Protein AF-A0A6J4RCD8-F1 (afdb_monomer_lite)

pLDDT: mean 82.02, std 17.92, range [32.28, 98.62]

Foldseek 3Di:
DVLVVLLVVLVVLLVPDDPDPPRPPQPLQSLVLLLLVLCQAQLVFQLLQSLLLLLVPPSHDNVVSNSSSSNSLVCLLVLNGLDAQLLLQADAPVVCLLLADGGSVVLLVLLLVQCVPDPANLLSLLLQLLLLLLCCLLVNYPPSNSLLSNLSSVSSSLSVLSNVQSVVLQVVLVVVDPPDPSNDSSNVSVVCLVVLVRPSLFFCLAPVNDHPQLSSLVSSLVSNVVSVVVSLVVCVVPVDDDDDDDDPVVVVVVLPDDDPPPDPDDDFDQPPGSSALVSLVVVLVVCVVVVDQFDQLFLLLLVVVLVVLVVVCVVPVPRPLSVVLSVLSVVLNVQPRGSSSNSSSLNNVVRVDDSNRPSNNVSSSSSSSSSVLCSLCNSPDNDDLPPDPDLPVLQVVLCVVQQAQEEEEDPPDDPSVRVVVSVLVSVLSVLLCLLAVQQHNRHAYEYAAADPVGPPDLWDQFQQNNYIYHDSRRQQAQQLLNSLLSLQQVCCCPVVVDGRDGNQLVCCVVVPDLLVVLLVVLQVLCVLLLDDRDVDRSSNSLSLLRLQLSQSSCSNVRHGRRRNHSQRDQVCRRSNNRHRQFAQSQNLVSNCSNVVSRGPGDPVSSVVSCCPRGNPHAGRLSSLLVLLSSFDFDVVVLVVCVVVVHDLACFDDDPPDDGDSFPDPLAPHDPSSRVSNLSSLLSNLLSVLSVVLSVCCVVVHPVVSSCVSSNDPDDPVVCVVSSRSSSSSSSVRSCVSSVLDDPDDSDNPSD

Organism: NCBI:txid1162706

Structure (mmCIF, N/CA/C/O backbone):
data_AF-A0A6J4RCD8-F1
#
_entry.id   AF-A0A6J4RCD8-F1
#
loop_
_atom_site.group_PDB
_atom_site.id
_atom_site.type_symbol
_atom_site.label_atom_id
_atom_site.label_alt_id
_atom_site.label_comp_id
_atom_site.label_asym_id
_atom_site.label_entity_id
_atom_site.label_seq_id
_atom_site.pdbx_PDB_ins_code
_atom_site.Cartn_x
_atom_site.Cartn_y
_atom_site.Cartn_z
_atom_site.occupancy
_atom_site.B_iso_or_equiv
_atom_site.auth_seq_id
_atom_site.auth_comp_id
_atom_site.auth_asym_id
_atom_site.auth_atom_id
_atom_site.pdbx_PDB_model_num
ATOM 1 N N . MET A 1 1 ? 26.931 -27.079 4.588 1.00 33.19 1 MET A N 1
ATOM 2 C CA . MET A 1 1 ? 27.232 -27.767 3.312 1.00 33.19 1 MET A CA 1
ATOM 3 C C . MET A 1 1 ? 26.116 -28.736 2.930 1.00 33.19 1 MET A C 1
ATOM 5 O O . MET A 1 1 ? 25.577 -28.585 1.843 1.00 33.19 1 MET A O 1
ATOM 9 N N . ASP A 1 2 ? 25.666 -29.634 3.814 1.00 32.28 2 ASP A N 1
ATOM 10 C CA . ASP A 1 2 ? 24.586 -30.585 3.475 1.00 32.28 2 ASP A CA 1
ATOM 11 C C . ASP A 1 2 ? 23.199 -29.949 3.278 1.00 32.28 2 ASP A C 1
ATOM 13 O O . ASP A 1 2 ? 22.453 -30.382 2.405 1.00 32.28 2 ASP A O 1
ATOM 17 N N . SER A 1 3 ? 22.880 -28.845 3.963 1.00 36.50 3 SER A N 1
ATOM 18 C CA . SER A 1 3 ? 21.648 -28.080 3.695 1.00 36.50 3 SER A CA 1
ATOM 19 C C . SER A 1 3 ? 21.670 -27.352 2.342 1.00 36.50 3 SER A C 1
ATOM 21 O O . SER A 1 3 ? 20.640 -27.260 1.690 1.00 36.50 3 SER A O 1
ATOM 23 N N . LEU A 1 4 ? 22.839 -26.889 1.874 1.00 37.28 4 LEU A N 1
ATOM 24 C CA . LEU A 1 4 ? 22.999 -26.313 0.526 1.00 37.28 4 LEU A CA 1
ATOM 25 C C . LEU A 1 4 ? 22.897 -27.395 -0.554 1.00 37.28 4 LEU A C 1
ATOM 27 O O . LEU A 1 4 ? 22.304 -27.151 -1.595 1.00 37.28 4 LEU A O 1
ATOM 31 N N . ARG A 1 5 ? 23.384 -28.612 -0.274 1.00 39.38 5 ARG A N 1
ATOM 32 C CA . ARG A 1 5 ? 23.128 -29.793 -1.111 1.00 39.38 5 ARG A CA 1
ATOM 33 C C . ARG A 1 5 ? 21.657 -30.209 -1.095 1.00 39.38 5 ARG A C 1
ATOM 35 O O . ARG A 1 5 ? 21.193 -30.739 -2.087 1.00 39.38 5 ARG A O 1
ATOM 42 N N . ALA A 1 6 ? 20.908 -29.982 -0.014 1.00 42.34 6 ALA A N 1
ATOM 43 C CA . ALA A 1 6 ? 19.466 -30.240 0.027 1.00 42.34 6 ALA A CA 1
ATOM 44 C C . ALA A 1 6 ? 18.667 -29.213 -0.795 1.00 42.34 6 ALA A C 1
ATOM 46 O O . ALA A 1 6 ? 17.753 -29.608 -1.511 1.00 42.34 6 ALA A O 1
ATOM 47 N N . VAL A 1 7 ? 19.052 -27.931 -0.751 1.00 43.22 7 VAL A N 1
ATOM 48 C CA . VAL A 1 7 ? 18.519 -26.880 -1.640 1.00 43.22 7 VAL A CA 1
ATOM 49 C C . VAL A 1 7 ? 18.842 -27.211 -3.096 1.00 43.22 7 VAL A C 1
ATOM 51 O O . VAL A 1 7 ? 17.925 -27.296 -3.903 1.00 43.22 7 VAL A O 1
ATOM 54 N N . ALA A 1 8 ? 20.101 -27.549 -3.386 1.00 42.69 8 ALA A N 1
ATOM 55 C CA . ALA A 1 8 ? 20.516 -28.020 -4.701 1.00 42.69 8 ALA A CA 1
ATOM 56 C C . ALA A 1 8 ? 19.820 -29.325 -5.104 1.00 42.69 8 ALA A C 1
ATOM 58 O O . ALA A 1 8 ? 19.555 -29.494 -6.267 1.00 42.69 8 ALA A O 1
ATOM 59 N N . ARG A 1 9 ? 19.442 -30.232 -4.191 1.00 51.09 9 ARG A N 1
ATOM 60 C CA . ARG A 1 9 ? 18.661 -31.445 -4.524 1.00 51.09 9 ARG A CA 1
ATOM 61 C C . ARG A 1 9 ? 17.192 -31.155 -4.810 1.00 51.09 9 ARG A C 1
ATOM 63 O O . ARG A 1 9 ? 16.587 -31.896 -5.576 1.00 51.09 9 ARG A O 1
ATOM 70 N N . VAL A 1 10 ? 16.599 -30.150 -4.164 1.00 52.47 10 VAL A N 1
ATOM 71 C CA . VAL A 1 10 ? 15.246 -29.686 -4.502 1.00 52.47 10 VAL A CA 1
ATOM 72 C C . VAL A 1 10 ? 15.286 -29.000 -5.868 1.00 52.47 10 VAL A C 1
ATOM 74 O O . VAL A 1 10 ? 14.475 -29.358 -6.712 1.00 52.47 10 VAL A O 1
ATOM 77 N N . GLU A 1 11 ? 16.273 -28.126 -6.099 1.00 51.16 11 GLU A N 1
ATOM 78 C CA . GLU A 1 11 ? 16.509 -27.409 -7.363 1.00 51.16 11 GLU A CA 1
ATOM 79 C C . GLU A 1 11 ? 16.941 -28.360 -8.517 1.00 51.16 11 GLU A C 1
ATOM 81 O O . GLU A 1 11 ? 16.378 -28.285 -9.607 1.00 51.16 11 GLU A O 1
ATOM 86 N N . ASP A 1 12 ? 17.826 -29.336 -8.277 1.00 44.84 12 ASP A N 1
ATOM 87 C CA . ASP A 1 12 ? 18.301 -30.361 -9.235 1.00 44.84 12 ASP A CA 1
ATOM 88 C C . ASP A 1 12 ? 17.203 -31.373 -9.579 1.00 44.84 12 ASP A C 1
ATOM 90 O O . ASP A 1 12 ? 17.087 -31.788 -10.730 1.00 44.84 12 ASP A O 1
ATOM 94 N N . ARG A 1 13 ? 16.354 -31.773 -8.616 1.00 48.31 13 ARG A N 1
ATOM 95 C CA . ARG A 1 13 ? 15.182 -32.620 -8.922 1.00 48.31 13 ARG A CA 1
ATOM 96 C C . ARG A 1 13 ? 14.149 -31.880 -9.770 1.00 48.31 13 ARG A C 1
ATOM 98 O O . ARG A 1 13 ? 13.419 -32.537 -10.506 1.00 48.31 13 ARG A O 1
ATOM 105 N N . SER A 1 14 ? 14.085 -30.551 -9.688 1.00 45.12 14 SER A N 1
ATOM 106 C CA . SER A 1 14 ? 13.301 -29.726 -10.616 1.00 45.12 14 SER A CA 1
ATOM 107 C C . SER A 1 14 ? 13.996 -29.459 -11.956 1.00 45.12 14 SER A C 1
ATOM 109 O O . SER A 1 14 ? 13.302 -29.154 -12.920 1.00 45.12 14 SER A O 1
ATOM 111 N N . ALA A 1 15 ? 15.322 -29.607 -12.039 1.00 39.56 15 ALA A N 1
ATOM 112 C CA . ALA A 1 15 ? 16.121 -29.351 -13.241 1.00 39.56 15 ALA A CA 1
ATOM 113 C C . ALA A 1 15 ? 16.407 -30.601 -14.106 1.00 39.56 15 ALA A C 1
ATOM 115 O O . ALA A 1 15 ? 17.076 -30.484 -15.134 1.00 39.56 15 ALA A O 1
ATOM 116 N N . ALA A 1 16 ? 15.915 -31.789 -13.727 1.00 38.50 16 ALA A N 1
ATOM 117 C CA . ALA A 1 16 ? 16.065 -33.005 -14.532 1.00 38.50 16 ALA A CA 1
ATOM 118 C C . ALA A 1 16 ? 15.450 -32.837 -15.943 1.00 38.50 16 ALA A C 1
ATOM 120 O O . ALA A 1 16 ? 14.382 -32.248 -16.114 1.00 38.50 16 ALA A O 1
ATOM 121 N N . THR A 1 17 ? 16.176 -33.332 -16.946 1.00 40.91 17 THR A N 1
ATOM 122 C CA . THR A 1 17 ? 16.118 -32.981 -18.374 1.00 40.91 17 THR A CA 1
ATOM 123 C C . THR A 1 17 ? 14.795 -33.287 -19.108 1.00 40.91 17 THR A C 1
ATOM 125 O O . THR A 1 17 ? 14.045 -34.173 -18.703 1.00 40.91 17 THR A O 1
ATOM 128 N N . PRO A 1 18 ? 14.505 -32.583 -20.228 1.00 44.50 18 PRO A N 1
ATOM 129 C CA . PRO A 1 18 ? 13.167 -32.503 -20.834 1.00 44.50 18 PRO A CA 1
ATOM 130 C C . PRO A 1 18 ? 12.791 -33.653 -21.779 1.00 44.50 18 PRO A C 1
ATOM 132 O O . PRO A 1 18 ? 11.634 -33.723 -22.189 1.00 44.50 18 PRO A O 1
ATOM 135 N N . ASP A 1 19 ? 13.742 -34.513 -22.145 1.00 39.59 19 ASP A N 1
ATOM 136 C CA . ASP A 1 19 ? 13.561 -35.499 -23.223 1.00 39.59 19 ASP A CA 1
ATOM 137 C C . ASP A 1 19 ? 13.210 -36.904 -22.719 1.00 39.59 19 ASP A C 1
ATOM 139 O O . ASP A 1 19 ? 12.897 -37.806 -23.492 1.00 39.59 19 ASP A O 1
ATOM 143 N N . ASP A 1 20 ? 13.198 -37.090 -21.398 1.00 37.69 20 ASP A N 1
ATOM 144 C CA . ASP A 1 20 ? 12.815 -38.356 -20.804 1.00 37.69 20 ASP A CA 1
ATOM 145 C C . ASP A 1 20 ? 11.328 -38.316 -20.439 1.00 37.69 20 ASP A C 1
ATOM 147 O O . ASP A 1 20 ? 10.912 -37.795 -19.400 1.00 37.69 20 ASP A O 1
ATOM 151 N N . THR A 1 21 ? 10.488 -38.895 -21.300 1.00 42.50 21 THR A N 1
ATOM 152 C CA . THR A 1 21 ? 9.076 -39.180 -20.969 1.00 42.50 21 THR A CA 1
ATOM 153 C C . THR A 1 21 ? 8.929 -40.084 -19.730 1.00 42.50 21 THR A C 1
ATOM 155 O O . THR A 1 21 ? 7.824 -40.220 -19.197 1.00 42.50 21 THR A O 1
ATOM 158 N N . THR A 1 22 ? 10.044 -40.622 -19.221 1.00 37.34 22 THR A N 1
ATOM 159 C CA . THR A 1 22 ? 10.185 -41.400 -17.985 1.00 37.34 22 THR A CA 1
ATOM 160 C C . THR A 1 22 ? 10.815 -40.658 -16.796 1.00 37.34 22 THR A C 1
ATOM 162 O O . THR A 1 22 ? 10.974 -41.267 -15.737 1.00 37.34 22 THR A O 1
ATOM 165 N N . GLY A 1 23 ? 11.084 -39.347 -16.892 1.00 38.41 23 GLY A N 1
ATOM 166 C CA . GLY A 1 23 ? 11.593 -38.556 -15.765 1.00 38.41 23 GLY A CA 1
ATOM 167 C C . GLY A 1 23 ? 10.701 -38.682 -14.514 1.00 38.41 23 GLY A C 1
ATOM 168 O O . GLY A 1 23 ? 9.472 -38.777 -14.641 1.00 38.41 23 GLY A O 1
ATOM 169 N N . PRO A 1 24 ? 11.273 -38.705 -13.290 1.00 39.97 24 PRO A N 1
ATOM 170 C CA . PRO A 1 24 ? 10.512 -38.969 -12.076 1.00 39.97 24 PRO A CA 1
ATOM 171 C C . PRO A 1 24 ? 9.374 -37.955 -11.942 1.00 39.97 24 PRO A C 1
ATOM 173 O O . PRO A 1 24 ? 9.595 -36.754 -11.789 1.00 39.97 24 PRO A O 1
ATOM 176 N N . ARG A 1 25 ? 8.133 -38.451 -12.017 1.00 51.91 25 ARG A N 1
ATOM 177 C CA . ARG A 1 25 ? 6.924 -37.641 -11.844 1.00 51.91 25 ARG A CA 1
ATOM 178 C C . ARG A 1 25 ? 7.038 -36.873 -10.526 1.00 51.91 25 ARG A C 1
ATOM 180 O O . ARG A 1 25 ? 7.031 -37.486 -9.460 1.00 51.91 25 ARG A O 1
ATOM 187 N N . LEU A 1 26 ? 7.103 -35.541 -10.589 1.00 61.88 26 LEU A N 1
ATOM 188 C CA . LEU A 1 26 ? 6.965 -34.687 -9.407 1.00 61.88 26 LEU A CA 1
ATOM 189 C C . LEU A 1 26 ? 5.632 -35.033 -8.719 1.00 61.88 26 LEU A C 1
ATOM 191 O O . LEU A 1 26 ? 4.554 -34.784 -9.267 1.00 61.88 26 LEU A O 1
ATOM 195 N N . GLY A 1 27 ? 5.708 -35.665 -7.545 1.00 77.25 27 GLY A N 1
ATOM 196 C CA . GLY A 1 27 ? 4.550 -35.927 -6.686 1.00 77.25 27 GLY A CA 1
ATOM 197 C C . GLY A 1 27 ? 3.927 -34.630 -6.153 1.00 77.25 27 GLY A C 1
ATOM 198 O O . GLY A 1 27 ? 4.531 -33.563 -6.278 1.00 77.25 27 GLY A O 1
ATOM 199 N N . ASP A 1 28 ? 2.749 -34.715 -5.522 1.00 80.62 28 ASP A N 1
ATOM 200 C CA . ASP A 1 28 ? 2.022 -33.552 -4.958 1.00 80.62 28 ASP A CA 1
ATOM 201 C C . ASP A 1 28 ? 2.921 -32.701 -4.046 1.00 80.62 28 ASP A C 1
ATOM 203 O O . ASP A 1 28 ? 2.984 -31.476 -4.148 1.00 80.62 28 ASP A O 1
ATOM 207 N N . ALA A 1 29 ? 3.722 -33.378 -3.223 1.00 83.44 29 ALA A N 1
ATOM 208 C CA . ALA A 1 29 ? 4.690 -32.762 -2.328 1.00 83.44 29 ALA A CA 1
ATOM 209 C C . ALA A 1 29 ? 5.760 -31.923 -3.055 1.00 83.44 29 ALA A C 1
ATOM 211 O O . ALA A 1 29 ? 6.120 -30.839 -2.597 1.00 83.44 29 ALA A O 1
ATOM 212 N N . GLY A 1 30 ? 6.251 -32.403 -4.204 1.00 85.44 30 GLY A N 1
ATOM 213 C CA . GLY A 1 30 ? 7.212 -31.673 -5.032 1.00 85.44 30 GLY A CA 1
ATOM 214 C C . GLY A 1 30 ? 6.578 -30.441 -5.676 1.00 85.44 30 GLY A C 1
ATOM 215 O O . GLY A 1 30 ? 7.157 -29.359 -5.640 1.00 85.44 30 GLY A O 1
ATOM 216 N N . ALA A 1 31 ? 5.348 -30.571 -6.181 1.00 89.00 31 ALA A N 1
ATOM 217 C CA . ALA A 1 31 ? 4.603 -29.437 -6.722 1.00 89.00 31 ALA A CA 1
ATOM 218 C C . ALA A 1 31 ? 4.361 -28.359 -5.650 1.00 89.00 31 ALA A C 1
ATOM 220 O O . ALA A 1 31 ? 4.576 -27.173 -5.899 1.00 89.00 31 ALA A O 1
ATOM 221 N N . ARG A 1 32 ? 3.977 -28.753 -4.428 1.00 91.81 32 ARG A N 1
ATOM 222 C CA . ARG A 1 32 ? 3.791 -27.818 -3.308 1.00 91.81 32 ARG A CA 1
ATOM 223 C C . ARG A 1 32 ? 5.098 -27.129 -2.902 1.00 91.81 32 ARG A C 1
ATOM 225 O O . ARG A 1 32 ? 5.082 -25.923 -2.664 1.00 91.81 32 ARG A O 1
ATOM 232 N N . ALA A 1 33 ? 6.222 -27.844 -2.869 1.00 92.00 33 ALA A N 1
ATOM 233 C CA . ALA A 1 33 ? 7.532 -27.238 -2.622 1.00 92.00 33 ALA A CA 1
ATOM 234 C C . ALA A 1 33 ? 7.855 -26.141 -3.654 1.00 92.00 33 ALA A C 1
ATOM 236 O O . ALA A 1 33 ? 8.219 -25.028 -3.273 1.00 92.00 33 ALA A O 1
ATOM 237 N N . LEU A 1 34 ? 7.635 -26.411 -4.945 1.00 92.50 34 LEU A N 1
ATOM 238 C CA . LEU A 1 34 ? 7.839 -25.424 -6.009 1.00 92.50 34 LEU A CA 1
ATOM 239 C C . LEU A 1 34 ? 6.876 -24.234 -5.912 1.00 92.50 34 LEU A C 1
ATOM 241 O O . LEU A 1 34 ? 7.255 -23.109 -6.229 1.00 92.50 34 LEU A O 1
ATOM 245 N N . LEU A 1 35 ? 5.653 -24.437 -5.414 1.00 95.50 35 LEU A N 1
ATOM 246 C CA . LEU A 1 35 ? 4.725 -23.331 -5.184 1.00 95.50 35 LEU A CA 1
ATOM 247 C C . LEU A 1 35 ? 5.264 -22.339 -4.148 1.00 95.50 35 LEU A C 1
ATOM 249 O O . LEU A 1 35 ? 5.128 -21.132 -4.340 1.00 95.50 35 LEU A O 1
ATOM 253 N N . TYR A 1 36 ? 5.883 -22.816 -3.064 1.00 96.94 36 TYR A N 1
ATOM 254 C CA . TYR A 1 36 ? 6.519 -21.926 -2.087 1.00 96.94 36 TYR A CA 1
ATOM 255 C C . TYR A 1 36 ? 7.603 -21.061 -2.736 1.00 96.94 36 TYR A C 1
ATOM 257 O O . TYR A 1 36 ? 7.672 -19.857 -2.472 1.00 96.94 36 TYR A O 1
ATOM 265 N N . LEU A 1 37 ? 8.412 -21.660 -3.610 1.00 95.81 37 LEU A N 1
ATOM 266 C CA . LEU A 1 37 ? 9.466 -20.965 -4.343 1.00 95.81 37 LEU A CA 1
ATOM 267 C C . LEU A 1 37 ? 8.893 -19.936 -5.330 1.00 95.81 37 LEU A C 1
ATOM 269 O O . LEU A 1 37 ? 9.322 -18.783 -5.311 1.00 95.81 37 LEU A O 1
ATOM 273 N N . GLU A 1 38 ? 7.863 -20.296 -6.103 1.00 95.69 38 GLU A N 1
ATOM 274 C CA . GLU A 1 38 ? 7.179 -19.365 -7.014 1.00 95.69 38 GLU A CA 1
ATOM 275 C C . GLU A 1 38 ? 6.537 -18.202 -6.242 1.00 95.69 38 GLU A C 1
ATOM 277 O O . GLU A 1 38 ? 6.632 -17.047 -6.655 1.00 95.69 38 GLU A O 1
ATOM 282 N N . ARG A 1 39 ? 5.938 -18.455 -5.071 1.00 97.38 39 ARG A N 1
ATOM 283 C CA . ARG A 1 39 ? 5.399 -17.384 -4.218 1.00 97.38 39 ARG A CA 1
ATOM 284 C C . ARG A 1 39 ? 6.475 -16.416 -3.753 1.00 97.38 39 ARG A C 1
ATOM 286 O O . ARG A 1 39 ? 6.253 -15.207 -3.803 1.00 97.38 39 ARG A O 1
ATOM 293 N N . ALA A 1 40 ? 7.622 -16.926 -3.311 1.00 96.75 40 ALA A N 1
ATOM 294 C CA . ALA A 1 40 ? 8.746 -16.087 -2.912 1.00 96.75 40 ALA A CA 1
ATOM 295 C C . ALA A 1 40 ? 9.295 -15.284 -4.100 1.00 96.75 40 ALA A C 1
ATOM 297 O O . ALA A 1 40 ? 9.588 -14.095 -3.956 1.00 96.75 40 ALA A O 1
ATOM 298 N N . GLN A 1 41 ? 9.367 -15.897 -5.286 1.00 96.06 41 GLN A N 1
ATOM 299 C CA . GLN A 1 41 ? 9.743 -15.211 -6.517 1.00 96.06 41 GLN A CA 1
ATOM 300 C C . GLN A 1 41 ? 8.772 -14.084 -6.861 1.00 96.06 41 GLN A C 1
ATOM 302 O O . GLN A 1 41 ? 9.222 -12.992 -7.177 1.00 96.06 41 GLN A O 1
ATOM 307 N N . LEU A 1 42 ? 7.462 -14.305 -6.780 1.00 96.50 42 LEU A N 1
ATOM 308 C CA . LEU A 1 42 ? 6.459 -13.284 -7.102 1.00 96.50 42 LEU A CA 1
ATOM 309 C C . LEU A 1 42 ? 6.287 -12.232 -5.995 1.00 96.50 42 LEU A C 1
ATOM 311 O O . LEU A 1 42 ? 5.624 -11.224 -6.212 1.00 96.50 42 LEU A O 1
ATOM 315 N N . GLY A 1 43 ? 6.857 -12.448 -4.805 1.00 96.81 43 GLY A N 1
ATOM 316 C CA . GLY A 1 43 ? 6.638 -11.583 -3.643 1.00 96.81 43 GLY A CA 1
ATOM 317 C C . GLY A 1 43 ? 5.259 -11.762 -2.996 1.00 96.81 43 GLY A C 1
ATOM 318 O O . GLY A 1 43 ? 4.783 -10.868 -2.299 1.00 96.81 43 GLY A O 1
ATOM 319 N N . LEU A 1 44 ? 4.604 -12.909 -3.208 1.00 96.88 44 LEU A N 1
ATOM 320 C CA . LEU A 1 44 ? 3.285 -13.247 -2.653 1.00 96.88 44 LEU A CA 1
ATOM 321 C C . LEU A 1 44 ? 3.387 -13.717 -1.192 1.00 96.88 44 LEU A C 1
ATOM 323 O O . LEU A 1 44 ? 3.015 -14.845 -0.835 1.00 96.88 44 LEU A O 1
ATOM 327 N N . GLY A 1 45 ? 3.906 -12.822 -0.354 1.00 94.81 45 GLY A N 1
ATOM 328 C CA . GLY A 1 45 ? 4.219 -13.032 1.056 1.00 94.81 45 GLY A CA 1
ATOM 329 C C . GLY A 1 45 ? 5.698 -12.786 1.363 1.00 94.81 45 GLY A C 1
ATOM 330 O O . GLY A 1 45 ? 6.558 -12.883 0.493 1.00 94.81 45 GLY A O 1
ATOM 331 N N . SER A 1 46 ? 5.994 -12.474 2.627 1.00 96.94 46 SER A N 1
ATOM 332 C CA . SER A 1 46 ? 7.376 -12.384 3.116 1.00 96.94 46 SER A CA 1
ATOM 333 C C . SER A 1 46 ? 8.083 -13.743 2.991 1.00 96.94 46 SER A C 1
ATOM 335 O O . SER A 1 46 ? 7.500 -14.743 3.420 1.00 96.94 46 SER A O 1
ATOM 337 N N . PRO A 1 47 ? 9.332 -13.820 2.485 1.00 97.38 47 PRO A N 1
ATOM 338 C CA . PRO A 1 47 ? 10.076 -15.079 2.400 1.00 97.38 47 PRO A CA 1
ATOM 339 C C . PRO A 1 47 ? 10.294 -15.717 3.778 1.00 97.38 47 PRO A C 1
ATOM 341 O O . PRO A 1 47 ? 10.356 -16.937 3.891 1.00 97.38 47 PRO A O 1
ATOM 344 N N . PHE A 1 48 ? 10.343 -14.907 4.834 1.00 98.25 48 PHE A N 1
ATOM 345 C CA . PHE A 1 48 ? 10.486 -15.344 6.221 1.00 98.25 48 PHE A CA 1
ATOM 346 C C . PHE A 1 48 ? 9.209 -15.991 6.756 1.00 98.25 48 PHE A C 1
ATOM 348 O O . PHE A 1 48 ? 9.252 -17.085 7.316 1.00 98.25 48 PHE A O 1
ATOM 355 N N . ARG A 1 49 ? 8.055 -15.365 6.500 1.00 96.94 49 ARG A N 1
ATOM 356 C CA . ARG A 1 49 ? 6.744 -15.962 6.779 1.00 96.94 49 ARG A CA 1
ATOM 357 C C . ARG A 1 49 ? 6.511 -17.231 5.959 1.00 96.94 49 ARG A C 1
ATOM 359 O O . ARG A 1 49 ? 5.955 -18.192 6.480 1.00 96.94 49 ARG A O 1
ATOM 366 N N . LEU A 1 50 ? 6.929 -17.247 4.692 1.00 97.50 50 LEU A N 1
ATOM 367 C CA . LEU A 1 50 ? 6.844 -18.436 3.840 1.00 97.50 50 LEU A CA 1
ATOM 368 C C . LEU A 1 50 ? 7.731 -19.568 4.370 1.00 97.50 50 LEU A C 1
ATOM 370 O O . LEU A 1 50 ? 7.289 -20.711 4.353 1.00 97.50 50 LEU A O 1
ATOM 374 N N . ALA A 1 51 ? 8.932 -19.267 4.872 1.00 97.56 51 ALA A N 1
ATOM 375 C CA . ALA A 1 51 ? 9.822 -20.266 5.460 1.00 97.56 51 ALA A CA 1
ATOM 376 C C . ALA A 1 51 ? 9.244 -20.867 6.752 1.00 97.56 51 ALA A C 1
ATOM 378 O O . ALA A 1 51 ? 9.232 -22.087 6.892 1.00 97.56 51 ALA A O 1
ATOM 379 N N . GLU A 1 52 ? 8.692 -20.045 7.653 1.00 96.12 52 GLU A N 1
ATOM 380 C CA . GLU A 1 52 ? 7.988 -20.533 8.854 1.00 96.12 52 GLU A CA 1
ATOM 381 C C . GLU A 1 52 ? 6.756 -21.376 8.489 1.00 96.12 52 GLU A C 1
ATOM 383 O O . GLU A 1 52 ? 6.515 -22.437 9.071 1.00 96.12 52 GLU A O 1
ATOM 388 N N . ARG A 1 53 ? 5.999 -20.947 7.470 1.00 95.12 53 ARG A N 1
ATOM 389 C CA . ARG A 1 53 ? 4.852 -21.708 6.964 1.00 95.12 53 ARG A CA 1
ATOM 390 C C . ARG A 1 53 ? 5.289 -23.051 6.386 1.00 95.12 53 ARG A C 1
ATOM 392 O O . ARG A 1 53 ? 4.730 -24.065 6.771 1.00 95.12 53 ARG A O 1
ATOM 399 N N . ALA A 1 54 ? 6.311 -23.083 5.534 1.00 95.44 54 ALA A N 1
ATOM 400 C CA . ALA A 1 54 ? 6.827 -24.324 4.960 1.00 95.44 54 ALA A CA 1
ATOM 401 C C . ALA A 1 54 ? 7.350 -25.294 6.034 1.00 95.44 54 ALA A C 1
ATOM 403 O O . ALA A 1 54 ? 7.143 -26.499 5.918 1.00 95.44 54 ALA A O 1
ATOM 404 N N . ALA A 1 55 ? 7.973 -24.780 7.102 1.00 94.31 55 ALA A N 1
ATOM 405 C CA . ALA A 1 55 ? 8.469 -25.593 8.213 1.00 94.31 55 ALA A CA 1
ATOM 406 C C . ALA A 1 55 ? 7.349 -26.312 8.993 1.00 94.31 55 ALA A C 1
ATOM 408 O O . ALA A 1 55 ? 7.594 -27.359 9.593 1.00 94.31 55 ALA A O 1
ATOM 409 N N . SER A 1 56 ? 6.125 -25.778 8.959 1.00 92.00 56 SER A N 1
ATOM 410 C CA . SER A 1 56 ? 4.968 -26.276 9.713 1.00 92.00 56 SER A CA 1
ATOM 411 C C . SER A 1 56 ? 3.817 -26.796 8.840 1.00 92.00 56 SER A C 1
ATOM 413 O O . SER A 1 56 ? 2.822 -27.279 9.377 1.00 92.00 56 SER A O 1
ATOM 415 N N . ASP A 1 57 ? 3.950 -26.749 7.511 1.00 91.31 57 ASP A N 1
ATOM 416 C CA . ASP A 1 57 ? 2.890 -27.122 6.572 1.00 91.31 57 ASP A CA 1
ATOM 417 C C . ASP A 1 57 ? 2.614 -28.631 6.592 1.00 91.31 57 ASP A C 1
ATOM 419 O O . ASP A 1 57 ? 3.435 -29.437 6.147 1.00 91.31 57 ASP A O 1
ATOM 423 N N . ALA A 1 58 ? 1.428 -29.013 7.069 1.00 88.94 58 ALA A N 1
ATOM 424 C CA . ALA A 1 58 ? 0.976 -30.401 7.118 1.00 88.94 58 ALA A CA 1
ATOM 425 C C . ALA A 1 58 ? 0.912 -31.066 5.731 1.00 88.94 58 ALA A C 1
ATOM 427 O O . ALA A 1 58 ? 1.108 -32.275 5.625 1.00 88.94 58 ALA A O 1
ATOM 428 N N . LEU A 1 59 ? 0.704 -30.277 4.671 1.00 87.25 59 LEU A N 1
ATOM 429 C CA . LEU A 1 59 ? 0.624 -30.753 3.288 1.00 87.25 59 LEU A CA 1
ATOM 430 C C . LEU A 1 59 ? 2.000 -31.031 2.672 1.00 87.25 59 LEU A C 1
ATOM 432 O O . LEU A 1 59 ? 2.091 -31.667 1.622 1.00 87.25 59 LEU A O 1
ATOM 436 N N . LEU A 1 60 ? 3.073 -30.560 3.309 1.00 89.12 60 LEU A N 1
ATOM 437 C CA . LEU A 1 60 ? 4.428 -30.972 2.979 1.00 89.12 60 LEU A CA 1
ATOM 438 C C . LEU A 1 60 ? 4.814 -32.184 3.843 1.00 89.12 60 LEU A C 1
ATOM 440 O O . LEU A 1 60 ? 4.670 -32.129 5.072 1.00 89.12 60 LEU A O 1
ATOM 444 N N . PRO A 1 61 ? 5.366 -33.255 3.238 1.00 89.75 61 PRO A N 1
ATOM 445 C CA . PRO A 1 61 ? 6.015 -34.326 3.983 1.00 89.75 61 PRO A CA 1
ATOM 446 C C . PRO A 1 61 ? 7.059 -33.759 4.942 1.00 89.75 61 PRO A C 1
ATOM 448 O O . PRO A 1 61 ? 7.744 -32.783 4.614 1.00 89.75 61 PRO A O 1
ATOM 451 N N . VAL A 1 62 ? 7.184 -34.367 6.122 1.00 89.81 62 VAL A N 1
ATOM 452 C CA . VAL A 1 62 ? 8.071 -33.896 7.200 1.00 89.81 62 VAL A CA 1
ATOM 453 C C . VAL A 1 62 ? 9.509 -33.721 6.697 1.00 89.81 62 VAL A C 1
ATOM 455 O O . VAL A 1 62 ? 10.187 -32.762 7.068 1.00 89.81 62 VAL A O 1
ATOM 458 N N . GLU A 1 63 ? 9.940 -34.578 5.774 1.00 89.50 63 GLU A N 1
ATOM 459 C CA . GLU A 1 63 ? 11.269 -34.588 5.163 1.00 89.50 63 GLU A CA 1
ATOM 460 C C . GLU A 1 63 ? 11.518 -33.379 4.251 1.00 89.50 63 GLU A C 1
ATOM 462 O O . GLU A 1 63 ? 12.670 -33.002 4.044 1.00 89.50 63 GLU A O 1
ATOM 467 N N . LEU A 1 64 ? 10.465 -32.760 3.703 1.00 90.12 64 LEU A N 1
ATOM 468 C CA . LEU A 1 64 ? 10.556 -31.614 2.789 1.00 90.12 64 LEU A CA 1
ATOM 469 C C . LEU A 1 64 ? 10.312 -30.265 3.467 1.00 90.12 64 LEU A C 1
ATOM 471 O O . LEU A 1 64 ? 10.823 -29.258 2.976 1.00 90.12 64 LEU A O 1
ATOM 475 N N . ARG A 1 65 ? 9.611 -30.223 4.607 1.00 93.12 65 ARG A N 1
ATOM 476 C CA . ARG A 1 65 ? 9.310 -28.976 5.340 1.00 93.12 65 ARG A CA 1
ATOM 477 C C . ARG A 1 65 ? 10.560 -28.134 5.589 1.00 93.12 65 ARG A C 1
ATOM 479 O O . ARG A 1 65 ? 10.646 -26.968 5.201 1.00 93.12 65 ARG A O 1
ATOM 486 N N . ARG A 1 66 ? 11.572 -28.758 6.194 1.00 94.31 66 ARG A N 1
ATOM 487 C CA . ARG A 1 66 ? 12.825 -28.094 6.566 1.00 94.31 66 ARG A CA 1
ATOM 488 C C . ARG A 1 66 ? 13.690 -27.726 5.346 1.00 94.31 66 ARG A C 1
ATOM 490 O O . ARG A 1 66 ? 14.131 -26.578 5.295 1.00 94.31 66 ARG A O 1
ATOM 497 N N . PRO A 1 67 ? 13.919 -28.607 4.348 1.00 93.50 67 PRO A N 1
ATOM 498 C CA . PRO A 1 67 ? 14.602 -28.226 3.109 1.00 93.50 67 PRO A CA 1
ATOM 499 C C . PRO A 1 67 ? 13.958 -27.053 2.365 1.00 93.50 67 PRO A C 1
ATOM 501 O O . PRO A 1 67 ? 14.676 -26.146 1.950 1.00 93.50 67 PRO A O 1
ATOM 504 N N . VAL A 1 68 ? 12.627 -27.023 2.237 1.00 94.94 68 VAL A N 1
ATOM 505 C CA . VAL A 1 68 ? 11.917 -25.920 1.565 1.00 94.94 68 VAL A CA 1
ATOM 506 C C . VAL A 1 68 ? 12.083 -24.612 2.340 1.00 94.94 68 VAL A C 1
ATOM 508 O O . VAL A 1 68 ? 12.397 -23.582 1.744 1.00 94.94 68 VAL A O 1
ATOM 511 N N . ALA A 1 69 ? 11.960 -24.645 3.671 1.00 96.12 69 ALA A N 1
ATOM 512 C CA . ALA A 1 69 ? 12.204 -23.472 4.510 1.00 96.12 69 ALA A CA 1
ATOM 513 C C . ALA A 1 69 ? 13.638 -22.923 4.349 1.00 96.12 69 ALA A C 1
ATOM 515 O O . ALA A 1 69 ? 13.836 -21.713 4.216 1.00 96.12 69 ALA A O 1
ATOM 516 N N . TRP A 1 70 ? 14.642 -23.803 4.281 1.00 95.38 70 TRP A N 1
ATOM 517 C CA . TRP A 1 70 ? 16.029 -23.416 4.002 1.00 95.38 70 TRP A CA 1
ATOM 518 C C . TRP A 1 70 ? 16.235 -22.875 2.584 1.00 95.38 70 TRP A C 1
ATOM 520 O O . TRP A 1 70 ? 16.989 -21.916 2.417 1.00 95.38 70 TRP A O 1
ATOM 530 N N . ALA A 1 71 ? 15.562 -23.437 1.576 1.00 94.12 71 ALA A N 1
ATOM 531 C CA . ALA A 1 71 ? 15.616 -22.936 0.202 1.00 94.12 71 ALA A CA 1
ATOM 532 C C . ALA A 1 71 ? 15.084 -21.498 0.115 1.00 94.12 71 ALA A C 1
ATOM 534 O O . ALA A 1 71 ? 15.732 -20.631 -0.467 1.00 94.12 71 ALA A O 1
ATOM 535 N N . LEU A 1 72 ? 13.962 -21.212 0.781 1.00 96.94 72 LEU A N 1
ATOM 536 C CA . LEU A 1 72 ? 13.389 -19.865 0.865 1.00 96.94 72 LEU A CA 1
ATOM 537 C C . LEU A 1 72 ? 14.352 -18.862 1.519 1.00 96.94 72 LEU A C 1
ATOM 539 O O . LEU A 1 72 ? 14.551 -17.765 0.991 1.00 96.94 72 LEU A O 1
ATOM 543 N N . LEU A 1 73 ? 15.001 -19.243 2.627 1.00 96.56 73 LEU A N 1
ATOM 544 C CA . LEU A 1 73 ? 16.024 -18.411 3.271 1.00 96.56 73 LEU A CA 1
ATOM 545 C C . LEU A 1 73 ? 17.258 -18.198 2.384 1.00 96.56 73 LEU A C 1
ATOM 547 O O . LEU A 1 73 ? 17.771 -17.080 2.304 1.00 96.56 73 LEU A O 1
ATOM 551 N N . GLY A 1 74 ? 17.727 -19.247 1.705 1.00 94.06 74 GLY A N 1
ATOM 552 C CA . GLY A 1 74 ? 18.853 -19.173 0.774 1.00 94.06 74 GLY A CA 1
ATOM 553 C C . GLY A 1 74 ? 18.579 -18.210 -0.381 1.00 94.06 74 GLY A C 1
ATOM 554 O O . GLY A 1 74 ? 19.389 -17.321 -0.648 1.00 94.06 74 GLY A O 1
ATOM 555 N N . ARG A 1 75 ? 17.397 -18.309 -0.997 1.00 95.12 75 ARG A N 1
ATOM 556 C CA . ARG A 1 75 ? 16.946 -17.389 -2.052 1.00 95.12 75 ARG A CA 1
ATOM 557 C C . ARG A 1 75 ? 16.841 -15.953 -1.563 1.00 95.12 75 ARG A C 1
ATOM 559 O O . ARG A 1 75 ? 17.286 -15.040 -2.257 1.00 95.12 75 ARG A O 1
ATOM 566 N N . ALA A 1 76 ? 16.300 -15.735 -0.363 1.00 97.31 76 ALA A N 1
ATOM 567 C CA . ALA A 1 76 ? 16.269 -14.403 0.235 1.00 97.31 76 ALA A CA 1
ATOM 568 C C . ALA A 1 76 ? 17.693 -13.838 0.378 1.00 97.31 76 ALA A C 1
ATOM 570 O O . ALA A 1 76 ? 17.954 -12.734 -0.093 1.00 97.31 76 ALA A O 1
ATOM 571 N N . ALA A 1 77 ? 18.643 -14.618 0.907 1.00 97.38 77 ALA A N 1
ATOM 572 C CA . ALA A 1 77 ? 20.042 -14.205 1.060 1.00 97.38 77 ALA A CA 1
ATOM 573 C C . ALA A 1 77 ? 20.763 -13.913 -0.275 1.00 97.38 77 ALA A C 1
ATOM 575 O O . ALA A 1 77 ? 21.667 -13.072 -0.311 1.00 97.38 77 ALA A O 1
ATOM 576 N N . ARG A 1 78 ? 20.352 -14.559 -1.374 1.00 96.06 78 ARG A N 1
ATOM 577 C CA . ARG A 1 78 ? 20.841 -14.280 -2.739 1.00 96.06 78 ARG A CA 1
ATOM 578 C C . ARG A 1 78 ? 20.095 -13.137 -3.439 1.00 96.06 78 ARG A C 1
ATOM 580 O O . ARG A 1 78 ? 20.585 -12.610 -4.431 1.00 96.06 78 ARG A O 1
ATOM 587 N N . GLY A 1 79 ? 18.960 -12.687 -2.899 1.00 95.25 79 GLY A N 1
ATOM 588 C CA . GLY A 1 79 ? 18.114 -11.665 -3.520 1.00 95.25 79 GLY A CA 1
ATOM 589 C C . GLY A 1 79 ? 17.277 -12.195 -4.691 1.00 95.25 79 GLY A C 1
ATOM 590 O O . GLY A 1 79 ? 16.979 -11.443 -5.611 1.00 95.25 79 GLY A O 1
ATOM 591 N N . GLU A 1 80 ? 16.893 -13.472 -4.662 1.00 94.56 80 GLU A N 1
ATOM 592 C CA . GLU A 1 80 ? 16.167 -14.180 -5.737 1.00 94.56 80 GLU A CA 1
ATOM 593 C C . GLU A 1 80 ? 14.634 -14.211 -5.541 1.00 94.56 80 GLU A C 1
ATOM 595 O O . GLU A 1 80 ? 13.930 -14.982 -6.198 1.00 94.56 80 GLU A O 1
ATOM 600 N N . GLY A 1 81 ? 14.108 -13.406 -4.612 1.00 94.69 81 GLY A N 1
ATOM 601 C CA . GLY A 1 81 ? 12.668 -13.184 -4.412 1.00 94.69 81 GLY A CA 1
ATOM 602 C C . GLY A 1 81 ? 12.180 -11.880 -5.052 1.00 94.69 81 GLY A C 1
ATOM 603 O O . GLY A 1 81 ? 12.994 -11.090 -5.522 1.00 94.69 81 GLY A O 1
ATOM 604 N N . TYR A 1 82 ? 10.868 -11.623 -5.026 1.00 96.88 82 TYR A N 1
ATOM 605 C CA . TYR A 1 82 ? 10.245 -10.362 -5.483 1.00 96.88 82 TYR A CA 1
ATOM 606 C C . TYR A 1 82 ? 10.660 -9.915 -6.903 1.00 96.88 82 TYR A C 1
ATOM 608 O O . TYR A 1 82 ? 10.923 -8.739 -7.165 1.00 96.88 82 TYR A O 1
ATOM 616 N N . ARG A 1 83 ? 10.774 -10.862 -7.833 1.00 95.50 83 ARG A N 1
ATOM 617 C CA . ARG A 1 83 ? 11.173 -10.624 -9.217 1.00 95.50 83 ARG A CA 1
ATOM 618 C C . ARG A 1 83 ? 10.064 -9.897 -9.976 1.00 95.50 83 ARG A C 1
ATOM 620 O O . ARG A 1 83 ? 8.975 -10.428 -10.183 1.00 95.50 83 ARG A O 1
ATOM 627 N N . VAL A 1 84 ? 10.392 -8.708 -10.471 1.00 95.62 84 VAL A N 1
ATOM 628 C CA . VAL A 1 84 ? 9.516 -7.929 -11.349 1.00 95.62 84 VAL A CA 1
ATOM 629 C C . VAL A 1 84 ? 9.609 -8.470 -12.777 1.00 95.62 84 VAL A C 1
ATOM 631 O O . VAL A 1 84 ? 10.681 -8.463 -13.386 1.00 95.62 84 VAL A O 1
ATOM 634 N N . ASP A 1 85 ? 8.478 -8.932 -13.309 1.00 93.94 85 ASP A N 1
ATOM 635 C CA . ASP A 1 85 ? 8.301 -9.232 -14.736 1.00 93.94 85 ASP A CA 1
ATOM 636 C C . ASP A 1 85 ? 8.396 -7.926 -15.563 1.00 93.94 85 ASP A C 1
ATOM 638 O O . ASP A 1 85 ? 7.548 -7.041 -15.385 1.00 93.94 85 ASP A O 1
ATOM 642 N N . PRO A 1 86 ? 9.392 -7.789 -16.464 1.00 93.44 86 PRO A N 1
ATOM 643 C CA . PRO A 1 86 ? 9.554 -6.622 -17.335 1.00 93.44 86 PRO A CA 1
ATOM 644 C C . PRO A 1 86 ? 8.323 -6.269 -18.174 1.00 93.44 86 PRO A C 1
ATOM 646 O O . PRO A 1 86 ? 8.128 -5.099 -18.511 1.00 93.44 86 PRO A O 1
ATOM 649 N N . ALA A 1 87 ? 7.454 -7.235 -18.486 1.00 91.31 87 ALA A N 1
ATOM 650 C CA . ALA A 1 87 ? 6.231 -6.978 -19.240 1.00 91.31 87 ALA A CA 1
ATOM 651 C C . ALA A 1 87 ? 5.343 -5.933 -18.538 1.00 91.31 87 ALA A C 1
ATOM 653 O O . ALA A 1 87 ? 4.744 -5.085 -19.200 1.00 91.31 87 ALA A O 1
ATOM 654 N N . ALA A 1 88 ? 5.317 -5.910 -17.199 1.00 91.44 88 ALA A N 1
ATOM 655 C CA . ALA A 1 88 ? 4.560 -4.912 -16.436 1.00 91.44 88 ALA A CA 1
ATOM 656 C C . ALA A 1 88 ? 5.035 -3.470 -16.703 1.00 91.44 88 ALA A C 1
ATOM 658 O O . ALA A 1 88 ? 4.237 -2.533 -16.662 1.00 91.44 88 ALA A O 1
ATOM 659 N N . LEU A 1 89 ? 6.324 -3.299 -17.007 1.00 92.56 89 LEU A N 1
ATOM 660 C CA . LEU A 1 89 ? 6.987 -2.009 -17.215 1.00 92.56 89 LEU A CA 1
ATOM 661 C C . LEU A 1 89 ? 7.115 -1.614 -18.691 1.00 92.56 89 LEU A C 1
ATOM 663 O O . LEU A 1 89 ? 7.557 -0.508 -18.984 1.00 92.56 89 LEU A O 1
ATOM 667 N N . SER A 1 90 ? 6.740 -2.499 -19.611 1.00 87.75 90 SER A N 1
ATOM 668 C CA . SER A 1 90 ? 6.864 -2.258 -21.052 1.00 87.75 90 SER A CA 1
ATOM 669 C C . SER A 1 90 ? 5.686 -1.435 -21.576 1.00 87.75 90 SER A C 1
ATOM 671 O O . SER A 1 90 ? 4.565 -1.596 -21.088 1.00 87.75 90 SER A O 1
ATOM 673 N N . GLU A 1 91 ? 5.897 -0.575 -22.574 1.00 78.25 91 GLU A N 1
ATOM 674 C CA . GLU A 1 91 ? 4.820 0.181 -23.244 1.00 78.25 91 GLU A CA 1
ATOM 675 C C . GLU A 1 91 ? 4.276 -0.536 -24.485 1.00 78.25 91 GLU A C 1
ATOM 677 O O . GLU A 1 91 ? 4.871 -1.494 -24.971 1.00 78.25 91 GLU A O 1
ATOM 682 N N . SER A 1 92 ? 3.111 -0.092 -24.982 1.00 68.88 92 SER A N 1
ATOM 683 C CA . SER A 1 92 ? 2.637 -0.554 -26.292 1.00 68.88 92 SER A CA 1
ATOM 684 C C . SER A 1 92 ? 3.552 0.011 -27.375 1.00 68.88 92 SER A C 1
ATOM 686 O O . SER A 1 92 ? 3.860 1.206 -27.294 1.00 68.88 92 SER A O 1
ATOM 688 N N . PRO A 1 93 ? 3.932 -0.782 -28.393 1.00 61.47 93 PRO A N 1
ATOM 689 C CA . PRO A 1 93 ? 4.706 -0.290 -29.521 1.00 61.47 93 PRO A CA 1
ATOM 690 C C . PRO A 1 93 ? 4.073 0.974 -30.107 1.00 61.47 93 PRO A C 1
ATOM 692 O O . PRO A 1 93 ? 4.743 1.984 -30.193 1.00 61.47 93 PRO A O 1
ATOM 695 N N . ASP A 1 94 ? 2.768 1.017 -30.358 1.00 56.62 94 ASP A N 1
ATOM 696 C CA . ASP A 1 94 ? 2.121 2.106 -31.120 1.00 56.62 94 ASP A CA 1
ATOM 697 C C . ASP A 1 94 ? 2.292 3.532 -30.548 1.00 56.62 94 ASP A C 1
ATOM 699 O O . ASP A 1 94 ? 2.111 4.521 -31.261 1.00 56.62 94 ASP A O 1
ATOM 703 N N . LEU A 1 95 ? 2.694 3.663 -29.278 1.00 53.25 95 LEU A N 1
ATOM 704 C CA . LEU A 1 95 ? 2.976 4.940 -28.614 1.00 53.25 95 LEU A CA 1
ATOM 705 C C . LEU A 1 95 ? 4.432 5.429 -28.782 1.00 53.25 95 LEU A C 1
ATOM 707 O O . LEU A 1 95 ? 4.733 6.563 -28.399 1.00 53.25 95 LEU A O 1
ATOM 711 N N . TRP A 1 96 ? 5.324 4.638 -29.402 1.00 49.53 96 TRP A N 1
ATOM 712 C CA . TRP A 1 96 ? 6.754 4.952 -29.587 1.00 49.53 96 TRP A CA 1
ATOM 713 C C . TRP A 1 96 ? 7.002 6.241 -30.380 1.00 49.53 96 TRP A C 1
ATOM 715 O O . TRP A 1 96 ? 8.050 6.870 -30.219 1.00 49.53 96 TRP A O 1
ATOM 725 N N . ARG A 1 97 ? 6.017 6.702 -31.169 1.00 52.38 97 ARG A N 1
ATOM 726 C CA . ARG A 1 97 ? 6.082 7.949 -31.958 1.00 52.38 97 ARG A CA 1
ATOM 727 C C . ARG A 1 97 ? 6.284 9.219 -31.110 1.00 52.38 97 ARG A C 1
ATOM 729 O O . ARG A 1 97 ? 6.461 10.300 -31.664 1.00 52.38 97 ARG A O 1
ATOM 736 N N . LEU A 1 98 ? 6.268 9.101 -29.779 1.00 53.75 98 LEU A N 1
ATOM 737 C CA . LEU A 1 98 ? 6.460 10.190 -28.818 1.00 53.75 98 LEU A CA 1
ATOM 738 C C . LEU A 1 98 ? 7.833 10.197 -28.119 1.00 53.75 98 LEU A C 1
ATOM 740 O O . LEU A 1 98 ? 8.055 11.055 -27.265 1.00 53.75 98 LEU A O 1
ATOM 744 N N . GLY A 1 99 ? 8.740 9.267 -28.446 1.00 53.88 99 GLY A N 1
ATOM 745 C CA . GLY A 1 99 ? 10.056 9.168 -27.797 1.00 53.88 99 GLY A CA 1
ATOM 746 C C . GLY A 1 99 ? 10.006 8.623 -26.362 1.00 53.88 99 GLY A C 1
ATOM 747 O O . GLY A 1 99 ? 10.854 8.971 -25.538 1.00 53.88 99 GLY A O 1
ATOM 748 N N . THR A 1 100 ? 9.005 7.804 -26.027 1.00 64.25 100 THR A N 1
ATOM 749 C CA . THR A 1 100 ? 8.860 7.212 -24.688 1.00 64.25 100 THR A CA 1
ATOM 750 C C . THR A 1 100 ? 9.842 6.064 -24.449 1.00 64.25 100 THR A C 1
ATOM 752 O O . THR A 1 100 ? 10.343 5.423 -25.377 1.00 64.25 100 THR A O 1
ATOM 755 N N . ILE A 1 101 ? 10.145 5.794 -23.179 1.00 64.25 101 ILE A N 1
ATOM 756 C CA . ILE A 1 101 ? 10.880 4.587 -22.791 1.00 64.25 101 ILE A CA 1
ATOM 757 C C . ILE A 1 101 ? 9.905 3.413 -22.833 1.00 64.25 101 ILE A C 1
ATOM 759 O O . ILE A 1 101 ? 8.952 3.363 -22.061 1.00 64.25 101 ILE A O 1
ATOM 763 N N . THR A 1 102 ? 10.152 2.475 -23.743 1.00 69.31 102 THR A N 1
ATOM 764 C CA . THR A 1 102 ? 9.228 1.374 -24.046 1.00 69.31 102 THR A CA 1
ATOM 765 C C . THR A 1 102 ? 9.696 0.006 -23.553 1.00 69.31 102 THR A C 1
ATOM 767 O O . THR A 1 102 ? 8.871 -0.899 -23.442 1.00 69.31 102 THR A O 1
ATOM 770 N N . ASP A 1 103 ? 10.986 -0.156 -23.239 1.00 85.38 103 ASP A N 1
ATOM 771 C CA . ASP A 1 103 ? 11.547 -1.441 -22.807 1.00 85.38 103 ASP A CA 1
ATOM 772 C C . ASP A 1 103 ? 11.470 -1.577 -21.288 1.00 85.38 103 ASP A C 1
ATOM 774 O O . ASP A 1 103 ? 12.170 -0.892 -20.535 1.00 85.38 103 ASP A O 1
ATOM 778 N N . GLY A 1 104 ? 10.612 -2.488 -20.837 1.00 89.88 104 GLY A N 1
ATOM 779 C CA . GLY A 1 104 ? 10.461 -2.763 -19.420 1.00 89.88 104 GLY A CA 1
ATOM 780 C C . GLY A 1 104 ? 11.688 -3.409 -18.778 1.00 89.88 104 GLY A C 1
ATOM 781 O O . GLY A 1 104 ? 11.848 -3.282 -17.565 1.00 89.88 104 GLY A O 1
ATOM 782 N N . THR A 1 105 ? 12.562 -4.069 -19.546 1.00 92.31 105 THR A N 1
ATOM 783 C CA . THR A 1 105 ? 13.812 -4.657 -19.032 1.00 92.31 105 THR A CA 1
ATOM 784 C C . THR A 1 105 ? 14.778 -3.547 -18.666 1.00 92.31 105 THR A C 1
ATOM 786 O O . THR A 1 105 ? 15.252 -3.493 -17.533 1.00 92.31 105 THR A O 1
ATOM 789 N N . GLU A 1 106 ? 14.978 -2.597 -19.580 1.00 91.19 106 GLU A N 1
ATOM 790 C CA . GLU A 1 106 ? 15.808 -1.424 -19.329 1.00 91.19 106 GLU A CA 1
ATOM 791 C C . GLU A 1 106 ? 15.295 -0.623 -18.124 1.00 91.19 106 GLU A C 1
ATOM 793 O O . GLU A 1 106 ? 16.071 -0.274 -17.232 1.00 91.19 106 GLU A O 1
ATOM 798 N N . LEU A 1 107 ? 13.982 -0.370 -18.051 1.00 93.94 107 LEU A N 1
ATOM 799 C CA . LEU A 1 107 ? 13.414 0.369 -16.924 1.00 93.94 107 LEU A CA 1
ATOM 800 C C . LEU A 1 107 ? 13.558 -0.394 -15.599 1.00 93.94 107 LEU A C 1
ATOM 802 O O . LEU A 1 107 ? 13.893 0.218 -14.584 1.00 93.94 107 LEU A O 1
ATOM 806 N N . ARG A 1 108 ? 13.351 -1.718 -15.591 1.00 96.06 108 ARG A N 1
ATOM 807 C CA . ARG A 1 108 ? 13.599 -2.562 -14.411 1.00 96.06 108 ARG A CA 1
ATOM 808 C C . ARG A 1 108 ? 15.048 -2.432 -13.946 1.00 96.06 108 ARG A C 1
ATOM 810 O O . ARG A 1 108 ? 15.284 -2.238 -12.757 1.00 96.06 108 ARG A O 1
ATOM 817 N N . ASP A 1 109 ? 16.001 -2.501 -14.867 1.00 95.56 109 ASP A N 1
ATOM 818 C CA . ASP A 1 109 ? 17.424 -2.454 -14.538 1.00 95.56 109 ASP A CA 1
ATOM 819 C C . ASP A 1 109 ? 17.827 -1.074 -13.985 1.00 95.56 109 ASP A C 1
ATOM 821 O O . ASP A 1 109 ? 18.616 -0.988 -13.039 1.00 95.56 109 ASP A O 1
ATOM 825 N N . VAL A 1 110 ? 17.226 0.016 -14.487 1.00 96.38 110 VAL A N 1
ATOM 826 C CA . VAL A 1 110 ? 17.371 1.360 -13.896 1.00 96.38 110 VAL A CA 1
ATOM 827 C C . VAL A 1 110 ? 16.834 1.391 -12.462 1.00 96.38 110 VAL A C 1
ATOM 829 O O . VAL A 1 110 ? 17.536 1.860 -11.564 1.00 96.38 110 VAL A O 1
ATOM 832 N N . ILE A 1 111 ? 15.622 0.877 -12.225 1.00 98.12 111 ILE A N 1
ATOM 833 C CA . ILE A 1 111 ? 15.009 0.812 -10.885 1.00 98.12 111 ILE A CA 1
ATOM 834 C C . ILE A 1 111 ? 15.915 0.034 -9.921 1.00 98.12 111 ILE A C 1
ATOM 836 O O . ILE A 1 111 ? 16.211 0.507 -8.819 1.00 98.12 111 ILE A O 1
ATOM 840 N N . ASP A 1 112 ? 16.403 -1.124 -10.357 1.00 97.81 112 ASP A N 1
ATOM 841 C CA . ASP A 1 112 ? 17.273 -1.996 -9.575 1.00 97.81 112 ASP A CA 1
ATOM 842 C C . ASP A 1 112 ? 18.598 -1.317 -9.223 1.00 97.81 112 ASP A C 1
ATOM 844 O O . ASP A 1 112 ? 19.006 -1.324 -8.058 1.00 97.81 112 ASP A O 1
ATOM 848 N N . SER A 1 113 ? 19.241 -0.652 -10.185 1.00 97.56 113 SER A N 1
ATOM 849 C CA . SER A 1 113 ? 20.506 0.051 -9.944 1.00 97.56 113 SER A CA 1
ATOM 850 C C . SER A 1 113 ? 20.337 1.294 -9.064 1.00 97.56 113 SER A C 1
ATOM 852 O O . SER A 1 113 ? 21.225 1.591 -8.258 1.00 97.56 113 SER A O 1
ATOM 854 N N . VAL A 1 114 ? 19.215 2.017 -9.168 1.00 98.50 114 VAL A N 1
ATOM 855 C CA . VAL A 1 114 ? 18.913 3.154 -8.283 1.00 98.50 114 VAL A CA 1
ATOM 856 C C . VAL A 1 114 ? 18.739 2.677 -6.841 1.00 98.50 114 VAL A C 1
ATOM 858 O O . VAL A 1 114 ? 19.355 3.236 -5.931 1.00 98.50 114 VAL A O 1
ATOM 861 N N . ILE A 1 115 ? 17.949 1.623 -6.619 1.00 98.56 115 ILE A N 1
ATOM 862 C CA . ILE A 1 115 ? 17.696 1.104 -5.269 1.00 98.56 115 ILE A CA 1
ATOM 863 C C . ILE A 1 115 ? 18.945 0.449 -4.681 1.00 98.56 115 ILE A C 1
ATOM 865 O O . ILE A 1 115 ? 19.210 0.632 -3.494 1.00 98.56 115 ILE A O 1
ATOM 869 N N . ALA A 1 116 ? 19.738 -0.274 -5.474 1.00 97.25 116 ALA A N 1
ATOM 870 C CA . ALA A 1 116 ? 20.966 -0.913 -5.003 1.00 97.25 116 ALA A CA 1
ATOM 871 C C . ALA A 1 116 ? 22.022 0.102 -4.535 1.00 97.25 116 ALA A C 1
ATOM 873 O O . ALA A 1 116 ? 22.677 -0.125 -3.521 1.00 97.25 116 ALA A O 1
ATOM 874 N N . ARG A 1 117 ? 22.168 1.232 -5.241 1.00 97.56 117 ARG A N 1
ATOM 875 C CA . ARG A 1 117 ? 23.192 2.254 -4.947 1.00 97.56 117 ARG A CA 1
ATOM 876 C C . ARG A 1 117 ? 22.776 3.280 -3.892 1.00 97.56 117 ARG A C 1
ATOM 878 O O . ARG A 1 117 ? 23.622 4.033 -3.416 1.00 97.56 117 ARG A O 1
ATOM 885 N N . ALA A 1 118 ? 21.493 3.357 -3.545 1.00 98.31 118 ALA A N 1
ATOM 886 C CA . ALA A 1 118 ? 21.019 4.306 -2.546 1.00 98.31 118 ALA A CA 1
ATOM 887 C C . ALA A 1 118 ? 21.500 3.938 -1.123 1.00 98.31 118 ALA A C 1
ATOM 889 O O . ALA A 1 118 ? 21.645 2.745 -0.824 1.00 98.31 118 ALA A O 1
ATOM 890 N N . PRO A 1 119 ? 21.665 4.923 -0.211 1.00 97.44 119 PRO A N 1
ATOM 891 C CA . PRO A 1 119 ? 22.122 4.667 1.161 1.00 97.44 119 PRO A CA 1
ATOM 892 C C . PRO A 1 119 ? 21.239 3.681 1.931 1.00 97.44 119 PRO A C 1
ATOM 894 O O . PRO A 1 119 ? 21.734 2.853 2.686 1.00 97.44 119 PRO A O 1
ATOM 897 N N . SER A 1 120 ? 19.928 3.724 1.691 1.00 97.44 120 SER A N 1
ATOM 898 C CA . SER A 1 120 ? 18.975 2.741 2.198 1.00 97.44 120 SER A CA 1
ATOM 899 C C . SER A 1 120 ? 18.015 2.314 1.091 1.00 97.44 120 SER A C 1
ATOM 901 O O . SER A 1 120 ? 17.743 3.079 0.157 1.00 97.44 120 SER A O 1
ATOM 903 N N . ALA A 1 121 ? 17.461 1.103 1.214 1.00 97.50 121 ALA A N 1
ATOM 904 C CA . ALA A 1 121 ? 16.481 0.577 0.265 1.00 97.50 121 ALA A CA 1
ATOM 905 C C . ALA A 1 121 ? 15.271 1.520 0.112 1.00 97.50 121 ALA A C 1
ATOM 907 O O . ALA A 1 121 ? 14.783 1.745 -0.994 1.00 97.50 121 ALA A O 1
ATOM 908 N N . ARG A 1 122 ? 14.814 2.114 1.223 1.00 97.00 122 ARG A N 1
ATOM 909 C CA . ARG A 1 122 ? 13.656 3.015 1.246 1.00 97.00 122 ARG A CA 1
ATOM 910 C C . ARG A 1 122 ? 13.960 4.388 0.644 1.00 97.00 122 ARG A C 1
ATOM 912 O O . ARG A 1 122 ? 13.121 4.914 -0.081 1.00 97.00 122 ARG A O 1
ATOM 919 N N . THR A 1 123 ? 15.154 4.946 0.859 1.00 98.12 123 THR A N 1
ATOM 920 C CA . THR A 1 123 ? 15.593 6.163 0.149 1.00 98.12 123 THR A CA 1
ATOM 921 C C . THR A 1 123 ? 15.651 5.922 -1.361 1.00 98.12 123 THR A C 1
ATOM 923 O O . THR A 1 123 ? 15.161 6.748 -2.129 1.00 98.12 123 THR A O 1
ATOM 926 N N . GLY A 1 124 ? 16.192 4.776 -1.793 1.00 98.44 124 GLY A N 1
ATOM 927 C CA . GLY A 1 124 ? 16.265 4.408 -3.210 1.00 98.44 124 GLY A CA 1
ATOM 928 C C . GLY A 1 124 ? 14.894 4.253 -3.861 1.00 98.44 124 GLY A C 1
ATOM 929 O O . GLY A 1 124 ? 14.658 4.781 -4.941 1.00 98.44 124 GLY A O 1
ATOM 930 N N . GLU A 1 125 ? 13.957 3.596 -3.185 1.00 98.38 125 GLU A N 1
ATOM 931 C CA . GLU A 1 125 ? 12.587 3.466 -3.678 1.00 98.38 125 GLU A CA 1
ATOM 932 C C . GLU A 1 125 ? 11.900 4.828 -3.840 1.00 98.38 125 GLU A C 1
ATOM 934 O O . GLU A 1 125 ? 11.313 5.098 -4.886 1.00 98.38 125 GLU A O 1
ATOM 939 N N . VAL A 1 126 ? 11.974 5.707 -2.833 1.00 97.94 126 VAL A N 1
ATOM 940 C CA . VAL A 1 126 ? 11.374 7.048 -2.928 1.00 97.94 126 VAL A CA 1
ATOM 941 C C . VAL A 1 126 ? 12.029 7.854 -4.047 1.00 97.94 126 VAL A C 1
ATOM 943 O O . VAL A 1 126 ? 11.325 8.559 -4.769 1.00 97.94 126 VAL A O 1
ATOM 946 N N . ALA A 1 127 ? 13.339 7.702 -4.255 1.00 98.56 127 ALA A N 1
ATOM 947 C CA . ALA A 1 127 ? 14.027 8.311 -5.386 1.00 98.56 127 ALA A CA 1
ATOM 948 C C . ALA A 1 127 ? 13.471 7.833 -6.734 1.00 98.56 127 ALA A C 1
ATOM 950 O O . ALA A 1 127 ? 13.223 8.659 -7.612 1.00 98.56 127 ALA A O 1
ATOM 951 N N . VAL A 1 128 ? 13.212 6.528 -6.885 1.00 98.56 128 VAL A N 1
ATOM 952 C CA . VAL A 1 128 ? 12.566 5.974 -8.085 1.00 98.56 128 VAL A CA 1
ATOM 953 C C . VAL A 1 128 ? 11.172 6.564 -8.278 1.00 98.56 128 VAL A C 1
ATOM 955 O O . VAL A 1 128 ? 10.845 6.999 -9.381 1.00 98.56 128 VAL A O 1
ATOM 958 N N . ARG A 1 129 ? 10.355 6.651 -7.219 1.00 97.88 129 ARG A N 1
ATOM 959 C CA . ARG A 1 129 ? 9.015 7.260 -7.304 1.00 97.88 129 ARG A CA 1
ATOM 960 C C . ARG A 1 129 ? 9.082 8.724 -7.748 1.00 97.88 129 ARG A C 1
ATOM 962 O O . ARG A 1 129 ? 8.301 9.132 -8.603 1.00 97.88 129 ARG A O 1
ATOM 969 N N . VAL A 1 130 ? 10.020 9.501 -7.199 1.00 98.38 130 VAL A N 1
ATOM 970 C CA . VAL A 1 130 ? 10.273 10.896 -7.603 1.00 98.38 130 VAL A CA 1
ATOM 971 C C . VAL A 1 130 ? 10.695 10.960 -9.073 1.00 98.38 130 VAL A C 1
ATOM 973 O O . VAL A 1 130 ? 10.087 11.702 -9.841 1.00 98.38 130 VAL A O 1
ATOM 976 N N . GLY A 1 131 ? 11.675 10.152 -9.487 1.00 98.06 131 GLY A N 1
ATOM 977 C CA . GLY A 1 131 ? 12.166 10.106 -10.866 1.00 98.06 131 GLY A CA 1
ATOM 978 C C . GLY A 1 131 ? 11.077 9.733 -11.875 1.00 98.06 131 GLY A C 1
ATOM 979 O O . GLY A 1 131 ? 10.919 10.411 -12.887 1.00 98.06 131 GLY A O 1
ATOM 980 N N . LEU A 1 132 ? 10.259 8.720 -11.573 1.00 97.06 132 LEU A N 1
ATOM 981 C CA . LEU A 1 132 ? 9.126 8.309 -12.408 1.00 97.06 132 LEU A CA 1
ATOM 982 C C . LEU A 1 132 ? 8.004 9.353 -12.442 1.00 97.06 132 LEU A C 1
ATOM 984 O O . LEU A 1 132 ? 7.404 9.563 -13.494 1.00 97.06 132 LEU A O 1
ATOM 988 N N . ALA A 1 133 ? 7.721 10.039 -11.331 1.00 96.56 133 ALA A N 1
ATOM 989 C CA . ALA A 1 133 ? 6.734 11.119 -11.302 1.00 96.56 133 ALA A CA 1
ATOM 990 C C . ALA A 1 133 ? 7.178 12.326 -12.147 1.00 96.56 133 ALA A C 1
ATOM 992 O O . ALA A 1 133 ? 6.370 12.908 -12.880 1.00 96.56 133 ALA A O 1
ATOM 993 N N . LEU A 1 134 ? 8.468 12.668 -12.103 1.00 97.25 134 LEU A N 1
ATOM 994 C CA . LEU A 1 134 ? 9.065 13.676 -12.977 1.00 97.25 134 LEU A CA 1
ATOM 995 C C . LEU A 1 134 ? 9.018 13.231 -14.446 1.00 97.25 134 LEU A C 1
ATOM 997 O O . LEU A 1 134 ? 8.553 13.984 -15.301 1.00 97.25 134 LEU A O 1
ATOM 1001 N N . ALA A 1 135 ? 9.411 11.988 -14.736 1.00 94.75 135 ALA A N 1
ATOM 1002 C CA . ALA A 1 135 ? 9.405 11.429 -16.086 1.00 94.75 135 ALA A CA 1
ATOM 1003 C C . ALA A 1 135 ? 7.989 11.379 -16.680 1.00 94.75 135 ALA A C 1
ATOM 1005 O O . ALA A 1 135 ? 7.793 11.736 -17.841 1.00 94.75 135 ALA A O 1
ATOM 1006 N N . ARG A 1 136 ? 6.979 11.026 -15.874 1.00 93.69 136 ARG A N 1
ATOM 1007 C CA . ARG A 1 136 ? 5.556 11.102 -16.240 1.00 93.69 136 ARG A CA 1
ATOM 1008 C C . ARG A 1 136 ? 5.127 12.539 -16.527 1.00 93.69 136 ARG A C 1
ATOM 1010 O O . ARG A 1 136 ? 4.428 12.781 -17.509 1.00 93.69 136 ARG A O 1
ATOM 1017 N N . SER A 1 137 ? 5.542 13.495 -15.695 1.00 93.38 137 SER A N 1
ATOM 1018 C CA . SER A 1 137 ? 5.231 14.920 -15.894 1.00 93.38 137 SER A CA 1
ATOM 1019 C C . SER A 1 137 ? 5.805 15.449 -17.208 1.00 93.38 137 SER A C 1
ATOM 1021 O O . SER A 1 137 ? 5.152 16.247 -17.879 1.00 93.38 137 SER A O 1
ATOM 1023 N N . GLU A 1 138 ? 6.969 14.932 -17.604 1.00 92.50 138 GLU A N 1
ATOM 1024 C CA . GLU A 1 138 ? 7.641 15.219 -18.873 1.00 92.50 138 GLU A CA 1
ATOM 1025 C C . GLU A 1 138 ? 7.173 14.356 -20.055 1.00 92.50 138 GLU A C 1
ATOM 1027 O O . GLU A 1 138 ? 7.635 14.551 -21.179 1.00 92.50 138 GLU A O 1
ATOM 1032 N N . ARG A 1 139 ? 6.262 13.404 -19.820 1.00 88.44 139 ARG A N 1
ATOM 1033 C CA . ARG A 1 139 ? 5.793 12.416 -20.805 1.00 88.44 139 ARG A CA 1
ATOM 1034 C C . ARG A 1 139 ? 6.896 11.533 -21.408 1.00 88.44 139 ARG A C 1
ATOM 1036 O O . ARG A 1 139 ? 6.783 11.122 -22.554 1.00 88.44 139 ARG A O 1
ATOM 1043 N N . LEU A 1 140 ? 7.942 11.226 -20.641 1.00 87.69 140 LEU A N 1
ATOM 1044 C CA . LEU A 1 140 ? 8.939 10.202 -21.002 1.00 87.69 140 LEU A CA 1
ATOM 1045 C C . LEU A 1 140 ? 8.420 8.778 -20.764 1.00 87.69 140 LEU A C 1
ATOM 1047 O O . LEU A 1 140 ? 8.878 7.833 -21.400 1.00 87.69 140 LEU A O 1
ATOM 1051 N N . VAL A 1 141 ? 7.471 8.641 -19.837 1.00 89.44 141 VAL A N 1
ATOM 1052 C CA . VAL A 1 141 ? 6.748 7.404 -19.531 1.00 89.44 141 VAL A CA 1
ATOM 1053 C C . VAL A 1 141 ? 5.257 7.706 -19.404 1.00 89.44 141 VAL A C 1
ATOM 1055 O O . VAL A 1 141 ? 4.856 8.799 -18.985 1.00 89.44 141 VAL A O 1
ATOM 1058 N N . THR A 1 142 ? 4.421 6.734 -19.743 1.00 87.12 142 THR A N 1
ATOM 1059 C CA . THR A 1 142 ? 2.971 6.787 -19.533 1.00 87.12 142 THR A CA 1
ATOM 1060 C C . THR A 1 142 ? 2.602 6.709 -18.048 1.00 87.12 142 THR A C 1
ATOM 1062 O O . THR A 1 142 ? 3.388 6.290 -17.196 1.00 87.12 142 THR A O 1
ATOM 1065 N N . ALA A 1 143 ? 1.360 7.090 -17.721 1.00 86.38 143 ALA A N 1
ATOM 1066 C CA . ALA A 1 143 ? 0.823 6.968 -16.363 1.00 86.38 143 ALA A CA 1
ATOM 1067 C C . ALA A 1 143 ? 0.885 5.521 -15.846 1.00 86.38 143 ALA A C 1
ATOM 1069 O O . ALA A 1 143 ? 1.380 5.296 -14.744 1.00 86.38 143 ALA A O 1
ATOM 1070 N N . ARG A 1 144 ? 0.488 4.552 -16.684 1.00 87.06 144 ARG A N 1
ATOM 1071 C CA . ARG A 1 144 ? 0.507 3.120 -16.359 1.00 87.06 144 ARG A CA 1
ATOM 1072 C C . ARG A 1 144 ? 1.914 2.605 -16.059 1.00 87.06 144 ARG A C 1
ATOM 1074 O O . ARG A 1 144 ? 2.089 1.858 -15.098 1.00 87.06 144 ARG A O 1
ATOM 1081 N N . VAL A 1 145 ? 2.913 2.978 -16.865 1.00 89.75 145 VAL A N 1
ATOM 1082 C CA . VAL A 1 145 ? 4.305 2.560 -16.624 1.00 89.75 145 VAL A CA 1
ATOM 1083 C C . VAL A 1 145 ? 4.864 3.214 -15.369 1.00 89.75 145 VAL A C 1
ATOM 1085 O O . VAL A 1 145 ? 5.516 2.534 -14.586 1.00 89.75 145 VAL A O 1
ATOM 1088 N N . ALA A 1 146 ? 4.556 4.487 -15.112 1.00 92.19 146 ALA A N 1
ATOM 1089 C CA . ALA A 1 146 ? 4.938 5.126 -13.856 1.00 92.19 146 ALA A CA 1
ATOM 1090 C C . ALA A 1 146 ? 4.301 4.424 -12.640 1.00 92.19 146 ALA A C 1
ATOM 1092 O O . ALA A 1 146 ? 4.992 4.158 -11.663 1.00 92.19 146 ALA A O 1
ATOM 1093 N N . GLU A 1 147 ? 3.014 4.074 -12.708 1.00 90.81 147 GLU A N 1
ATOM 1094 C CA . GLU A 1 147 ? 2.297 3.349 -11.647 1.00 90.81 147 GLU A CA 1
ATOM 1095 C C . GLU A 1 147 ? 2.866 1.939 -11.434 1.00 90.81 147 GLU A C 1
ATOM 1097 O O . GLU A 1 147 ? 3.188 1.566 -10.307 1.00 90.81 147 GLU A O 1
ATOM 1102 N N . SER A 1 148 ? 3.108 1.194 -12.514 1.00 92.19 148 SER A N 1
ATOM 1103 C CA . SER A 1 148 ? 3.750 -0.128 -12.455 1.00 92.19 148 SER A CA 1
ATOM 1104 C C . SER A 1 148 ? 5.192 -0.034 -11.944 1.00 92.19 148 SER A C 1
ATOM 1106 O O . SER A 1 148 ? 5.648 -0.894 -11.195 1.00 92.19 148 SER A O 1
ATOM 1108 N N . GLY A 1 149 ? 5.903 1.043 -12.284 1.00 95.56 149 GLY A N 1
ATOM 1109 C CA . GLY A 1 149 ? 7.247 1.338 -11.801 1.00 95.56 149 GLY A CA 1
ATOM 1110 C C . GLY A 1 149 ? 7.293 1.661 -10.306 1.00 95.56 149 GLY A C 1
ATOM 1111 O O . GLY A 1 149 ? 8.245 1.269 -9.636 1.00 95.56 149 GLY A O 1
ATOM 1112 N N . VAL A 1 150 ? 6.254 2.293 -9.744 1.00 94.44 150 VAL A N 1
ATOM 1113 C CA . VAL A 1 150 ? 6.113 2.476 -8.285 1.00 94.44 150 VAL A CA 1
ATOM 1114 C C . VAL A 1 150 ? 5.983 1.122 -7.582 1.00 94.44 150 VAL A C 1
ATOM 1116 O O . VAL A 1 150 ? 6.640 0.900 -6.564 1.00 94.44 150 VAL A O 1
ATOM 1119 N N . VAL A 1 151 ? 5.182 0.206 -8.138 1.00 95.69 151 VAL A N 1
ATOM 1120 C CA . VAL A 1 151 ? 5.039 -1.164 -7.616 1.00 95.69 151 VAL A CA 1
ATOM 1121 C C . VAL A 1 151 ? 6.360 -1.928 -7.731 1.00 95.69 151 VAL A C 1
ATOM 1123 O O . VAL A 1 151 ? 6.815 -2.520 -6.754 1.00 95.69 151 VAL A O 1
ATOM 1126 N N . ALA A 1 152 ? 7.028 -1.855 -8.885 1.00 97.38 152 ALA A N 1
ATOM 1127 C CA . ALA A 1 152 ? 8.331 -2.477 -9.100 1.00 97.38 152 ALA A CA 1
ATOM 1128 C C . ALA A 1 152 ? 9.391 -1.959 -8.116 1.00 97.38 152 ALA A C 1
ATOM 1130 O O . ALA A 1 152 ? 10.110 -2.751 -7.513 1.00 97.38 152 ALA A O 1
ATOM 1131 N N . ALA A 1 153 ? 9.442 -0.645 -7.879 1.00 98.19 153 ALA A N 1
ATOM 1132 C CA . ALA A 1 153 ? 10.342 -0.043 -6.900 1.00 98.19 153 ALA A CA 1
ATOM 1133 C C . ALA A 1 153 ? 10.090 -0.577 -5.482 1.00 98.19 153 ALA A C 1
ATOM 1135 O O . ALA A 1 153 ? 11.034 -0.869 -4.745 1.00 98.19 153 ALA A O 1
ATOM 1136 N N . ALA A 1 154 ? 8.819 -0.731 -5.103 1.00 97.25 154 ALA A N 1
ATOM 1137 C CA . ALA A 1 154 ? 8.435 -1.278 -3.810 1.00 97.25 154 ALA A CA 1
ATOM 1138 C C . ALA A 1 154 ? 8.880 -2.747 -3.656 1.00 97.25 154 ALA A C 1
ATOM 1140 O O . ALA A 1 154 ? 9.498 -3.095 -2.647 1.00 97.25 154 ALA A O 1
ATOM 1141 N N . LEU A 1 155 ? 8.648 -3.586 -4.671 1.00 97.81 155 LEU A N 1
ATOM 1142 C CA . LEU A 1 155 ? 9.089 -4.985 -4.677 1.00 97.81 155 LEU A CA 1
ATOM 1143 C C . LEU A 1 155 ? 10.622 -5.101 -4.651 1.00 97.81 155 LEU A C 1
ATOM 1145 O O . LEU A 1 155 ? 11.166 -5.873 -3.862 1.00 97.81 155 LEU A O 1
ATOM 1149 N N . THR A 1 156 ? 11.341 -4.273 -5.414 1.00 98.56 156 THR A N 1
ATOM 1150 C CA . THR A 1 156 ? 12.811 -4.233 -5.390 1.00 98.56 156 THR A CA 1
ATOM 1151 C C . THR A 1 156 ? 13.360 -3.771 -4.034 1.00 98.56 156 THR A C 1
ATOM 1153 O O . THR A 1 156 ? 14.366 -4.316 -3.568 1.00 98.56 156 THR A O 1
ATOM 1156 N N . ARG A 1 157 ? 12.709 -2.818 -3.348 1.00 98.12 157 ARG A N 1
ATOM 1157 C CA . ARG A 1 157 ? 13.059 -2.470 -1.958 1.00 98.12 157 ARG A CA 1
ATOM 1158 C C . ARG A 1 157 ? 12.877 -3.672 -1.039 1.00 98.12 157 ARG A C 1
ATOM 1160 O O . ARG A 1 157 ? 13.786 -3.973 -0.269 1.00 98.12 157 ARG A O 1
ATOM 1167 N N . ASP A 1 158 ? 11.732 -4.347 -1.103 1.00 98.06 158 ASP A N 1
ATOM 1168 C CA . ASP A 1 158 ? 11.448 -5.484 -0.222 1.00 98.06 158 ASP A CA 1
ATOM 1169 C C . ASP A 1 158 ? 12.419 -6.645 -0.474 1.00 98.06 158 ASP A C 1
ATOM 1171 O O . ASP A 1 158 ? 12.916 -7.238 0.481 1.00 98.06 158 ASP A O 1
ATOM 1175 N N . ARG A 1 159 ? 12.821 -6.871 -1.732 1.00 98.50 159 ARG A N 1
ATOM 1176 C CA . ARG A 1 159 ? 13.910 -7.786 -2.108 1.00 98.50 159 ARG A CA 1
ATOM 1177 C C . ARG A 1 159 ? 15.226 -7.455 -1.412 1.00 98.50 159 ARG A C 1
ATOM 1179 O O . ARG A 1 159 ? 15.870 -8.343 -0.856 1.00 98.50 159 ARG A O 1
ATOM 1186 N N . ARG A 1 160 ? 15.635 -6.181 -1.442 1.00 98.25 160 ARG A N 1
ATOM 1187 C CA . ARG A 1 160 ? 16.876 -5.720 -0.803 1.00 98.25 160 ARG A CA 1
ATOM 1188 C C . ARG A 1 160 ? 16.809 -5.885 0.717 1.00 98.25 160 ARG A C 1
ATOM 1190 O O . ARG A 1 160 ? 17.739 -6.442 1.292 1.00 98.25 160 ARG A O 1
ATOM 1197 N N . LEU A 1 161 ? 15.707 -5.472 1.347 1.00 98.25 161 LEU A N 1
ATOM 1198 C CA . LEU A 1 161 ? 15.509 -5.630 2.792 1.00 98.25 161 LEU A CA 1
ATOM 1199 C C . LEU A 1 161 ? 15.509 -7.106 3.202 1.00 98.25 161 LEU A C 1
ATOM 1201 O O . LEU A 1 161 ? 16.175 -7.472 4.166 1.00 98.25 161 LEU A O 1
ATOM 1205 N N . ALA A 1 162 ? 14.826 -7.969 2.447 1.00 98.50 162 ALA A N 1
ATOM 1206 C CA . ALA A 1 162 ? 14.793 -9.401 2.722 1.00 98.50 162 ALA A CA 1
ATOM 1207 C C . ALA A 1 162 ? 16.180 -10.044 2.590 1.00 98.50 162 ALA A C 1
ATOM 1209 O O . ALA A 1 162 ? 16.551 -10.893 3.398 1.00 98.50 162 ALA A O 1
ATOM 1210 N N . ARG A 1 163 ? 16.986 -9.603 1.620 1.00 98.62 163 ARG A N 1
ATOM 1211 C CA . ARG A 1 163 ? 18.381 -10.031 1.495 1.00 98.62 163 ARG A CA 1
ATOM 1212 C C . ARG A 1 163 ? 19.221 -9.625 2.701 1.00 98.62 163 ARG A C 1
ATOM 1214 O O . ARG A 1 163 ? 19.930 -10.461 3.260 1.00 98.62 163 ARG A O 1
ATOM 1221 N N . GLU A 1 164 ? 19.144 -8.360 3.101 1.00 98.19 164 GLU A N 1
ATOM 1222 C CA . GLU A 1 164 ? 19.873 -7.829 4.258 1.00 98.19 164 GLU A CA 1
ATOM 1223 C C . GLU A 1 164 ? 19.467 -8.558 5.552 1.00 98.19 164 GLU A C 1
ATOM 1225 O O . GLU A 1 164 ? 20.331 -8.984 6.323 1.00 98.19 164 GLU A O 1
ATOM 1230 N N . ASP A 1 165 ? 18.168 -8.785 5.755 1.00 98.50 165 ASP A N 1
ATOM 1231 C CA . ASP A 1 165 ? 17.615 -9.558 6.870 1.00 98.50 165 ASP A CA 1
ATOM 1232 C C . ASP A 1 165 ? 18.114 -11.008 6.886 1.00 98.50 165 ASP A C 1
ATOM 1234 O O . ASP A 1 165 ? 18.575 -11.483 7.925 1.00 98.50 165 ASP A O 1
ATOM 1238 N N . ALA A 1 166 ? 18.070 -11.702 5.745 1.00 98.19 166 ALA A N 1
ATOM 1239 C CA . ALA A 1 166 ? 18.477 -13.101 5.644 1.00 98.19 166 ALA A CA 1
ATOM 1240 C C . ALA A 1 166 ? 19.978 -13.266 5.913 1.00 98.19 166 ALA A C 1
ATOM 1242 O O . ALA A 1 166 ? 20.378 -14.128 6.693 1.00 98.19 166 ALA A O 1
ATOM 1243 N N . VAL A 1 167 ? 20.822 -12.398 5.347 1.00 97.94 167 VAL A N 1
ATOM 1244 C CA . VAL A 1 167 ? 22.268 -12.405 5.624 1.00 97.94 167 VAL A CA 1
ATOM 1245 C C . VAL A 1 167 ? 22.540 -12.138 7.106 1.00 97.94 167 VAL A C 1
ATOM 1247 O O . VAL A 1 167 ? 23.376 -12.813 7.711 1.00 97.94 167 VAL A O 1
ATOM 1250 N N . ARG A 1 168 ? 21.828 -11.183 7.716 1.00 97.62 168 ARG A N 1
ATOM 1251 C CA . ARG A 1 168 ? 21.956 -10.870 9.146 1.00 97.62 168 ARG A CA 1
ATOM 1252 C C . ARG A 1 168 ? 21.563 -12.061 10.019 1.00 97.62 168 ARG A C 1
ATOM 1254 O O . ARG A 1 168 ? 22.272 -12.369 10.975 1.00 97.62 168 ARG A O 1
ATOM 1261 N N . LEU A 1 169 ? 20.464 -12.730 9.677 1.00 96.62 169 LEU A N 1
ATOM 1262 C CA . LEU A 1 169 ? 19.958 -13.915 10.366 1.00 96.62 169 LEU A CA 1
ATOM 1263 C C . LEU A 1 169 ? 20.971 -15.063 10.308 1.00 96.62 169 LEU A C 1
ATOM 1265 O O . LEU A 1 169 ? 21.324 -15.621 11.344 1.00 96.62 169 LEU A O 1
ATOM 1269 N N . LEU A 1 170 ? 21.486 -15.374 9.115 1.00 94.31 170 LEU A N 1
ATOM 1270 C CA . LEU A 1 170 ? 22.461 -16.449 8.905 1.00 94.31 170 LEU A CA 1
ATOM 1271 C C . LEU A 1 170 ? 23.780 -16.184 9.644 1.00 94.31 170 LEU A C 1
ATOM 1273 O O . LEU A 1 170 ? 24.342 -17.097 10.253 1.00 94.31 170 LEU A O 1
ATOM 1277 N N . LYS A 1 171 ? 24.254 -14.931 9.655 1.00 94.19 171 LYS A N 1
ATOM 1278 C CA . LYS A 1 171 ? 25.424 -14.523 10.449 1.00 94.19 171 LYS A CA 1
ATOM 1279 C C . LYS A 1 171 ? 25.176 -14.684 11.949 1.00 94.19 171 LYS A C 1
ATOM 1281 O O . LYS A 1 171 ? 26.024 -15.232 12.646 1.00 94.19 171 LYS A O 1
ATOM 1286 N N . ALA A 1 172 ? 24.014 -14.248 12.440 1.00 93.81 172 ALA A N 1
ATOM 1287 C CA . ALA A 1 172 ? 23.653 -14.362 13.851 1.00 93.81 172 ALA A CA 1
ATOM 1288 C C . ALA A 1 172 ? 23.508 -15.823 14.310 1.00 93.81 172 ALA A C 1
ATOM 1290 O O . ALA A 1 172 ? 23.907 -16.145 15.425 1.00 93.81 172 ALA A O 1
ATOM 1291 N N . ALA A 1 173 ? 22.975 -16.701 13.457 1.00 91.75 173 ALA A N 1
ATOM 1292 C CA . ALA A 1 173 ? 22.914 -18.138 13.714 1.00 91.75 173 ALA A CA 1
ATOM 1293 C C . ALA A 1 173 ? 24.324 -18.756 13.776 1.00 91.75 173 ALA A C 1
ATOM 1295 O O . ALA A 1 173 ? 24.652 -19.458 14.729 1.00 91.75 173 ALA A O 1
ATOM 1296 N N . SER A 1 174 ? 25.192 -18.403 12.820 1.00 88.44 174 SER A N 1
ATOM 1297 C CA . SER A 1 174 ? 26.569 -18.918 12.744 1.00 88.44 174 SER A CA 1
ATOM 1298 C C . SER A 1 174 ? 27.434 -18.501 13.941 1.00 88.44 174 SER A C 1
ATOM 1300 O O . SER A 1 174 ? 28.232 -19.294 14.433 1.00 88.44 174 SER A O 1
ATOM 1302 N N . ALA A 1 175 ? 27.262 -17.274 14.445 1.00 88.12 175 ALA A N 1
ATOM 1303 C CA . ALA A 1 175 ? 28.052 -16.737 15.555 1.00 88.12 175 ALA A CA 1
ATOM 1304 C C . ALA A 1 175 ? 27.804 -17.434 16.908 1.00 88.12 175 ALA A C 1
ATOM 1306 O O . ALA A 1 175 ? 28.609 -17.283 17.821 1.00 88.12 175 ALA A O 1
ATOM 1307 N N . ARG A 1 176 ? 26.706 -18.186 17.062 1.00 83.69 176 ARG A N 1
ATOM 1308 C CA . ARG A 1 176 ? 26.356 -18.852 18.330 1.00 83.69 176 ARG A CA 1
ATOM 1309 C C . ARG A 1 176 ? 27.012 -20.222 18.531 1.00 83.69 176 ARG A C 1
ATOM 1311 O O . ARG A 1 176 ? 26.870 -20.788 19.611 1.00 83.69 176 ARG A O 1
ATOM 1318 N N . GLY A 1 177 ? 27.745 -20.724 17.533 1.00 71.06 177 GLY A N 1
ATOM 1319 C CA . GLY A 1 177 ? 28.412 -22.030 17.575 1.00 71.06 177 GLY A CA 1
ATOM 1320 C C . GLY A 1 177 ? 27.433 -23.211 17.524 1.00 71.06 177 GLY A C 1
ATOM 1321 O O . GLY A 1 177 ? 26.273 -23.090 17.898 1.00 71.06 177 GLY A O 1
ATOM 1322 N N . SER A 1 178 ? 27.888 -24.380 17.068 1.00 70.25 178 SER A N 1
ATOM 1323 C CA . SER A 1 178 ? 27.038 -25.571 16.867 1.00 70.25 178 SER A CA 1
ATOM 1324 C C . SER A 1 178 ? 26.469 -26.184 18.154 1.00 70.25 178 SER A C 1
ATOM 1326 O O . SER A 1 178 ? 25.554 -26.998 18.081 1.00 70.25 178 SER A O 1
ATOM 1328 N N . ALA A 1 179 ? 27.004 -25.816 19.322 1.00 62.69 179 ALA A N 1
ATOM 1329 C CA . ALA A 1 179 ? 26.600 -26.367 20.616 1.00 62.69 179 ALA A CA 1
ATOM 1330 C C . ALA A 1 179 ? 25.356 -25.688 21.223 1.00 62.69 179 ALA A C 1
ATOM 1332 O O . ALA A 1 179 ? 24.745 -26.236 22.136 1.00 62.69 179 ALA A O 1
ATOM 1333 N N . ALA A 1 180 ? 24.961 -24.505 20.739 1.00 64.06 180 ALA A N 1
ATOM 1334 C CA . ALA A 1 180 ? 23.772 -23.820 21.235 1.00 64.06 180 ALA A CA 1
ATOM 1335 C C . ALA A 1 180 ? 22.507 -24.352 20.541 1.00 64.06 180 ALA A C 1
ATOM 1337 O O . ALA A 1 180 ? 22.449 -24.398 19.311 1.00 64.06 180 ALA A O 1
ATOM 1338 N N . ALA A 1 181 ? 21.449 -24.647 21.306 1.00 60.94 181 ALA A N 1
ATOM 1339 C CA . ALA A 1 181 ? 20.117 -24.961 20.760 1.00 60.94 181 ALA A CA 1
ATOM 1340 C C . ALA A 1 181 ? 19.573 -23.845 19.829 1.00 60.94 181 ALA A C 1
ATOM 1342 O O . ALA A 1 181 ? 18.779 -24.096 18.928 1.00 60.94 181 ALA A O 1
ATOM 1343 N N . ASP A 1 182 ? 20.081 -22.621 20.005 1.00 61.88 182 ASP A N 1
ATOM 1344 C CA . ASP A 1 182 ? 19.775 -21.404 19.242 1.00 61.88 182 ASP A CA 1
ATOM 1345 C C . ASP A 1 182 ? 20.657 -21.182 17.990 1.00 61.88 182 ASP A C 1
ATOM 1347 O O . ASP A 1 182 ? 20.637 -20.092 17.400 1.00 61.88 182 ASP A O 1
ATOM 1351 N N . SER A 1 183 ? 21.468 -22.172 17.607 1.00 75.12 183 SER A N 1
ATOM 1352 C CA . SER A 1 183 ? 22.352 -22.115 16.430 1.00 75.12 183 SER A CA 1
ATOM 1353 C C . SER A 1 183 ? 21.631 -22.380 15.105 1.00 75.12 183 SER A C 1
ATOM 1355 O O . SER A 1 183 ? 22.150 -22.056 14.037 1.00 75.12 183 SER A O 1
ATOM 1357 N N . ASP A 1 184 ? 20.408 -22.913 15.159 1.00 88.88 184 ASP A N 1
ATOM 1358 C CA . ASP A 1 184 ? 19.577 -23.121 13.980 1.00 88.88 184 ASP A CA 1
ATOM 1359 C C . ASP A 1 184 ? 18.938 -21.810 13.498 1.00 88.88 184 ASP A C 1
ATOM 1361 O O . ASP A 1 184 ? 18.188 -21.151 14.224 1.00 88.88 184 ASP A O 1
ATOM 1365 N N . ALA A 1 185 ? 19.188 -21.444 12.238 1.00 92.75 185 ALA A N 1
ATOM 1366 C CA . ALA A 1 185 ? 18.632 -20.229 11.651 1.00 92.75 185 ALA A CA 1
ATOM 1367 C C . ALA A 1 185 ? 17.099 -20.262 11.553 1.00 92.75 185 ALA A C 1
ATOM 1369 O O . ALA A 1 185 ? 16.489 -19.199 11.624 1.00 92.75 185 ALA A O 1
ATOM 1370 N N . LEU A 1 186 ? 16.474 -21.441 11.422 1.00 93.94 186 LEU A N 1
ATOM 1371 C CA . LEU A 1 186 ? 15.010 -21.561 11.381 1.00 93.94 186 LEU A CA 1
ATOM 1372 C C . LEU A 1 186 ? 14.374 -21.326 12.759 1.00 93.94 186 LEU A C 1
ATOM 1374 O O . LEU A 1 186 ? 13.431 -20.549 12.869 1.00 93.94 186 LEU A O 1
ATOM 1378 N N . THR A 1 187 ? 14.945 -21.874 13.831 1.00 92.81 187 THR A N 1
ATOM 1379 C CA . THR A 1 187 ? 14.519 -21.542 15.204 1.00 92.81 187 THR A CA 1
ATOM 1380 C C . THR A 1 187 ? 14.737 -20.057 15.511 1.00 92.81 187 THR A C 1
ATOM 1382 O O . THR A 1 187 ? 13.890 -19.382 16.104 1.00 92.81 187 THR A O 1
ATOM 1385 N N . LEU A 1 188 ? 15.873 -19.501 15.070 1.00 94.38 188 LEU A N 1
ATOM 1386 C CA . LEU A 1 188 ? 16.150 -18.075 15.221 1.00 94.38 188 LEU A CA 1
ATOM 1387 C C . LEU A 1 188 ? 15.163 -17.203 14.438 1.00 94.38 188 LEU A C 1
ATOM 1389 O O . LEU A 1 188 ? 14.785 -16.138 14.928 1.00 94.38 188 LEU A O 1
ATOM 1393 N N . LEU A 1 189 ? 14.752 -17.649 13.251 1.00 95.81 189 LEU A N 1
ATOM 1394 C CA . LEU A 1 189 ? 13.788 -16.963 12.403 1.00 95.81 189 LEU A CA 1
ATOM 1395 C C . LEU A 1 189 ? 12.459 -16.764 13.130 1.00 95.81 189 LEU A C 1
ATOM 1397 O O . LEU A 1 189 ? 11.984 -15.633 13.213 1.00 95.81 189 LEU A O 1
ATOM 1401 N N . GLU A 1 190 ? 11.898 -17.830 13.701 1.00 94.44 190 GLU A N 1
ATOM 1402 C CA . GLU A 1 190 ? 10.635 -17.772 14.449 1.00 94.44 190 GLU A CA 1
ATOM 1403 C C . GLU A 1 190 ? 10.712 -16.764 15.601 1.00 94.44 190 GLU A C 1
ATOM 1405 O O . GLU A 1 190 ? 9.789 -15.979 15.837 1.00 94.44 190 GLU A O 1
ATOM 1410 N N . ARG A 1 191 ? 11.845 -16.734 16.316 1.00 94.50 191 ARG A N 1
ATOM 1411 C CA . ARG A 1 191 ? 12.093 -15.727 17.355 1.00 94.50 191 ARG A CA 1
ATOM 1412 C C . ARG A 1 191 ? 12.166 -14.316 16.770 1.00 94.50 191 ARG A C 1
ATOM 1414 O O . ARG A 1 191 ? 11.498 -13.424 17.280 1.00 94.50 191 ARG A O 1
ATOM 1421 N N . TRP A 1 192 ? 12.936 -14.097 15.704 1.00 96.62 192 TRP A N 1
ATOM 1422 C CA . TRP A 1 192 ? 13.075 -12.777 15.075 1.00 96.62 192 TRP A CA 1
ATOM 1423 C C . TRP A 1 192 ? 11.761 -12.248 14.501 1.00 96.62 192 TRP A C 1
ATOM 1425 O O . TRP A 1 192 ? 11.538 -11.039 14.563 1.00 96.62 192 TRP A O 1
ATOM 1435 N N . ARG A 1 193 ? 10.883 -13.121 13.994 1.00 96.19 193 ARG A N 1
ATOM 1436 C CA . ARG A 1 193 ? 9.525 -12.754 13.569 1.00 96.19 193 ARG A CA 1
ATOM 1437 C C . ARG A 1 193 ? 8.667 -12.322 14.754 1.00 96.19 193 ARG A C 1
ATOM 1439 O O . ARG A 1 193 ? 8.103 -11.230 14.721 1.00 96.19 193 ARG A O 1
ATOM 1446 N N . ARG A 1 194 ? 8.644 -13.102 15.843 1.00 93.81 194 ARG A N 1
ATOM 1447 C CA . ARG A 1 194 ? 7.929 -12.736 17.085 1.00 93.81 194 ARG A CA 1
ATOM 1448 C C . ARG A 1 194 ? 8.431 -11.420 17.690 1.00 93.81 194 ARG A C 1
ATOM 1450 O O . ARG A 1 194 ? 7.631 -10.600 18.132 1.00 93.81 194 ARG A O 1
ATOM 1457 N N . GLU A 1 195 ? 9.743 -11.199 17.656 1.00 95.62 195 GLU A N 1
ATOM 1458 C CA . GLU A 1 195 ? 10.411 -9.970 18.108 1.00 95.62 195 GLU A CA 1
ATOM 1459 C C . GLU A 1 195 ? 10.344 -8.821 17.080 1.00 95.62 195 GLU A C 1
ATOM 1461 O O . GLU A 1 195 ? 10.814 -7.722 17.368 1.00 95.62 195 GLU A O 1
ATOM 1466 N N . ARG A 1 196 ? 9.775 -9.049 15.885 1.00 95.56 196 ARG A N 1
ATOM 1467 C CA . ARG A 1 196 ? 9.631 -8.062 14.795 1.00 95.56 196 ARG A CA 1
ATOM 1468 C C . ARG A 1 196 ? 10.958 -7.420 14.357 1.00 95.56 196 ARG A C 1
ATOM 1470 O O . ARG A 1 196 ? 11.037 -6.221 14.091 1.00 95.56 196 ARG A O 1
ATOM 1477 N N . ARG A 1 197 ? 12.021 -8.224 14.269 1.00 96.06 197 ARG A N 1
ATOM 1478 C CA . ARG A 1 197 ? 13.398 -7.773 13.970 1.00 96.06 197 ARG A CA 1
ATOM 1479 C C . ARG A 1 197 ? 13.740 -7.678 12.484 1.00 96.06 197 ARG A C 1
ATOM 1481 O O . ARG A 1 197 ? 14.780 -7.112 12.138 1.00 96.06 197 ARG A O 1
ATOM 1488 N N . LEU A 1 198 ? 12.902 -8.253 11.627 1.00 97.56 198 LEU A N 1
ATOM 1489 C CA . LEU A 1 198 ? 13.099 -8.305 10.179 1.00 97.56 198 LEU A CA 1
ATOM 1490 C C . LEU A 1 198 ? 12.594 -7.010 9.546 1.00 97.56 198 LEU A C 1
ATOM 1492 O O . LEU A 1 198 ? 11.394 -6.746 9.566 1.00 97.56 198 LEU A O 1
ATOM 1496 N N . ALA A 1 199 ? 13.492 -6.206 8.979 1.00 96.81 199 ALA A N 1
ATOM 1497 C CA . ALA A 1 199 ? 13.151 -4.915 8.382 1.00 96.81 199 ALA A CA 1
ATOM 1498 C C . ALA A 1 199 ? 12.158 -5.046 7.211 1.00 96.81 199 ALA A C 1
ATOM 1500 O O . ALA A 1 199 ? 11.287 -4.197 7.034 1.00 96.81 199 ALA A O 1
ATOM 1501 N N . SER A 1 200 ? 12.245 -6.133 6.446 1.00 96.50 200 SER A N 1
ATOM 1502 C CA . SER A 1 200 ? 11.310 -6.479 5.364 1.00 96.50 200 SER A CA 1
ATOM 1503 C C . SER A 1 200 ? 9.873 -6.728 5.842 1.00 96.50 200 SER A C 1
ATOM 1505 O O . SER A 1 200 ? 8.931 -6.487 5.090 1.00 96.50 200 SER A O 1
ATOM 1507 N N . GLU A 1 201 ? 9.689 -7.144 7.099 1.00 96.94 201 GLU A N 1
ATOM 1508 C CA . GLU A 1 201 ? 8.379 -7.328 7.732 1.00 96.94 201 GLU A CA 1
ATOM 1509 C C . GLU A 1 201 ? 7.983 -6.136 8.616 1.00 96.94 201 GLU A C 1
ATOM 1511 O O . GLU A 1 201 ? 6.982 -6.213 9.323 1.00 96.94 201 GLU A O 1
ATOM 1516 N N . ARG A 1 202 ? 8.737 -5.027 8.624 1.00 95.12 202 ARG A N 1
ATOM 1517 C CA . ARG A 1 202 ? 8.394 -3.830 9.410 1.00 95.12 202 ARG A CA 1
ATOM 1518 C C . ARG A 1 202 ? 7.516 -2.845 8.624 1.00 95.12 202 ARG A C 1
ATOM 1520 O O . ARG A 1 202 ? 7.601 -2.754 7.393 1.00 95.12 202 ARG A O 1
ATOM 1527 N N . PRO A 1 203 ? 6.637 -2.103 9.321 1.00 95.19 203 PRO A N 1
ATOM 1528 C CA . PRO A 1 203 ? 5.782 -1.093 8.703 1.00 95.19 203 PRO A CA 1
ATOM 1529 C C . PRO A 1 203 ? 6.618 0.069 8.167 1.00 95.19 203 PRO A C 1
ATOM 1531 O O . PRO A 1 203 ? 7.475 0.601 8.864 1.00 95.19 203 PRO A O 1
ATOM 1534 N N . LEU A 1 204 ? 6.339 0.518 6.940 1.00 93.44 204 LEU A N 1
ATOM 1535 C CA . LEU A 1 204 ? 7.086 1.616 6.301 1.00 93.44 204 LEU A CA 1
ATOM 1536 C C . LEU A 1 204 ? 6.851 2.977 6.962 1.00 93.44 204 LEU A C 1
ATOM 1538 O O . LEU A 1 204 ? 7.576 3.937 6.697 1.00 93.44 204 LEU A O 1
ATOM 1542 N N . LEU A 1 205 ? 5.810 3.078 7.788 1.00 92.88 205 LEU A N 1
ATOM 1543 C CA . LEU A 1 205 ? 5.539 4.253 8.603 1.00 92.88 205 LEU A CA 1
ATOM 1544 C C . LEU A 1 205 ? 6.411 4.304 9.874 1.00 92.88 205 LEU A C 1
ATOM 1546 O O . LEU A 1 205 ? 6.394 5.334 10.544 1.00 92.88 205 LEU A O 1
ATOM 1550 N N . ALA A 1 206 ? 7.192 3.262 10.185 1.00 92.56 206 ALA A N 1
ATOM 1551 C CA . ALA A 1 206 ? 8.134 3.276 11.303 1.00 92.56 206 ALA A CA 1
ATOM 1552 C C . ALA A 1 206 ? 9.250 4.321 11.107 1.00 92.56 206 ALA A C 1
ATOM 1554 O O . ALA A 1 206 ? 9.530 4.774 9.990 1.00 92.56 206 ALA A O 1
ATOM 1555 N N . ASP A 1 207 ? 9.875 4.741 12.209 1.00 90.19 207 ASP A N 1
ATOM 1556 C CA . ASP A 1 207 ? 10.915 5.776 12.199 1.00 90.19 207 ASP A CA 1
ATOM 1557 C C . ASP A 1 207 ? 12.246 5.285 11.610 1.00 90.19 207 ASP A C 1
ATOM 1559 O O . ASP A 1 207 ? 12.911 6.031 10.892 1.00 90.19 207 ASP A O 1
ATOM 1563 N N . ASP A 1 208 ? 12.601 4.021 11.828 1.00 89.81 208 ASP A N 1
ATOM 1564 C CA . ASP A 1 208 ? 13.845 3.409 11.344 1.00 89.81 208 ASP A CA 1
ATOM 1565 C C . ASP A 1 208 ? 13.850 3.138 9.832 1.00 89.81 208 ASP A C 1
ATOM 1567 O O . ASP A 1 208 ? 14.909 3.017 9.222 1.00 89.81 208 ASP A O 1
ATOM 1571 N N . LEU A 1 209 ? 12.668 3.084 9.215 1.00 92.00 209 LEU A N 1
ATOM 1572 C CA . LEU A 1 209 ? 12.497 2.956 7.769 1.00 92.00 209 LEU A CA 1
ATOM 1573 C C . LEU A 1 209 ? 12.185 4.298 7.098 1.00 92.00 209 LEU A C 1
ATOM 1575 O O . LEU A 1 209 ? 11.676 4.329 5.977 1.00 92.00 209 LEU A O 1
ATOM 1579 N N . ARG A 1 210 ? 12.470 5.436 7.738 1.00 92.62 210 ARG A N 1
ATOM 1580 C CA . ARG A 1 210 ? 12.277 6.733 7.082 1.00 92.62 210 ARG A CA 1
ATOM 1581 C C . ARG A 1 210 ? 13.280 6.920 5.935 1.00 92.62 210 ARG A C 1
ATOM 1583 O O . ARG A 1 210 ? 14.477 6.715 6.122 1.00 92.62 210 ARG A O 1
ATOM 1590 N N . PRO A 1 211 ? 12.816 7.338 4.746 1.00 95.50 211 PRO A N 1
ATOM 1591 C CA . PRO A 1 211 ? 13.714 7.736 3.673 1.00 95.50 211 PRO A CA 1
ATOM 1592 C C . PRO A 1 211 ? 14.373 9.078 4.006 1.00 95.50 211 PRO A C 1
ATOM 1594 O O . PRO A 1 211 ? 13.746 9.971 4.585 1.00 95.50 211 PRO A O 1
ATOM 1597 N N . ASP A 1 212 ? 15.601 9.250 3.537 1.00 97.00 212 ASP A N 1
ATOM 1598 C CA . ASP A 1 212 ? 16.218 10.565 3.421 1.00 97.00 212 ASP A CA 1
ATOM 1599 C C . ASP A 1 212 ? 15.591 11.291 2.220 1.00 97.00 212 ASP A C 1
ATOM 1601 O O . ASP A 1 212 ? 15.831 10.937 1.064 1.00 97.00 212 ASP A O 1
ATOM 1605 N N . GLN A 1 213 ? 14.740 12.283 2.495 1.00 95.62 213 GLN A N 1
ATOM 1606 C CA . GLN A 1 213 ? 13.993 13.017 1.467 1.00 95.62 213 GLN A CA 1
ATOM 1607 C C . GLN A 1 213 ? 14.910 13.861 0.572 1.00 95.62 213 GLN A C 1
ATOM 1609 O O . GLN A 1 213 ? 14.658 13.970 -0.629 1.00 95.62 213 GLN A O 1
ATOM 1614 N N . THR A 1 214 ? 15.986 14.414 1.134 1.00 97.25 214 THR A N 1
ATOM 1615 C CA . THR A 1 214 ? 16.962 15.231 0.407 1.00 97.25 214 THR A CA 1
ATOM 1616 C C . THR A 1 214 ? 17.716 14.370 -0.599 1.00 97.25 214 THR A C 1
ATOM 1618 O O . THR A 1 214 ? 17.765 14.691 -1.789 1.00 97.25 214 THR A O 1
ATOM 1621 N N . VAL A 1 215 ? 18.256 13.237 -0.143 1.00 98.06 215 VAL A N 1
ATOM 1622 C CA . VAL A 1 215 ? 18.982 12.295 -1.002 1.00 98.06 215 VAL A CA 1
ATOM 1623 C C . VAL A 1 215 ? 18.043 11.665 -2.029 1.00 98.06 215 VAL A C 1
ATOM 1625 O O . VAL A 1 215 ? 18.412 11.544 -3.200 1.00 98.06 215 VAL A O 1
ATOM 1628 N N . ALA A 1 216 ? 16.813 11.316 -1.637 1.00 97.94 216 ALA A N 1
ATOM 1629 C CA . ALA A 1 216 ? 15.825 10.769 -2.561 1.00 97.94 216 ALA A CA 1
ATOM 1630 C C . ALA A 1 216 ? 15.477 11.756 -3.687 1.00 97.94 216 ALA A C 1
ATOM 1632 O O . ALA A 1 216 ? 15.444 11.360 -4.852 1.00 97.94 216 ALA A O 1
ATOM 1633 N N . ALA A 1 217 ? 15.287 13.043 -3.371 1.00 97.88 217 ALA A N 1
ATOM 1634 C CA . ALA A 1 217 ? 15.043 14.085 -4.368 1.00 97.88 217 ALA A CA 1
ATOM 1635 C C . ALA A 1 217 ? 16.205 14.211 -5.369 1.00 97.88 217 ALA A C 1
ATOM 1637 O O . ALA A 1 217 ? 15.983 14.227 -6.579 1.00 97.88 217 ALA A O 1
ATOM 1638 N N . GLN A 1 218 ? 17.448 14.229 -4.878 1.00 97.81 218 GLN A N 1
ATOM 1639 C CA . GLN A 1 218 ? 18.648 14.339 -5.716 1.00 97.81 218 GLN A CA 1
ATOM 1640 C C . GLN A 1 218 ? 18.866 13.111 -6.612 1.00 97.81 218 GLN A C 1
ATOM 1642 O O . GLN A 1 218 ? 19.256 13.239 -7.774 1.00 97.81 218 GLN A O 1
ATOM 1647 N N . ILE A 1 219 ? 18.652 11.899 -6.089 1.00 98.56 219 ILE A N 1
ATOM 1648 C CA . ILE A 1 219 ? 18.735 10.669 -6.888 1.00 98.56 219 ILE A CA 1
ATOM 1649 C C . ILE A 1 219 ? 17.598 10.630 -7.920 1.00 98.56 219 ILE A C 1
ATOM 1651 O O . ILE A 1 219 ? 17.855 10.286 -9.070 1.00 98.56 219 ILE A O 1
ATOM 1655 N N . GLY A 1 220 ? 16.377 11.030 -7.550 1.00 98.00 220 GLY A N 1
ATOM 1656 C CA . GLY A 1 220 ? 15.233 11.081 -8.464 1.00 98.00 220 GLY A CA 1
ATOM 1657 C C . GLY A 1 220 ? 15.434 12.057 -9.628 1.00 98.00 220 GLY A C 1
ATOM 1658 O O . GLY A 1 220 ? 15.134 11.721 -10.771 1.00 98.00 220 GLY A O 1
ATOM 1659 N N . GLU A 1 221 ? 16.022 13.229 -9.373 1.00 97.62 221 GLU A N 1
ATOM 1660 C CA . GLU A 1 221 ? 16.431 14.169 -10.427 1.00 97.62 221 GLU A CA 1
ATOM 1661 C C . GLU A 1 221 ? 17.480 13.549 -11.365 1.00 97.62 221 GLU A C 1
ATOM 1663 O O . GLU A 1 221 ? 17.347 13.628 -12.586 1.00 97.62 221 GLU A O 1
ATOM 1668 N N . ARG A 1 222 ? 18.502 12.877 -10.818 1.00 97.62 222 ARG A N 1
ATOM 1669 C CA . ARG A 1 222 ? 19.508 12.178 -11.637 1.00 97.62 222 ARG A CA 1
ATOM 1670 C C . ARG A 1 222 ? 18.897 11.056 -12.472 1.00 97.62 222 ARG A C 1
ATOM 1672 O O . ARG A 1 222 ? 19.278 10.897 -13.627 1.00 97.62 222 ARG A O 1
ATOM 1679 N N . MET A 1 223 ? 17.938 10.316 -11.919 1.00 97.19 223 MET A N 1
ATOM 1680 C CA . MET A 1 223 ? 17.195 9.302 -12.663 1.00 97.19 223 MET A CA 1
ATOM 1681 C C . MET A 1 223 ? 16.440 9.929 -13.839 1.00 97.19 223 MET A C 1
ATOM 1683 O O . MET A 1 223 ? 16.529 9.409 -14.943 1.00 97.19 223 MET A O 1
ATOM 1687 N N . LEU A 1 224 ? 15.766 11.072 -13.657 1.00 95.88 224 LEU A N 1
ATOM 1688 C CA . LEU A 1 224 ? 15.120 11.782 -14.770 1.00 95.88 224 LEU A CA 1
ATOM 1689 C C . LEU A 1 224 ? 16.113 12.108 -15.899 1.00 95.88 224 LEU A C 1
ATOM 1691 O O . LEU A 1 224 ? 15.791 11.918 -17.070 1.00 95.88 224 LEU A O 1
ATOM 1695 N N . LEU A 1 225 ? 17.313 12.589 -15.560 1.00 94.50 225 LEU A N 1
ATOM 1696 C CA . LEU A 1 225 ? 18.356 12.904 -16.545 1.00 94.50 225 LEU A CA 1
ATOM 1697 C C . LEU A 1 225 ? 18.854 11.658 -17.298 1.00 94.50 225 LEU A C 1
ATOM 1699 O O . LEU A 1 225 ? 19.060 11.725 -18.511 1.00 94.50 225 LEU A O 1
ATOM 1703 N N . ASP A 1 226 ? 18.998 10.523 -16.611 1.00 93.44 226 ASP A N 1
ATOM 1704 C CA . ASP A 1 226 ? 19.336 9.236 -17.236 1.00 93.44 226 ASP A CA 1
ATOM 1705 C C . ASP A 1 226 ? 18.235 8.792 -18.217 1.00 93.44 226 ASP A C 1
ATOM 1707 O O . ASP A 1 226 ? 18.507 8.493 -19.380 1.00 93.44 226 ASP A O 1
ATOM 1711 N N . LEU A 1 227 ? 16.966 8.870 -17.797 1.00 91.94 227 LEU A N 1
ATOM 1712 C CA . LEU A 1 227 ? 15.813 8.537 -18.641 1.00 91.94 227 LEU A CA 1
ATOM 1713 C C . LEU A 1 227 ? 15.699 9.449 -19.877 1.00 91.94 227 LEU A C 1
ATOM 1715 O O . LEU A 1 227 ? 15.402 8.964 -20.970 1.00 91.94 227 LEU A O 1
ATOM 1719 N N . ARG A 1 228 ? 15.980 10.754 -19.742 1.00 89.38 228 ARG A N 1
ATOM 1720 C CA . ARG A 1 228 ? 16.066 11.691 -20.882 1.00 89.38 228 ARG A CA 1
ATOM 1721 C C . ARG A 1 228 ? 17.144 11.267 -21.877 1.00 89.38 228 ARG A C 1
ATOM 1723 O O . ARG A 1 228 ? 16.899 11.271 -23.080 1.00 89.38 228 ARG A O 1
ATOM 1730 N N . SER A 1 229 ? 18.321 10.904 -21.371 1.00 88.31 229 SER A N 1
ATOM 1731 C CA . SER A 1 229 ? 19.470 10.524 -22.199 1.00 88.31 229 SER A CA 1
ATOM 1732 C C . SER A 1 229 ? 19.175 9.259 -23.009 1.00 88.31 229 SER A C 1
ATOM 1734 O O . SER A 1 229 ? 19.408 9.231 -24.216 1.00 88.31 229 SER A O 1
ATOM 1736 N N . ARG A 1 230 ? 18.569 8.249 -22.374 1.00 87.31 230 ARG A N 1
ATOM 1737 C CA . ARG A 1 230 ? 18.141 6.994 -23.018 1.00 87.31 230 ARG A CA 1
ATOM 1738 C C . ARG A 1 230 ? 17.047 7.213 -24.066 1.00 87.31 230 ARG A C 1
ATOM 1740 O O . ARG A 1 230 ? 17.129 6.678 -25.169 1.00 87.31 230 ARG A O 1
ATOM 1747 N N . SER A 1 231 ? 16.048 8.042 -23.749 1.00 82.50 231 SER A N 1
ATOM 1748 C CA . SER A 1 231 ? 14.991 8.443 -24.692 1.00 82.50 231 SER A CA 1
ATOM 1749 C C . SER A 1 231 ? 15.576 9.117 -25.943 1.00 82.50 231 SER A C 1
ATOM 1751 O O . SER A 1 231 ? 15.242 8.727 -27.063 1.00 82.50 231 SER A O 1
ATOM 1753 N N . ALA A 1 232 ? 16.519 10.050 -25.769 1.00 80.81 232 ALA A N 1
ATOM 1754 C CA . ALA A 1 232 ? 17.184 10.727 -26.881 1.00 80.81 232 ALA A CA 1
ATOM 1755 C C . ALA A 1 232 ? 18.012 9.765 -27.752 1.00 80.81 232 ALA A C 1
ATOM 1757 O O . ALA A 1 232 ? 17.908 9.806 -28.977 1.00 80.81 232 ALA A O 1
ATOM 1758 N N . GLN A 1 233 ? 18.791 8.864 -27.139 1.00 80.19 233 GLN A N 1
ATOM 1759 C CA . GLN A 1 233 ? 19.573 7.855 -27.867 1.00 80.19 233 GLN A CA 1
ATOM 1760 C C . GLN A 1 233 ? 18.682 6.955 -28.731 1.00 80.19 233 GLN A C 1
ATOM 1762 O O . GLN A 1 233 ? 18.983 6.719 -29.899 1.00 80.19 233 GLN A O 1
ATOM 1767 N N . ARG A 1 234 ? 17.544 6.501 -28.193 1.00 75.62 234 ARG A N 1
ATOM 1768 C CA . ARG A 1 234 ? 16.582 5.674 -28.936 1.00 75.62 234 ARG A CA 1
ATOM 1769 C C . ARG A 1 234 ? 15.941 6.418 -30.096 1.00 75.62 234 ARG A C 1
ATOM 1771 O O . ARG A 1 234 ? 15.798 5.836 -31.169 1.00 75.62 234 ARG A O 1
ATOM 1778 N N . TYR A 1 235 ? 15.569 7.683 -29.895 1.00 69.06 235 TYR A N 1
ATOM 1779 C CA . TYR A 1 235 ? 15.008 8.504 -30.965 1.00 69.06 235 TYR A CA 1
ATOM 1780 C C . TYR A 1 235 ? 15.986 8.609 -32.141 1.00 69.06 235 TYR A C 1
ATOM 1782 O O . TYR A 1 235 ? 15.580 8.441 -33.285 1.00 69.06 235 TYR A O 1
ATOM 1790 N N . VAL A 1 236 ? 17.282 8.795 -31.869 1.00 71.12 236 VAL A N 1
ATOM 1791 C CA . VAL A 1 236 ? 18.323 8.818 -32.910 1.00 71.12 236 VAL A CA 1
ATOM 1792 C C . VAL A 1 236 ? 18.454 7.463 -33.613 1.00 71.12 236 VAL A C 1
ATOM 1794 O O . VAL A 1 236 ? 18.492 7.430 -34.839 1.00 71.12 236 VAL A O 1
ATOM 1797 N N . SER A 1 237 ? 18.473 6.351 -32.873 1.00 69.62 237 SER A N 1
ATOM 1798 C CA . SER A 1 237 ? 18.652 5.008 -33.453 1.00 69.62 237 SER A CA 1
ATOM 1799 C C . SER A 1 237 ? 17.447 4.487 -34.244 1.00 69.62 237 SER A C 1
ATOM 1801 O O . SER A 1 237 ? 17.606 3.594 -35.069 1.00 69.62 237 SER A O 1
ATOM 1803 N N . THR A 1 238 ? 16.242 4.998 -33.975 1.00 64.31 238 THR A N 1
ATOM 1804 C CA . THR A 1 238 ? 14.985 4.523 -34.590 1.00 64.31 238 THR A CA 1
ATOM 1805 C C . THR A 1 238 ? 14.354 5.526 -35.551 1.00 64.31 238 THR A C 1
ATOM 1807 O O . THR A 1 238 ? 13.368 5.193 -36.209 1.00 64.31 238 THR A O 1
ATOM 1810 N N . ALA A 1 239 ? 14.901 6.743 -35.657 1.00 57.53 239 ALA A N 1
ATOM 1811 C CA . ALA A 1 239 ? 14.425 7.733 -36.610 1.00 57.53 239 ALA A CA 1
ATOM 1812 C C . ALA A 1 239 ? 14.552 7.170 -38.037 1.00 57.53 239 ALA A C 1
ATOM 1814 O O . ALA A 1 239 ? 15.669 6.883 -38.477 1.00 57.53 239 ALA A O 1
ATOM 1815 N N . PRO A 1 240 ? 13.442 7.010 -38.781 1.00 53.03 240 PRO A N 1
ATOM 1816 C CA . PRO A 1 240 ? 13.520 6.555 -40.157 1.00 53.03 240 PRO A CA 1
ATOM 1817 C C . PRO A 1 240 ? 14.325 7.572 -40.965 1.00 53.03 240 PRO A C 1
ATOM 1819 O O . PRO A 1 240 ? 14.055 8.778 -40.927 1.00 53.03 240 PRO A O 1
ATOM 1822 N N . ALA A 1 241 ? 15.314 7.084 -41.711 1.00 44.72 241 ALA A N 1
ATOM 1823 C CA . ALA A 1 241 ? 15.950 7.861 -42.758 1.00 44.72 241 ALA A CA 1
ATOM 1824 C C . ALA A 1 241 ? 14.879 8.209 -43.811 1.00 44.72 241 ALA A C 1
ATOM 1826 O O . ALA A 1 241 ? 14.508 7.395 -44.649 1.00 44.72 241 ALA A O 1
ATOM 1827 N N . SER A 1 242 ? 14.327 9.419 -43.718 1.00 42.62 242 SER A N 1
ATOM 1828 C CA . SER A 1 242 ? 13.589 10.131 -44.773 1.00 42.62 242 SER A CA 1
ATOM 1829 C C . SER A 1 242 ? 12.313 9.527 -45.393 1.00 42.62 242 SER A C 1
ATOM 1831 O O . SER A 1 242 ? 11.794 10.144 -46.320 1.00 42.62 242 SER A O 1
ATOM 1833 N N . SER A 1 243 ? 11.730 8.421 -44.923 1.00 38.28 243 SER A N 1
ATOM 1834 C CA . SER A 1 243 ? 10.438 7.969 -45.469 1.00 38.28 243 SER A CA 1
ATOM 1835 C C . SER A 1 243 ? 9.249 8.701 -44.824 1.00 38.28 243 SER A C 1
ATOM 1837 O O . SER A 1 243 ? 9.045 8.675 -43.609 1.00 38.28 243 SER A O 1
ATOM 1839 N N . LEU A 1 244 ? 8.476 9.398 -45.666 1.00 46.03 244 LEU A N 1
ATOM 1840 C CA . LEU A 1 244 ? 7.131 9.912 -45.372 1.00 46.03 244 LEU A CA 1
ATOM 1841 C C . LEU A 1 244 ? 6.246 8.795 -44.776 1.00 46.03 244 LEU A C 1
ATOM 1843 O O . LEU A 1 244 ? 6.478 7.621 -45.075 1.00 46.03 244 LEU A O 1
ATOM 1847 N N . PRO A 1 245 ? 5.249 9.122 -43.932 1.00 44.00 245 PRO A N 1
ATOM 1848 C CA . PRO A 1 245 ? 4.405 8.096 -43.328 1.00 44.00 245 PRO A CA 1
ATOM 1849 C C . PRO A 1 245 ? 3.645 7.321 -44.422 1.00 44.00 245 PRO A C 1
ATOM 1851 O O . PRO A 1 245 ? 3.160 7.954 -45.360 1.00 44.00 245 PRO A O 1
ATOM 1854 N N . PRO A 1 246 ? 3.524 5.983 -44.319 1.00 41.34 246 PRO A N 1
ATOM 1855 C CA . PRO A 1 246 ? 2.645 5.226 -45.200 1.00 41.34 246 PRO A CA 1
ATOM 1856 C C . PRO A 1 246 ? 1.182 5.589 -44.917 1.00 41.34 246 PRO A C 1
ATOM 1858 O O . PRO A 1 246 ? 0.828 5.943 -43.787 1.00 41.34 246 PRO A O 1
ATOM 1861 N N . ASP A 1 247 ? 0.365 5.497 -45.965 1.00 41.28 247 ASP A N 1
ATOM 1862 C CA . ASP A 1 247 ? -1.071 5.764 -45.969 1.00 41.28 247 ASP A CA 1
ATOM 1863 C C . ASP A 1 247 ? -1.831 5.078 -44.821 1.00 41.28 247 ASP A C 1
ATOM 1865 O O . ASP A 1 247 ? -1.486 3.997 -44.335 1.00 41.28 247 ASP A O 1
ATOM 1869 N N . SER A 1 248 ? -2.933 5.716 -44.434 1.00 43.25 248 SER A N 1
ATOM 1870 C CA . SER A 1 248 ? -3.902 5.343 -43.394 1.00 43.25 248 SER A CA 1
ATOM 1871 C C . SER A 1 248 ? -4.447 3.906 -43.460 1.00 43.25 248 SER A C 1
ATOM 1873 O O . SER A 1 248 ? -5.016 3.442 -42.476 1.00 43.25 248 SER A O 1
ATOM 1875 N N . ALA A 1 249 ? -4.223 3.171 -44.552 1.00 42.06 249 ALA A N 1
ATOM 1876 C CA . ALA A 1 249 ? -4.670 1.790 -44.745 1.00 42.06 249 ALA A CA 1
ATOM 1877 C C . ALA A 1 249 ? -3.966 0.752 -43.842 1.00 42.06 249 ALA A C 1
ATOM 1879 O O . ALA A 1 249 ? -4.465 -0.358 -43.676 1.00 42.06 249 ALA A O 1
ATOM 1880 N N . MET A 1 250 ? -2.823 1.079 -43.223 1.00 41.72 250 MET A N 1
ATOM 1881 C CA . MET A 1 250 ? -2.081 0.119 -42.386 1.00 41.72 250 MET A CA 1
ATOM 1882 C C . MET A 1 250 ? -2.662 -0.057 -40.969 1.00 41.72 250 MET A C 1
ATOM 1884 O O . MET A 1 250 ? -2.313 -1.016 -40.284 1.00 41.72 250 MET A O 1
ATOM 1888 N N . LEU A 1 251 ? -3.559 0.835 -40.531 1.00 41.50 251 LEU A N 1
ATOM 1889 C CA . LEU A 1 251 ? -4.257 0.716 -39.242 1.00 41.50 251 LEU A CA 1
ATOM 1890 C C . LEU A 1 251 ? -5.351 -0.366 -39.265 1.00 41.50 251 LEU A C 1
ATOM 1892 O O . LEU A 1 251 ? -5.562 -1.020 -38.246 1.00 41.50 251 LEU A O 1
ATOM 1896 N N . ASP A 1 252 ? -5.961 -0.625 -40.424 1.00 36.72 252 ASP A N 1
ATOM 1897 C CA . ASP A 1 252 ? -7.018 -1.637 -40.565 1.00 36.72 252 ASP A CA 1
ATOM 1898 C C . ASP A 1 252 ? -6.459 -3.072 -40.648 1.00 36.72 252 ASP A C 1
ATOM 1900 O O . ASP A 1 252 ? -7.097 -4.025 -40.203 1.00 36.72 252 ASP A O 1
ATOM 1904 N N . THR A 1 253 ? -5.220 -3.249 -41.122 1.00 39.72 253 THR A N 1
ATOM 1905 C CA . THR A 1 253 ? -4.592 -4.579 -41.274 1.00 39.72 253 THR A CA 1
ATOM 1906 C C . THR A 1 253 ? -4.007 -5.135 -39.964 1.00 39.72 253 THR A C 1
ATOM 1908 O O . THR A 1 253 ? -3.691 -6.321 -39.876 1.00 39.72 253 THR A O 1
ATOM 1911 N N . MET A 1 254 ? -3.890 -4.323 -38.906 1.00 42.22 254 MET A N 1
ATOM 1912 C CA . MET A 1 254 ? -3.293 -4.738 -37.622 1.00 42.22 254 MET A CA 1
ATOM 1913 C C . MET A 1 254 ? -4.297 -5.357 -36.627 1.00 42.22 254 MET A C 1
ATOM 1915 O O . MET A 1 254 ? -3.910 -5.740 -35.525 1.00 42.22 254 MET A O 1
ATOM 1919 N N . VAL A 1 255 ? -5.570 -5.513 -37.018 1.00 39.09 255 VAL A N 1
ATOM 1920 C CA . VAL A 1 255 ? -6.654 -6.089 -36.189 1.00 39.09 255 VAL A CA 1
ATOM 1921 C C . VAL A 1 255 ? -6.871 -7.595 -36.452 1.00 39.09 255 VAL A C 1
ATOM 1923 O O . VAL A 1 255 ? -7.782 -8.208 -35.896 1.00 39.09 255 VAL A O 1
ATOM 1926 N N . ALA A 1 256 ? -6.020 -8.246 -37.254 1.00 34.09 256 ALA A N 1
ATOM 1927 C CA . ALA A 1 256 ? -6.141 -9.680 -37.518 1.00 34.09 256 ALA A CA 1
ATOM 1928 C C . ALA A 1 256 ? -6.053 -10.506 -36.214 1.00 34.09 256 ALA A C 1
ATOM 1930 O O . ALA A 1 256 ? -5.070 -10.455 -35.474 1.00 34.09 256 ALA A O 1
ATOM 1931 N N . ALA A 1 257 ? -7.136 -11.237 -35.940 1.00 38.38 257 ALA A N 1
ATOM 1932 C CA . ALA A 1 257 ? -7.433 -11.921 -34.692 1.00 38.38 257 ALA A CA 1
ATOM 1933 C C . ALA A 1 257 ? -6.284 -12.808 -34.189 1.00 38.38 257 ALA A C 1
ATOM 1935 O O . ALA A 1 257 ? -5.853 -13.738 -34.868 1.00 38.38 257 ALA A O 1
ATOM 1936 N N . VAL A 1 258 ? -5.860 -12.576 -32.944 1.00 41.22 258 VAL A N 1
ATOM 1937 C CA . VAL A 1 258 ? -5.090 -13.558 -32.173 1.00 41.22 258 VAL A CA 1
ATOM 1938 C C . VAL A 1 258 ? -6.005 -14.769 -31.954 1.00 41.22 258 VAL A C 1
ATOM 1940 O O . VAL A 1 258 ? -7.017 -14.622 -31.260 1.00 41.22 258 VAL A O 1
ATOM 1943 N N . PRO A 1 259 ? -5.709 -15.956 -32.514 1.00 41.47 259 PRO A N 1
ATOM 1944 C CA . PRO A 1 259 ? -6.506 -17.135 -32.224 1.00 41.47 259 PRO A CA 1
ATOM 1945 C C . PRO A 1 259 ? -6.384 -17.444 -30.732 1.00 41.47 259 PRO A C 1
ATOM 1947 O O . PRO A 1 259 ? -5.285 -17.599 -30.202 1.00 41.47 259 PRO A O 1
ATOM 1950 N N . VAL A 1 260 ? -7.523 -17.531 -30.044 1.00 43.78 260 VAL A N 1
ATOM 1951 C CA . VAL A 1 260 ? -7.585 -18.148 -28.717 1.00 43.78 260 VAL A CA 1
ATOM 1952 C C . VAL A 1 260 ? -7.200 -19.615 -28.917 1.00 43.78 260 VAL A C 1
ATOM 1954 O O . VAL A 1 260 ? -7.916 -20.318 -29.633 1.00 43.78 260 VAL A O 1
ATOM 1957 N N . PRO A 1 261 ? -6.091 -20.110 -28.340 1.00 41.81 261 PRO A N 1
ATOM 1958 C CA . PRO A 1 261 ? -5.735 -21.507 -28.505 1.00 41.81 261 PRO A CA 1
ATOM 1959 C C . PRO A 1 261 ? -6.768 -22.357 -27.760 1.00 41.81 261 PRO A C 1
ATOM 1961 O O . PRO A 1 261 ? -6.830 -22.362 -26.531 1.00 41.81 261 PRO A O 1
ATOM 1964 N N . THR A 1 262 ? -7.603 -23.067 -28.516 1.00 39.81 262 THR A N 1
ATOM 1965 C CA . THR A 1 262 ? -8.590 -24.035 -28.013 1.00 39.81 262 THR A CA 1
ATOM 1966 C C . THR A 1 262 ? -8.017 -25.456 -27.891 1.00 39.81 262 THR A C 1
ATOM 1968 O O . THR A 1 262 ? -8.754 -26.386 -27.577 1.00 39.81 262 THR A O 1
ATOM 1971 N N . GLY A 1 263 ? -6.703 -25.642 -28.080 1.00 39.88 263 GLY A N 1
ATOM 1972 C CA . GLY A 1 263 ? -6.025 -26.944 -28.016 1.00 39.88 263 GLY A CA 1
ATOM 1973 C C . GLY A 1 263 ? -5.075 -27.100 -26.810 1.00 39.88 263 GLY A C 1
ATOM 1974 O O . GLY A 1 263 ? -4.345 -26.161 -26.495 1.00 39.88 263 GLY A O 1
ATOM 1975 N N . PRO A 1 264 ? -5.025 -28.272 -26.143 1.00 38.72 264 PRO A N 1
ATOM 1976 C CA . PRO A 1 264 ? -4.231 -28.497 -24.927 1.00 38.72 264 PRO A CA 1
ATOM 1977 C C . PRO A 1 264 ? -2.737 -28.835 -25.139 1.00 38.72 264 PRO A C 1
ATOM 1979 O O . PRO A 1 264 ? -2.086 -29.278 -24.195 1.00 38.72 264 PRO A O 1
ATOM 1982 N N . THR A 1 265 ? -2.151 -28.636 -26.322 1.00 42.97 265 THR A N 1
ATOM 1983 C CA . THR A 1 265 ? -0.784 -29.114 -26.619 1.00 42.97 265 THR A CA 1
ATOM 1984 C C . THR A 1 265 ? 0.084 -28.049 -27.282 1.00 42.97 265 THR A C 1
ATOM 1986 O O . THR A 1 265 ? 0.334 -28.091 -28.482 1.00 42.97 265 THR A O 1
ATOM 1989 N N . VAL A 1 266 ? 0.585 -27.102 -26.489 1.00 46.91 266 VAL A N 1
ATOM 1990 C CA . VAL A 1 266 ? 1.765 -26.301 -26.848 1.00 46.91 266 VAL A CA 1
ATOM 1991 C C . VAL A 1 266 ? 2.818 -26.572 -25.779 1.00 46.91 266 VAL A C 1
ATOM 1993 O O . VAL A 1 266 ? 2.543 -26.435 -24.586 1.00 46.91 266 VAL A O 1
ATOM 1996 N N . GLY A 1 267 ? 3.995 -27.042 -26.199 1.00 46.19 267 GLY A N 1
ATOM 1997 C CA . GLY A 1 267 ? 5.116 -27.325 -25.304 1.00 46.19 267 GLY A CA 1
ATOM 1998 C C . GLY A 1 267 ? 5.504 -26.079 -24.507 1.00 46.19 267 GLY A C 1
ATOM 1999 O O . GLY A 1 267 ? 5.678 -25.006 -25.077 1.00 46.19 267 GLY A O 1
ATOM 2000 N N . CYS A 1 268 ? 5.604 -26.211 -23.182 1.00 48.38 268 CYS A N 1
ATOM 2001 C CA . CYS A 1 268 ? 5.955 -25.093 -22.308 1.00 48.38 268 CYS A CA 1
ATOM 2002 C C . CYS A 1 268 ? 7.468 -24.823 -22.364 1.00 48.38 268 CYS A C 1
ATOM 2004 O O . CYS A 1 268 ? 8.237 -25.725 -22.020 1.00 48.38 268 CYS A O 1
ATOM 2006 N N . PRO A 1 269 ? 7.920 -23.600 -22.695 1.00 52.16 269 PRO A N 1
ATOM 2007 C CA . PRO A 1 269 ? 9.296 -23.206 -22.427 1.00 52.16 269 PRO A CA 1
ATOM 2008 C C . PRO A 1 269 ? 9.522 -23.193 -20.906 1.00 52.16 269 PRO A C 1
ATOM 2010 O O . PRO A 1 269 ? 8.796 -22.546 -20.151 1.00 52.16 269 PRO A O 1
ATOM 2013 N N . VAL A 1 270 ? 10.510 -23.963 -20.447 1.00 51.44 270 VAL A N 1
ATOM 2014 C CA . VAL A 1 270 ? 10.729 -24.305 -19.027 1.00 51.44 270 VAL A CA 1
ATOM 2015 C C . VAL A 1 270 ? 11.405 -23.166 -18.235 1.00 51.44 270 VAL A C 1
ATOM 2017 O O . VAL A 1 270 ? 11.471 -23.219 -17.015 1.00 51.44 270 VAL A O 1
ATOM 2020 N N . SER A 1 271 ? 11.885 -22.097 -18.880 1.00 55.38 271 SER A N 1
ATOM 2021 C CA . SER A 1 271 ? 12.919 -21.238 -18.276 1.00 55.38 271 SER A CA 1
ATOM 2022 C C . SER A 1 271 ? 12.451 -20.072 -17.389 1.00 55.38 271 SER A C 1
ATOM 2024 O O . SER A 1 271 ? 13.302 -19.418 -16.790 1.00 55.38 271 SER A O 1
ATOM 2026 N N . GLU A 1 272 ? 11.154 -19.748 -17.294 1.00 60.88 272 GLU A N 1
ATOM 2027 C CA . GLU A 1 272 ? 10.709 -18.516 -16.596 1.00 60.88 272 GLU A CA 1
ATOM 2028 C C . GLU A 1 272 ? 9.942 -18.727 -15.275 1.00 60.88 272 GLU A C 1
ATOM 2030 O O . GLU A 1 272 ? 9.823 -17.779 -14.488 1.00 60.88 272 GLU A O 1
ATOM 2035 N N . ALA A 1 273 ? 9.417 -19.929 -15.020 1.00 63.88 273 ALA A N 1
ATOM 2036 C CA . ALA A 1 273 ? 8.545 -20.239 -13.881 1.00 63.88 273 ALA A CA 1
ATOM 2037 C C . ALA A 1 273 ? 9.109 -21.385 -13.034 1.00 63.88 273 ALA A C 1
ATOM 2039 O O . ALA A 1 273 ? 9.362 -22.458 -13.573 1.00 63.88 273 ALA A O 1
ATOM 2040 N N . GLU A 1 274 ? 9.193 -21.206 -11.717 1.00 77.69 274 GLU A N 1
ATOM 2041 C CA . GLU A 1 274 ? 9.693 -22.230 -10.783 1.00 77.69 274 GLU A CA 1
ATOM 2042 C C . GLU A 1 274 ? 8.692 -23.371 -10.641 1.00 77.69 274 GLU A C 1
ATOM 2044 O O . GLU A 1 274 ? 9.049 -24.545 -10.611 1.00 77.69 274 GLU A O 1
ATOM 2049 N N . LEU A 1 275 ? 7.400 -23.027 -10.580 1.00 80.12 275 LEU A N 1
ATOM 2050 C CA . LEU A 1 275 ? 6.333 -24.011 -10.414 1.00 80.12 275 LEU A CA 1
ATOM 2051 C C . LEU A 1 275 ? 6.191 -24.944 -11.625 1.00 80.12 275 LEU A C 1
ATOM 2053 O O . LEU A 1 275 ? 5.770 -26.087 -11.466 1.00 80.12 275 LEU A O 1
ATOM 2057 N N . GLY A 1 276 ? 6.525 -24.470 -12.828 1.00 82.69 276 GLY A N 1
ATOM 2058 C CA . GLY A 1 276 ? 6.301 -25.188 -14.082 1.00 82.69 276 GLY A CA 1
ATOM 2059 C C . GLY A 1 276 ? 4.816 -25.451 -14.405 1.00 82.69 276 GLY A C 1
ATOM 2060 O O . GLY A 1 276 ? 3.944 -25.536 -13.539 1.00 82.69 276 GLY A O 1
ATOM 2061 N N . CYS A 1 277 ? 4.489 -25.620 -15.691 1.00 83.38 277 CYS A N 1
ATOM 2062 C CA . CYS A 1 277 ? 3.099 -25.801 -16.142 1.00 83.38 277 CYS A CA 1
ATOM 2063 C C . CYS A 1 277 ? 2.423 -27.061 -15.570 1.00 83.38 277 CYS A C 1
ATOM 2065 O O . CYS A 1 277 ? 1.249 -27.023 -15.197 1.00 83.38 277 CYS A O 1
ATOM 2067 N N . ARG A 1 278 ? 3.151 -28.189 -15.511 1.00 82.00 278 ARG A N 1
ATOM 2068 C CA . ARG A 1 278 ? 2.602 -29.485 -15.071 1.00 82.00 278 ARG A CA 1
ATOM 2069 C C . ARG A 1 278 ? 2.241 -29.472 -13.584 1.00 82.00 278 ARG A C 1
ATOM 2071 O O . ARG A 1 278 ? 1.135 -29.870 -13.226 1.00 82.00 278 ARG A O 1
ATOM 2078 N N . ALA A 1 279 ? 3.136 -28.971 -12.731 1.00 85.75 279 ALA A N 1
ATOM 2079 C CA . ALA A 1 279 ? 2.865 -28.850 -11.301 1.00 85.75 279 ALA A CA 1
ATOM 2080 C C . ALA A 1 279 ? 1.783 -27.792 -11.021 1.00 85.75 279 ALA A C 1
ATOM 2082 O O . ALA A 1 279 ? 0.903 -28.041 -10.200 1.00 85.75 279 ALA A O 1
ATOM 2083 N N . ALA A 1 280 ? 1.744 -26.684 -11.773 1.00 88.06 280 ALA A N 1
ATOM 2084 C CA . ALA A 1 280 ? 0.643 -25.723 -11.689 1.00 88.06 280 ALA A CA 1
ATOM 2085 C C . ALA A 1 280 ? -0.722 -26.356 -12.027 1.00 88.06 280 ALA A C 1
ATOM 2087 O O . ALA A 1 280 ? -1.689 -26.157 -11.296 1.00 88.06 280 ALA A O 1
ATOM 2088 N N . ALA A 1 281 ? -0.819 -27.146 -13.103 1.00 86.75 281 ALA A N 1
ATOM 2089 C CA . ALA A 1 281 ? -2.066 -27.819 -13.476 1.00 86.75 281 ALA A CA 1
ATOM 2090 C C . ALA A 1 281 ? -2.549 -28.802 -12.396 1.00 86.75 281 ALA A C 1
ATOM 2092 O O . ALA A 1 281 ? -3.740 -28.837 -12.091 1.00 86.75 281 ALA A O 1
ATOM 2093 N N . ARG A 1 282 ? -1.620 -29.547 -11.787 1.00 86.06 282 ARG A N 1
ATOM 2094 C CA . ARG A 1 282 ? -1.905 -30.490 -10.700 1.00 86.06 282 ARG A CA 1
ATOM 2095 C C . ARG A 1 282 ? -2.420 -29.780 -9.445 1.00 86.06 282 ARG A C 1
ATOM 2097 O O . ARG A 1 282 ? -3.502 -30.096 -8.962 1.00 86.06 282 ARG A O 1
ATOM 2104 N N . LEU A 1 283 ? -1.711 -28.748 -8.984 1.00 89.94 283 LEU A N 1
ATOM 2105 C CA . LEU A 1 283 ? -2.125 -27.973 -7.811 1.00 89.94 283 LEU A CA 1
ATOM 2106 C C . LEU A 1 283 ? -3.427 -27.195 -8.032 1.00 89.94 283 LEU A C 1
ATOM 2108 O O . LEU A 1 283 ? -4.159 -26.965 -7.076 1.00 89.94 283 LEU A O 1
ATOM 2112 N N . ALA A 1 284 ? -3.735 -26.786 -9.268 1.00 89.25 284 ALA A N 1
ATOM 2113 C CA . ALA A 1 284 ? -4.998 -26.115 -9.572 1.00 89.25 284 ALA A CA 1
ATOM 2114 C C . ALA A 1 284 ? -6.214 -26.995 -9.240 1.00 89.25 284 ALA A C 1
ATOM 2116 O O . ALA A 1 284 ? -7.246 -26.472 -8.823 1.00 89.25 284 ALA A O 1
ATOM 2117 N N . HIS A 1 285 ? -6.093 -28.314 -9.421 1.00 86.56 285 HIS A N 1
ATOM 2118 C CA . HIS A 1 285 ? -7.137 -29.267 -9.058 1.00 86.56 285 HIS A CA 1
ATOM 2119 C C . HIS A 1 285 ? -7.279 -29.376 -7.533 1.00 86.56 285 HIS A C 1
ATOM 2121 O O . HIS A 1 285 ? -8.372 -29.163 -7.016 1.00 86.56 285 HIS A O 1
ATOM 2127 N N . GLU A 1 286 ? -6.168 -29.564 -6.810 1.00 86.69 286 GLU A N 1
ATOM 2128 C CA . GLU A 1 286 ? -6.167 -29.616 -5.338 1.00 86.69 286 GLU A CA 1
ATOM 2129 C C . GLU A 1 286 ? -6.741 -28.342 -4.690 1.00 86.69 286 GLU A C 1
ATOM 2131 O O . GLU A 1 286 ? -7.532 -28.411 -3.748 1.00 86.69 286 GLU A O 1
ATOM 2136 N N . GLU A 1 287 ? -6.348 -27.157 -5.174 1.00 86.44 287 GLU A N 1
ATOM 2137 C CA . GLU A 1 287 ? -6.833 -25.878 -4.634 1.00 86.44 287 GLU A CA 1
ATOM 2138 C C . GLU A 1 287 ? -8.346 -25.706 -4.840 1.00 86.44 287 GLU A C 1
ATOM 2140 O O . GLU A 1 287 ? -9.030 -25.168 -3.965 1.00 86.44 287 GLU A O 1
ATOM 2145 N N . ALA A 1 288 ? -8.883 -26.185 -5.968 1.00 84.62 288 ALA A N 1
ATOM 2146 C CA . ALA A 1 288 ? -10.316 -26.136 -6.243 1.00 84.62 288 ALA A CA 1
ATOM 2147 C C . ALA A 1 288 ? -11.120 -27.010 -5.263 1.00 84.62 288 ALA A C 1
ATOM 2149 O O . ALA A 1 288 ? -12.210 -26.616 -4.839 1.00 84.62 288 ALA A O 1
ATOM 2150 N N . GLU A 1 289 ? -10.574 -28.158 -4.857 1.00 85.25 289 GLU A N 1
ATOM 2151 C CA . GLU A 1 289 ? -11.218 -29.077 -3.913 1.00 85.25 289 GLU A CA 1
ATOM 2152 C C . GLU A 1 289 ? -11.162 -28.581 -2.464 1.00 85.25 289 GLU A C 1
ATOM 2154 O O . GLU A 1 289 ? -12.156 -28.667 -1.739 1.00 85.25 289 GLU A O 1
ATOM 2159 N N . ARG A 1 290 ? -10.032 -27.998 -2.036 1.00 80.75 290 ARG A N 1
ATOM 2160 C CA . ARG A 1 290 ? -9.813 -27.584 -0.635 1.00 80.75 290 ARG A CA 1
ATOM 2161 C C . ARG A 1 290 ? -10.711 -26.443 -0.160 1.00 80.75 290 ARG A C 1
ATOM 2163 O O . ARG A 1 290 ? -10.826 -26.239 1.048 1.00 80.75 290 ARG A O 1
ATOM 2170 N N . ARG A 1 291 ? -11.333 -25.684 -1.074 1.00 82.19 291 ARG A N 1
ATOM 2171 C CA . ARG A 1 291 ? -12.151 -24.493 -0.757 1.00 82.19 291 ARG A CA 1
ATOM 2172 C C . ARG A 1 291 ? -11.441 -23.583 0.257 1.00 82.19 291 ARG A C 1
ATOM 2174 O O . ARG A 1 291 ? -11.998 -23.232 1.299 1.00 82.19 291 ARG A O 1
ATOM 2181 N N . MET A 1 292 ? -10.187 -23.238 -0.034 1.00 85.88 292 MET A N 1
ATOM 2182 C CA . MET A 1 292 ? -9.362 -22.397 0.836 1.00 85.88 292 MET A CA 1
ATOM 2183 C C . MET A 1 292 ? -10.044 -21.054 1.118 1.00 85.88 292 MET A C 1
ATOM 2185 O O . MET A 1 292 ? -10.738 -20.500 0.260 1.00 85.88 292 MET A O 1
ATOM 2189 N N . ARG A 1 293 ? -9.837 -20.519 2.328 1.00 89.44 293 ARG A N 1
ATOM 2190 C CA . ARG A 1 293 ? -10.354 -19.194 2.685 1.00 89.44 293 ARG A CA 1
ATOM 2191 C C . ARG A 1 293 ? -9.748 -18.155 1.737 1.00 89.44 293 ARG A C 1
ATOM 2193 O O . ARG A 1 293 ? -8.523 -18.119 1.624 1.00 89.44 293 ARG A O 1
ATOM 2200 N N . PRO A 1 294 ? -10.565 -17.303 1.095 1.00 92.06 294 PRO A N 1
ATOM 2201 C CA . PRO A 1 294 ? -10.046 -16.228 0.269 1.00 92.06 294 PRO A CA 1
ATOM 2202 C C . PRO A 1 294 ? -9.145 -15.289 1.075 1.00 92.06 294 PRO A C 1
ATOM 2204 O O . PRO A 1 294 ? -9.448 -14.961 2.222 1.00 92.06 294 PRO A O 1
ATOM 2207 N N . GLU A 1 295 ? -8.052 -14.847 0.467 1.00 93.56 295 GLU A N 1
ATOM 2208 C CA . GLU A 1 295 ? -7.125 -13.890 1.056 1.00 93.56 295 GLU A CA 1
ATOM 2209 C C . GLU A 1 295 ? -7.497 -12.472 0.586 1.00 93.56 295 GLU A C 1
ATOM 2211 O O . GLU A 1 295 ? -7.416 -12.204 -0.615 1.00 93.56 295 GLU A O 1
ATOM 2216 N N . PRO A 1 296 ? -7.875 -11.550 1.498 1.00 91.75 296 PRO A N 1
ATOM 2217 C CA . PRO A 1 296 ? -8.430 -10.241 1.139 1.00 91.75 296 PRO A CA 1
ATOM 2218 C C . PRO A 1 296 ? -7.571 -9.423 0.168 1.00 91.75 296 PRO A C 1
ATOM 2220 O O . PRO A 1 296 ? -8.082 -8.844 -0.784 1.00 91.75 296 PRO A O 1
ATOM 2223 N N . TYR A 1 297 ? -6.248 -9.419 0.344 1.00 93.12 297 TYR A N 1
ATOM 2224 C CA . TYR A 1 297 ? -5.348 -8.676 -0.542 1.00 93.12 297 TYR A CA 1
ATOM 2225 C C . TYR A 1 297 ? -5.309 -9.219 -1.980 1.00 93.12 297 TYR A C 1
ATOM 2227 O O . TYR A 1 297 ? -4.962 -8.485 -2.898 1.00 93.12 297 TYR A O 1
ATOM 2235 N N . VAL A 1 298 ? -5.671 -10.486 -2.200 1.00 94.62 298 VAL A N 1
ATOM 2236 C CA . VAL A 1 298 ? -5.773 -11.067 -3.545 1.00 94.62 298 VAL A CA 1
ATOM 2237 C C . VAL A 1 298 ? -7.113 -10.688 -4.159 1.00 94.62 298 VAL A C 1
ATOM 2239 O O . VAL A 1 298 ? -7.174 -10.085 -5.228 1.00 94.62 298 VAL A O 1
ATOM 2242 N N . THR A 1 299 ? -8.199 -11.004 -3.464 1.00 92.88 299 THR A N 1
ATOM 2243 C CA . THR A 1 299 ? -9.569 -10.814 -3.949 1.00 92.88 299 THR A CA 1
ATOM 2244 C C . THR A 1 299 ? -9.925 -9.352 -4.175 1.00 92.88 299 THR A C 1
ATOM 2246 O O . THR A 1 299 ? -10.550 -9.042 -5.187 1.00 92.88 299 THR A O 1
ATOM 2249 N N . ILE A 1 300 ? -9.522 -8.446 -3.282 1.00 90.44 300 ILE A N 1
ATOM 2250 C CA . ILE A 1 300 ? -9.849 -7.020 -3.399 1.00 90.44 300 ILE A CA 1
ATOM 2251 C C . ILE A 1 300 ? -9.050 -6.381 -4.529 1.00 90.44 300 ILE A C 1
ATOM 2253 O O . ILE A 1 300 ? -9.624 -5.673 -5.354 1.00 90.44 300 ILE A O 1
ATOM 2257 N N . THR A 1 301 ? -7.746 -6.655 -4.613 1.00 90.75 301 THR A N 1
ATOM 2258 C CA . THR A 1 301 ? -6.916 -6.107 -5.688 1.00 90.75 301 THR A CA 1
ATOM 2259 C C . THR A 1 301 ? -7.388 -6.626 -7.047 1.00 90.75 301 THR A C 1
ATOM 2261 O O . THR A 1 301 ? -7.652 -5.822 -7.935 1.00 90.75 301 THR A O 1
ATOM 2264 N N . LEU A 1 302 ? -7.614 -7.935 -7.215 1.00 90.75 302 LEU A N 1
ATOM 2265 C CA . LEU A 1 302 ? -8.147 -8.472 -8.475 1.00 90.75 302 LEU A CA 1
ATOM 2266 C C . LEU A 1 302 ? -9.571 -7.965 -8.777 1.00 90.75 302 LEU A C 1
ATOM 2268 O O . LEU A 1 302 ? -9.892 -7.671 -9.929 1.00 90.75 302 LEU A O 1
ATOM 2272 N N . GLY A 1 303 ? -10.419 -7.827 -7.754 1.00 86.06 303 GLY A N 1
ATOM 2273 C CA . GLY A 1 303 ? -11.785 -7.315 -7.881 1.00 86.06 303 GLY A CA 1
ATOM 2274 C C . GLY A 1 303 ? -11.849 -5.844 -8.300 1.00 86.06 303 GLY A C 1
ATOM 2275 O O . GLY A 1 303 ? -12.654 -5.499 -9.165 1.00 86.06 303 GLY A O 1
ATOM 2276 N N . GLY A 1 304 ? -10.976 -4.999 -7.745 1.00 82.88 304 GLY A N 1
ATOM 2277 C CA . GLY A 1 304 ? -10.861 -3.584 -8.107 1.00 82.88 304 GLY A CA 1
ATOM 2278 C C . GLY A 1 304 ? -10.385 -3.384 -9.545 1.00 82.88 304 GLY A C 1
ATOM 2279 O O . GLY A 1 304 ? -10.933 -2.561 -10.268 1.00 82.88 304 GLY A O 1
ATOM 2280 N N . PHE A 1 305 ? -9.437 -4.196 -10.016 1.00 76.94 305 PHE A N 1
ATOM 2281 C CA . PHE A 1 305 ? -9.032 -4.152 -11.425 1.00 76.94 305 PHE A CA 1
ATOM 2282 C C . PHE A 1 305 ? -10.131 -4.648 -12.369 1.00 76.94 305 PHE A C 1
ATOM 2284 O O . PHE A 1 305 ? -10.310 -4.086 -13.449 1.00 76.94 305 PHE A O 1
ATOM 2291 N N . ARG A 1 306 ? -10.909 -5.662 -11.963 1.00 73.94 306 ARG A N 1
ATOM 2292 C CA . ARG A 1 306 ? -12.054 -6.141 -12.750 1.00 73.94 306 ARG A CA 1
ATOM 2293 C C . ARG A 1 306 ? -13.060 -5.018 -13.024 1.00 73.94 306 ARG A C 1
ATOM 2295 O O . ARG A 1 306 ? -13.542 -4.938 -14.148 1.00 73.94 306 ARG A O 1
ATOM 2302 N N . SER A 1 307 ? -13.364 -4.163 -12.042 1.00 63.78 307 SER A N 1
ATOM 2303 C CA . SER A 1 307 ? -14.324 -3.062 -12.225 1.00 63.78 307 SER A CA 1
ATOM 2304 C C . SER A 1 307 ? -13.784 -1.936 -13.115 1.00 63.78 307 SER A C 1
ATOM 2306 O O . SER A 1 307 ? -14.524 -1.390 -13.940 1.00 63.78 307 SER A O 1
ATOM 2308 N N . THR A 1 308 ? -12.489 -1.618 -13.010 1.00 67.94 308 THR A N 1
ATOM 2309 C CA . THR A 1 308 ? -11.832 -0.665 -13.920 1.00 67.94 308 THR A CA 1
ATOM 2310 C C . THR A 1 308 ? -11.917 -1.146 -15.364 1.00 67.94 308 THR A C 1
ATOM 2312 O O . THR A 1 308 ? -12.347 -0.398 -16.235 1.00 67.94 308 THR A O 1
ATOM 2315 N N . ILE A 1 309 ? -11.604 -2.419 -15.604 1.00 63.28 309 ILE A N 1
ATOM 2316 C CA . ILE A 1 309 ? -11.631 -3.007 -16.945 1.00 63.28 309 ILE A CA 1
ATOM 2317 C C . ILE A 1 309 ? -13.046 -3.040 -17.521 1.00 63.28 309 ILE A C 1
ATOM 2319 O O . ILE A 1 309 ? -13.233 -2.665 -18.669 1.00 63.28 309 ILE A O 1
ATOM 2323 N N . THR A 1 310 ? -14.065 -3.405 -16.735 1.00 62.66 310 THR A N 1
ATOM 2324 C CA . THR A 1 310 ? -15.455 -3.349 -17.226 1.00 62.66 310 THR A CA 1
ATOM 2325 C C . THR A 1 310 ? -15.890 -1.933 -17.605 1.00 62.66 310 THR A C 1
ATOM 2327 O O . THR A 1 310 ? -16.744 -1.770 -18.468 1.00 62.66 310 THR A O 1
ATOM 2330 N N . THR A 1 311 ? -15.301 -0.910 -16.977 1.00 60.19 311 THR A N 1
ATOM 2331 C CA . THR A 1 311 ? -15.552 0.494 -17.327 1.00 60.19 311 THR A CA 1
ATOM 2332 C C . THR A 1 311 ? -14.827 0.875 -18.623 1.00 60.19 311 THR A C 1
ATOM 2334 O O . THR A 1 311 ? -15.409 1.558 -19.457 1.00 60.19 311 THR A O 1
ATOM 2337 N N . GLU A 1 312 ? -13.587 0.413 -18.828 1.00 63.00 312 GLU A N 1
ATOM 2338 C CA . GLU A 1 312 ? -12.855 0.594 -20.093 1.00 63.00 312 GLU A CA 1
ATOM 2339 C C . GLU A 1 312 ? -13.539 -0.129 -21.266 1.00 63.00 312 GLU A C 1
ATOM 2341 O O . GLU A 1 312 ? -13.722 0.483 -22.316 1.00 63.00 312 GLU A O 1
ATOM 2346 N N . ASP A 1 313 ? -13.979 -1.381 -21.075 1.00 59.75 313 ASP A N 1
ATOM 2347 C CA . ASP A 1 313 ? -14.739 -2.166 -22.064 1.00 59.75 313 ASP A CA 1
ATOM 2348 C C . ASP A 1 313 ? -15.989 -1.397 -22.530 1.00 59.75 313 ASP A C 1
ATOM 2350 O O . ASP A 1 313 ? -16.288 -1.348 -23.720 1.00 59.75 313 ASP A O 1
ATOM 2354 N N . ALA A 1 314 ? -16.705 -0.755 -21.599 1.00 55.47 314 ALA A N 1
ATOM 2355 C CA . ALA A 1 314 ? -17.901 0.026 -21.910 1.00 55.47 314 ALA A CA 1
ATOM 2356 C C . ALA A 1 314 ? -17.604 1.304 -22.716 1.00 55.47 314 ALA A C 1
ATOM 2358 O O . ALA A 1 314 ? -18.474 1.786 -23.438 1.00 55.47 314 ALA A O 1
ATOM 2359 N N . LEU A 1 315 ? -16.393 1.860 -22.597 1.00 60.16 315 LEU A N 1
ATOM 2360 C CA . LEU A 1 315 ? -15.967 3.050 -23.339 1.00 60.16 315 LEU A CA 1
ATOM 2361 C C . LEU A 1 315 ? -15.428 2.716 -24.738 1.00 60.16 315 LEU A C 1
ATOM 2363 O O . LEU A 1 315 ? -15.422 3.591 -25.602 1.00 60.16 315 LEU A O 1
ATOM 2367 N N . PHE A 1 316 ? -14.986 1.475 -24.965 1.00 63.41 316 PHE A N 1
ATOM 2368 C CA . PHE A 1 316 ? -14.379 1.021 -26.222 1.00 63.41 316 PHE A CA 1
ATOM 2369 C C . PHE A 1 316 ? -14.894 -0.374 -26.638 1.00 63.41 316 PHE A C 1
ATOM 2371 O O . PHE A 1 316 ? -14.103 -1.320 -26.721 1.00 63.41 316 PHE A O 1
ATOM 2378 N N . PRO A 1 317 ? -16.205 -0.522 -26.915 1.00 54.84 317 PRO A N 1
ATOM 2379 C CA . PRO A 1 317 ? -16.852 -1.826 -27.095 1.00 54.84 317 PRO A CA 1
ATOM 2380 C C . PRO A 1 317 ? -16.332 -2.636 -28.294 1.00 54.84 317 PRO A C 1
ATOM 2382 O O . PRO A 1 317 ? -16.377 -3.864 -28.261 1.00 54.84 317 PRO A O 1
ATOM 2385 N N . ASP A 1 318 ? -15.782 -1.975 -29.317 1.00 63.41 318 ASP A N 1
ATOM 2386 C CA . ASP A 1 318 ? -15.349 -2.624 -30.564 1.00 63.41 318 ASP A CA 1
ATOM 2387 C C . ASP A 1 318 ? -13.890 -3.121 -30.534 1.00 63.41 318 ASP A C 1
ATOM 2389 O O . ASP A 1 318 ? -13.383 -3.676 -31.511 1.00 63.41 318 ASP A O 1
ATOM 2393 N N . SER A 1 319 ? -13.172 -2.945 -29.419 1.00 69.25 319 SER A N 1
ATOM 2394 C CA . SER A 1 319 ? -11.775 -3.377 -29.325 1.00 69.25 319 SER A CA 1
ATOM 2395 C C . SER A 1 319 ? -11.660 -4.865 -28.980 1.00 69.25 319 SER A C 1
ATOM 2397 O O . SER A 1 319 ? -11.725 -5.265 -27.816 1.00 69.25 319 SER A O 1
ATOM 2399 N N . ALA A 1 320 ? -11.389 -5.698 -29.988 1.00 70.88 320 ALA A N 1
ATOM 2400 C CA . ALA A 1 320 ? -11.132 -7.132 -29.804 1.00 70.88 320 ALA A CA 1
ATOM 2401 C C . ALA A 1 320 ? -9.961 -7.422 -28.839 1.00 70.88 320 ALA A C 1
ATOM 2403 O O . ALA A 1 320 ? -9.985 -8.408 -28.097 1.00 70.88 320 ALA A O 1
ATOM 2404 N N . VAL A 1 321 ? -8.949 -6.544 -28.813 1.00 68.00 321 VAL A N 1
ATOM 2405 C CA . VAL A 1 321 ? -7.810 -6.638 -27.886 1.00 68.00 321 VAL A CA 1
ATOM 2406 C C . VAL A 1 321 ? -8.277 -6.444 -26.445 1.00 68.00 321 VAL A C 1
ATOM 2408 O O . VAL A 1 321 ? -7.990 -7.299 -25.607 1.00 68.00 321 VAL A O 1
ATOM 2411 N N . LEU A 1 322 ? -9.043 -5.380 -26.167 1.00 68.19 322 LEU A N 1
ATOM 2412 C CA . LEU A 1 322 ? -9.587 -5.137 -24.828 1.00 68.19 322 LEU A CA 1
ATOM 2413 C C . LEU A 1 322 ? -10.523 -6.275 -24.406 1.00 68.19 322 LEU A C 1
ATOM 2415 O O . LEU A 1 322 ? -10.369 -6.806 -23.312 1.00 68.19 322 LEU A O 1
ATOM 2419 N N . ALA A 1 323 ? -11.393 -6.757 -25.299 1.00 72.38 323 ALA A N 1
ATOM 2420 C CA . ALA A 1 323 ? -12.303 -7.861 -24.998 1.00 72.38 323 ALA A CA 1
ATOM 2421 C C . ALA A 1 323 ? -11.569 -9.143 -24.549 1.00 72.38 323 ALA A C 1
ATOM 2423 O O . ALA A 1 323 ? -11.963 -9.771 -23.559 1.00 72.38 323 ALA A O 1
ATOM 2424 N N . ASN A 1 324 ? -10.484 -9.526 -25.233 1.00 74.75 324 ASN A N 1
ATOM 2425 C CA . ASN A 1 324 ? -9.699 -10.712 -24.876 1.00 74.75 324 ASN A CA 1
ATOM 2426 C C . ASN A 1 324 ? -8.940 -10.521 -23.548 1.00 74.75 324 ASN A C 1
ATOM 2428 O O . ASN A 1 324 ? -8.952 -11.397 -22.679 1.00 74.75 324 ASN A O 1
ATOM 2432 N N . GLU A 1 325 ? -8.337 -9.347 -23.336 1.00 76.62 325 GLU A N 1
ATOM 2433 C CA . GLU A 1 325 ? -7.705 -8.993 -22.058 1.00 76.62 325 GLU A CA 1
ATOM 2434 C C . GLU A 1 325 ? -8.693 -9.085 -20.890 1.00 76.62 325 GLU A C 1
ATOM 2436 O O . GLU A 1 325 ? -8.391 -9.684 -19.853 1.00 76.62 325 GLU A O 1
ATOM 2441 N N . SER A 1 326 ? -9.899 -8.558 -21.080 1.00 76.31 326 SER A N 1
ATOM 2442 C CA . SER A 1 326 ? -10.968 -8.562 -20.089 1.00 76.31 326 SER A CA 1
ATOM 2443 C C . SER A 1 326 ? -11.418 -9.976 -19.736 1.00 76.31 326 SER A C 1
ATOM 2445 O O . SER A 1 326 ? -11.659 -10.272 -18.563 1.00 76.31 326 SER A O 1
ATOM 2447 N N . VAL A 1 327 ? -11.471 -10.897 -20.704 1.00 86.12 327 VAL A N 1
ATOM 2448 C CA . VAL A 1 327 ? -11.734 -12.323 -20.441 1.00 86.12 327 VAL A CA 1
ATOM 2449 C C . VAL A 1 327 ? -10.636 -12.940 -19.572 1.00 86.12 327 VAL A C 1
ATOM 2451 O O . VAL A 1 327 ? -10.949 -13.622 -18.591 1.00 86.12 327 VAL A O 1
ATOM 2454 N N . LEU A 1 328 ? -9.363 -12.678 -19.876 1.00 87.50 328 LEU A N 1
ATOM 2455 C CA . LEU A 1 328 ? -8.239 -13.233 -19.119 1.00 87.50 328 LEU A CA 1
ATOM 2456 C C . LEU A 1 328 ? -8.164 -12.676 -17.693 1.00 87.50 328 LEU A C 1
ATOM 2458 O O . LEU A 1 328 ? -7.954 -13.444 -16.752 1.00 87.50 328 LEU A O 1
ATOM 2462 N N . VAL A 1 329 ? -8.406 -11.377 -17.500 1.00 81.56 329 VAL A N 1
ATOM 2463 C CA . VAL A 1 329 ? -8.445 -10.780 -16.156 1.00 81.56 329 VAL A CA 1
ATOM 2464 C C . VAL A 1 329 ? -9.650 -11.283 -15.362 1.00 81.56 329 VAL A C 1
ATOM 2466 O O . VAL A 1 329 ? -9.496 -11.651 -14.197 1.00 81.56 329 VAL A O 1
ATOM 2469 N N . ARG A 1 330 ? -10.837 -11.393 -15.980 1.00 84.75 330 ARG A N 1
ATOM 2470 C CA . ARG A 1 330 ? -12.018 -12.001 -15.336 1.00 84.75 330 ARG A CA 1
ATOM 2471 C C . ARG A 1 330 ? -11.741 -13.444 -14.915 1.00 84.75 330 ARG A C 1
ATOM 2473 O O . ARG A 1 330 ? -12.095 -13.829 -13.801 1.00 84.75 330 ARG A O 1
ATOM 2480 N N . ARG A 1 331 ? -11.071 -14.226 -15.767 1.00 89.38 331 ARG A N 1
ATOM 2481 C CA . ARG A 1 331 ? -10.654 -15.600 -15.461 1.00 89.38 331 ARG A CA 1
ATOM 2482 C C . ARG A 1 331 ? -9.672 -15.649 -14.292 1.00 89.38 331 ARG A C 1
ATOM 2484 O O . ARG A 1 331 ? -9.875 -16.461 -13.387 1.00 89.38 331 ARG A O 1
ATOM 2491 N N . LEU A 1 332 ? -8.653 -14.788 -14.289 1.00 90.50 332 LEU A N 1
ATOM 2492 C CA . LEU A 1 332 ? -7.698 -14.700 -13.187 1.00 90.50 332 LEU A CA 1
ATOM 2493 C C . LEU A 1 332 ? -8.419 -14.354 -11.879 1.00 90.50 332 LEU A C 1
ATOM 2495 O O . LEU A 1 332 ? -8.303 -15.101 -10.916 1.00 90.50 332 LEU A O 1
ATOM 2499 N N . ALA A 1 333 ? -9.234 -13.295 -11.862 1.00 87.81 333 ALA A N 1
ATOM 2500 C CA . ALA A 1 333 ? -9.985 -12.862 -10.682 1.00 87.81 333 ALA A CA 1
ATOM 2501 C C . ALA A 1 333 ? -10.966 -13.926 -10.158 1.00 87.81 333 ALA A C 1
ATOM 2503 O O . ALA A 1 333 ? -11.166 -14.050 -8.951 1.00 87.81 333 ALA A O 1
ATOM 2504 N N . ALA A 1 334 ? -11.576 -14.717 -11.046 1.00 87.56 334 ALA A N 1
ATOM 2505 C CA . ALA A 1 334 ? -12.492 -15.783 -10.650 1.00 87.56 334 ALA A CA 1
ATOM 2506 C C . ALA A 1 334 ? -11.775 -16.961 -9.967 1.00 87.56 334 ALA A C 1
ATOM 2508 O O . ALA A 1 334 ? -12.328 -17.555 -9.038 1.00 87.56 334 ALA A O 1
ATOM 2509 N N . ARG A 1 335 ? -10.562 -17.300 -10.428 1.00 90.62 335 ARG A N 1
ATOM 2510 C CA . ARG A 1 335 ? -9.803 -18.484 -9.987 1.00 90.62 335 ARG A CA 1
ATOM 2511 C C . ARG A 1 335 ? -8.798 -18.192 -8.873 1.00 90.62 335 ARG A C 1
ATOM 2513 O O . ARG A 1 335 ? -8.589 -19.036 -8.010 1.00 90.62 335 ARG A O 1
ATOM 2520 N N . ALA A 1 336 ? -8.198 -17.009 -8.862 1.00 94.31 336 ALA A N 1
ATOM 2521 C CA . ALA A 1 336 ? -7.184 -16.615 -7.895 1.00 94.31 336 ALA A CA 1
ATOM 2522 C C . ALA A 1 336 ? -7.826 -15.935 -6.680 1.00 94.31 336 ALA A C 1
ATOM 2524 O O . ALA A 1 336 ? -7.942 -14.716 -6.619 1.00 94.31 336 ALA A O 1
ATOM 2525 N N . ARG A 1 337 ? -8.262 -16.730 -5.698 1.00 93.44 337 ARG A N 1
ATOM 2526 C CA . ARG A 1 337 ? -8.782 -16.209 -4.416 1.00 93.44 337 ARG A CA 1
ATOM 2527 C C . ARG A 1 337 ? -7.765 -16.251 -3.276 1.00 93.44 337 ARG A C 1
ATOM 2529 O O . ARG A 1 337 ? -8.011 -15.665 -2.230 1.00 93.44 337 ARG A O 1
ATOM 2536 N N . THR A 1 338 ? -6.643 -16.929 -3.475 1.00 95.06 338 THR A N 1
ATOM 2537 C CA . THR A 1 338 ? -5.525 -17.056 -2.531 1.00 95.06 338 THR A CA 1
ATOM 2538 C C . THR A 1 338 ? -4.220 -16.777 -3.269 1.00 95.06 338 THR A C 1
ATOM 2540 O O . THR A 1 338 ? -4.174 -16.863 -4.498 1.00 95.06 338 THR A O 1
ATOM 2543 N N . ALA A 1 339 ? -3.143 -16.461 -2.548 1.00 95.69 339 ALA A N 1
ATOM 2544 C CA . ALA A 1 339 ? -1.820 -16.308 -3.149 1.00 95.69 339 ALA A CA 1
ATOM 2545 C C . ALA A 1 339 ? -1.341 -17.592 -3.844 1.00 95.69 339 ALA A C 1
ATOM 2547 O O . ALA A 1 339 ? -0.689 -17.516 -4.883 1.00 95.69 339 ALA A O 1
ATOM 2548 N N . ASP A 1 340 ? -1.702 -18.757 -3.300 1.00 95.88 340 ASP A N 1
ATOM 2549 C CA . ASP A 1 340 ? -1.401 -20.068 -3.881 1.00 95.88 340 ASP A CA 1
ATOM 2550 C C . ASP A 1 340 ? -2.085 -20.198 -5.254 1.00 95.88 340 ASP A C 1
ATOM 2552 O O . ASP A 1 340 ? -1.420 -20.420 -6.269 1.00 95.88 340 ASP A O 1
ATOM 2556 N N . ALA A 1 341 ? -3.396 -19.942 -5.315 1.00 96.12 341 ALA A N 1
ATOM 2557 C CA . ALA A 1 341 ? -4.167 -19.971 -6.556 1.00 96.12 341 ALA A CA 1
ATOM 2558 C C . ALA A 1 341 ? -3.718 -18.899 -7.568 1.00 96.12 341 ALA A C 1
ATOM 2560 O O . ALA A 1 341 ? -3.730 -19.150 -8.774 1.00 96.12 341 ALA A O 1
ATOM 2561 N N . LEU A 1 342 ? -3.291 -17.721 -7.097 1.00 97.06 342 LEU A N 1
ATOM 2562 C CA . LEU A 1 342 ? -2.738 -16.669 -7.950 1.00 97.06 342 LEU A CA 1
ATOM 2563 C C . LEU A 1 342 ? -1.428 -17.103 -8.611 1.00 97.06 342 LEU A C 1
ATOM 2565 O O . LEU A 1 342 ? -1.298 -16.967 -9.824 1.00 97.06 342 LEU A O 1
ATOM 2569 N N . ALA A 1 343 ? -0.480 -17.646 -7.843 1.00 96.81 343 ALA A N 1
ATOM 2570 C CA . ALA A 1 343 ? 0.793 -18.130 -8.380 1.00 96.81 343 ALA A CA 1
ATOM 2571 C C . ALA A 1 343 ? 0.585 -19.261 -9.403 1.00 96.81 343 ALA A C 1
ATOM 2573 O O . ALA A 1 343 ? 1.217 -19.272 -10.464 1.00 96.81 343 ALA A O 1
ATOM 2574 N N . ILE A 1 344 ? -0.352 -20.173 -9.119 1.00 95.25 344 ILE A N 1
ATOM 2575 C CA . ILE A 1 344 ? -0.738 -21.264 -10.020 1.00 95.25 344 ILE A CA 1
ATOM 2576 C C . ILE A 1 344 ? -1.330 -20.724 -11.328 1.00 95.25 344 ILE A C 1
ATOM 2578 O O . ILE A 1 344 ? -0.849 -21.071 -12.409 1.00 95.25 344 ILE A O 1
ATOM 2582 N N . GLU A 1 345 ? -2.364 -19.879 -11.263 1.00 95.12 345 GLU A N 1
ATOM 2583 C CA . GLU A 1 345 ? -3.041 -19.402 -12.475 1.00 95.12 345 GLU A CA 1
ATOM 2584 C C . GLU A 1 345 ? -2.154 -18.438 -13.273 1.00 95.12 345 GLU A C 1
ATOM 2586 O O . GLU A 1 345 ? -2.130 -18.523 -14.500 1.00 95.12 345 GLU A O 1
ATOM 2591 N N . TRP A 1 346 ? -1.355 -17.592 -12.612 1.00 94.69 346 TRP A N 1
ATOM 2592 C CA . TRP A 1 346 ? -0.366 -16.753 -13.291 1.00 94.69 346 TRP A CA 1
ATOM 2593 C C . TRP A 1 346 ? 0.667 -17.591 -14.045 1.00 94.69 346 TRP A C 1
ATOM 2595 O O . TRP A 1 346 ? 0.931 -17.313 -15.212 1.00 94.69 346 TRP A O 1
ATOM 2605 N N . THR A 1 347 ? 1.193 -18.658 -13.433 1.00 92.88 347 THR A N 1
ATOM 2606 C CA . THR A 1 347 ? 2.134 -19.573 -14.102 1.00 92.88 347 THR A CA 1
ATOM 2607 C C . THR A 1 347 ? 1.530 -20.160 -15.377 1.00 92.88 347 THR A C 1
ATOM 2609 O O . THR A 1 347 ? 2.190 -20.186 -16.416 1.00 92.88 347 THR A O 1
ATOM 2612 N N . ARG A 1 348 ? 0.257 -20.574 -15.329 1.00 90.75 348 ARG A N 1
ATOM 2613 C CA . ARG A 1 348 ? -0.459 -21.113 -16.496 1.00 90.75 348 ARG A CA 1
ATOM 2614 C C . ARG A 1 348 ? -0.670 -20.062 -17.583 1.00 90.75 348 ARG A C 1
ATOM 2616 O O . ARG A 1 348 ? -0.425 -20.352 -18.747 1.00 90.75 348 ARG A O 1
ATOM 2623 N N . LEU A 1 349 ? -1.113 -18.859 -17.215 1.00 90.88 349 LEU A N 1
ATOM 2624 C CA . LEU A 1 349 ? -1.370 -17.776 -18.170 1.00 90.88 349 LEU A CA 1
ATOM 2625 C C . LEU A 1 349 ? -0.075 -17.281 -18.821 1.00 90.88 349 LEU A C 1
ATOM 2627 O O . LEU A 1 349 ? -0.017 -17.161 -20.043 1.00 90.88 349 LEU A O 1
ATOM 2631 N N . ARG A 1 350 ? 0.981 -17.060 -18.029 1.00 89.94 350 ARG A N 1
ATOM 2632 C CA . ARG A 1 350 ? 2.298 -16.621 -18.512 1.00 89.94 350 ARG A CA 1
ATOM 2633 C C . ARG A 1 350 ? 2.882 -17.585 -19.543 1.00 89.94 350 ARG A C 1
ATOM 2635 O O . ARG A 1 350 ? 3.453 -17.126 -20.521 1.00 89.94 350 ARG A O 1
ATOM 2642 N N . ALA A 1 351 ? 2.705 -18.893 -19.355 1.00 86.94 351 ALA A N 1
ATOM 2643 C CA . ALA A 1 351 ? 3.192 -19.900 -20.298 1.00 86.94 351 ALA A CA 1
ATOM 2644 C C . ALA A 1 351 ? 2.469 -19.874 -21.658 1.00 86.94 351 ALA A C 1
ATOM 2646 O O . ALA A 1 351 ? 3.027 -20.317 -22.655 1.00 86.94 351 ALA A O 1
ATOM 2647 N N . THR A 1 352 ? 1.235 -19.364 -21.699 1.00 86.44 352 THR A N 1
ATOM 2648 C CA . THR A 1 352 ? 0.420 -19.298 -22.925 1.00 86.44 352 THR A CA 1
ATOM 2649 C C . THR A 1 352 ? 0.478 -17.950 -23.638 1.00 86.44 352 THR A C 1
ATOM 2651 O O . THR A 1 352 ? 0.028 -17.847 -24.775 1.00 86.44 352 THR A O 1
ATOM 2654 N N . LEU A 1 353 ? 0.987 -16.906 -22.977 1.00 86.50 353 LEU A N 1
ATOM 2655 C CA . LEU A 1 353 ? 0.973 -15.542 -23.495 1.00 86.50 353 LEU A CA 1
ATOM 2656 C C . LEU A 1 353 ? 2.367 -15.122 -23.990 1.00 86.50 353 LEU A C 1
ATOM 2658 O O . LEU A 1 353 ? 3.326 -15.184 -23.209 1.00 86.50 353 LEU A O 1
ATOM 2662 N N . PRO A 1 354 ? 2.483 -14.613 -25.234 1.00 85.31 354 PRO A N 1
ATOM 2663 C CA . PRO A 1 354 ? 3.719 -14.014 -25.725 1.00 85.31 354 PRO A CA 1
ATOM 2664 C C . PRO A 1 354 ? 4.256 -12.927 -24.774 1.00 85.31 354 PRO A C 1
ATOM 2666 O O . PRO A 1 354 ? 3.456 -12.210 -24.159 1.00 85.31 354 PRO A O 1
ATOM 2669 N N . PRO A 1 355 ? 5.588 -12.778 -24.628 1.00 79.06 355 PRO A N 1
ATOM 2670 C CA . PRO A 1 355 ? 6.207 -11.763 -23.767 1.00 79.06 355 PRO A CA 1
ATOM 2671 C C . PRO A 1 355 ? 5.713 -10.329 -24.015 1.00 79.06 355 PRO A C 1
ATOM 2673 O O . PRO A 1 355 ? 5.558 -9.545 -23.080 1.00 79.06 355 PRO A O 1
ATOM 2676 N N . ASP A 1 356 ? 5.423 -10.006 -25.270 1.00 79.31 356 ASP A N 1
ATOM 2677 C CA . ASP A 1 356 ? 4.985 -8.706 -25.769 1.00 79.31 356 ASP A CA 1
ATOM 2678 C C . ASP A 1 356 ? 3.456 -8.567 -25.881 1.00 79.31 356 ASP A C 1
ATOM 2680 O O . ASP A 1 356 ? 2.956 -7.510 -26.277 1.00 79.31 356 ASP A O 1
ATOM 2684 N N . ALA A 1 357 ? 2.688 -9.585 -25.480 1.00 83.69 357 ALA A N 1
ATOM 2685 C CA . ALA A 1 357 ? 1.234 -9.525 -25.524 1.00 83.69 357 ALA A CA 1
ATOM 2686 C C . ALA A 1 357 ? 0.695 -8.431 -24.573 1.00 83.69 357 ALA A C 1
ATOM 2688 O O . ALA A 1 357 ? 1.043 -8.426 -23.384 1.00 83.69 357 ALA A O 1
ATOM 2689 N N . PRO A 1 358 ? -0.210 -7.542 -25.034 1.00 82.88 358 PRO A N 1
ATOM 2690 C CA . PRO A 1 358 ? -0.872 -6.541 -24.190 1.00 82.88 358 PRO A CA 1
ATOM 2691 C C . PRO A 1 358 ? -1.467 -7.127 -22.895 1.00 82.88 358 PRO A C 1
ATOM 2693 O O . PRO A 1 358 ? -1.188 -6.634 -21.794 1.00 82.88 358 PRO A O 1
ATOM 2696 N N . ALA A 1 359 ? -2.136 -8.281 -23.015 1.00 85.69 359 ALA A N 1
ATOM 2697 C CA . ALA A 1 359 ? -2.691 -9.029 -21.892 1.00 85.69 359 ALA A CA 1
ATOM 2698 C C . ALA A 1 359 ? -1.635 -9.423 -20.851 1.00 85.69 359 ALA A C 1
ATOM 2700 O O . ALA A 1 359 ? -1.874 -9.283 -19.650 1.00 85.69 359 ALA A O 1
ATOM 2701 N N . ARG A 1 360 ? -0.449 -9.876 -21.284 1.00 89.00 360 ARG A N 1
ATOM 2702 C CA . ARG A 1 360 ? 0.639 -10.260 -20.373 1.00 89.00 360 ARG A CA 1
ATOM 2703 C C . ARG A 1 360 ? 1.129 -9.060 -19.575 1.00 89.00 360 ARG A C 1
ATOM 2705 O O . ARG A 1 360 ? 1.310 -9.185 -18.367 1.00 89.00 360 ARG A O 1
ATOM 2712 N N . ARG A 1 361 ? 1.278 -7.891 -20.209 1.00 88.06 361 ARG A N 1
ATOM 2713 C CA . ARG A 1 361 ? 1.696 -6.653 -19.527 1.00 88.06 361 ARG A CA 1
ATOM 2714 C C . ARG A 1 361 ? 0.726 -6.256 -18.417 1.00 88.06 361 ARG A C 1
ATOM 2716 O O . ARG A 1 361 ? 1.152 -5.969 -17.298 1.00 88.06 361 ARG A O 1
ATOM 2723 N N . ARG A 1 362 ? -0.579 -6.259 -18.717 1.00 86.56 362 ARG A N 1
ATOM 2724 C CA . ARG A 1 362 ? -1.636 -5.917 -17.749 1.00 86.56 362 ARG A CA 1
ATOM 2725 C C . ARG A 1 362 ? -1.705 -6.931 -16.604 1.00 86.56 362 ARG A C 1
ATOM 2727 O O . ARG A 1 362 ? -1.718 -6.531 -15.442 1.00 86.56 362 ARG A O 1
ATOM 2734 N N . LEU A 1 363 ? -1.687 -8.228 -16.914 1.00 91.75 363 LEU A N 1
ATOM 2735 C CA . LEU A 1 363 ? -1.713 -9.291 -15.904 1.00 91.75 363 LEU A CA 1
ATOM 2736 C C . LEU A 1 363 ? -0.458 -9.280 -15.018 1.00 91.75 363 LEU A C 1
ATOM 2738 O O . LEU A 1 363 ? -0.581 -9.420 -13.806 1.00 91.75 363 LEU A O 1
ATOM 2742 N N . ALA A 1 364 ? 0.729 -9.043 -15.583 1.00 93.06 364 ALA A N 1
ATOM 2743 C CA . ALA A 1 364 ? 1.963 -8.912 -14.812 1.00 93.06 364 ALA A CA 1
ATOM 2744 C C . ALA A 1 364 ? 1.891 -7.735 -13.821 1.00 93.06 364 ALA A C 1
ATOM 2746 O O . ALA A 1 364 ? 2.201 -7.898 -12.642 1.00 93.06 364 ALA A O 1
ATOM 2747 N N . ALA A 1 365 ? 1.422 -6.562 -14.267 1.00 91.25 365 ALA A N 1
ATOM 2748 C CA . ALA A 1 365 ? 1.228 -5.401 -13.393 1.00 91.25 365 ALA A CA 1
ATOM 2749 C C . ALA A 1 365 ? 0.220 -5.681 -12.261 1.00 91.25 365 ALA A C 1
ATOM 2751 O O . ALA A 1 365 ? 0.414 -5.251 -11.119 1.00 91.25 365 ALA A O 1
ATOM 2752 N N . LEU A 1 366 ? -0.834 -6.441 -12.567 1.00 93.06 366 LEU A N 1
ATOM 2753 C CA . LEU A 1 366 ? -1.842 -6.867 -11.603 1.00 93.06 366 LEU A CA 1
ATOM 2754 C C . LEU A 1 366 ? -1.275 -7.834 -10.553 1.00 93.06 366 LEU A C 1
ATOM 2756 O O . LEU A 1 366 ? -1.463 -7.612 -9.359 1.00 93.06 366 LEU A O 1
ATOM 2760 N N . VAL A 1 367 ? -0.535 -8.863 -10.974 1.00 95.62 367 VAL A N 1
ATOM 2761 C CA . VAL A 1 367 ? 0.126 -9.818 -10.066 1.00 95.62 367 VAL A CA 1
ATOM 2762 C C . VAL A 1 367 ? 1.084 -9.091 -9.119 1.00 95.62 367 VAL A C 1
ATOM 2764 O O . VAL A 1 367 ? 1.045 -9.329 -7.911 1.00 95.62 367 VAL A O 1
ATOM 2767 N N . HIS A 1 368 ? 1.873 -8.140 -9.627 1.00 95.69 368 HIS A N 1
ATOM 2768 C CA . HIS A 1 368 ? 2.785 -7.343 -8.796 1.00 95.69 368 HIS A CA 1
ATOM 2769 C C . HIS A 1 368 ? 2.049 -6.427 -7.820 1.00 95.69 368 HIS A C 1
ATOM 2771 O O . HIS A 1 368 ? 2.496 -6.230 -6.691 1.00 95.69 368 HIS A O 1
ATOM 2777 N N . SER A 1 369 ? 0.893 -5.899 -8.220 1.00 94.50 369 SER A N 1
ATOM 2778 C CA . SER A 1 369 ? 0.036 -5.104 -7.338 1.00 94.50 369 SER A CA 1
ATOM 2779 C C . SER A 1 369 ? -0.546 -5.955 -6.203 1.00 94.50 369 SER A C 1
ATOM 2781 O O . SER A 1 369 ? -0.605 -5.488 -5.066 1.00 94.50 369 SER A O 1
ATOM 2783 N N . VAL A 1 370 ? -0.905 -7.219 -6.465 1.00 96.00 370 VAL A N 1
ATOM 2784 C CA . VAL A 1 370 ? -1.312 -8.168 -5.412 1.00 96.00 370 VAL A CA 1
ATOM 2785 C C . VAL A 1 370 ? -0.139 -8.498 -4.483 1.00 96.00 370 VAL A C 1
ATOM 2787 O O . VAL A 1 370 ? -0.311 -8.511 -3.264 1.00 96.00 370 VAL A O 1
ATOM 2790 N N . ALA A 1 371 ? 1.061 -8.723 -5.027 1.00 96.44 371 ALA A N 1
ATOM 2791 C CA . ALA A 1 371 ? 2.267 -8.962 -4.229 1.00 96.44 371 ALA A CA 1
ATOM 2792 C C . ALA A 1 371 ? 2.561 -7.796 -3.273 1.00 96.44 371 ALA A C 1
ATOM 2794 O O . ALA A 1 371 ? 2.797 -7.997 -2.082 1.00 96.44 371 ALA A O 1
ATOM 2795 N N . LEU A 1 372 ? 2.439 -6.563 -3.761 1.00 95.12 372 LEU A N 1
ATOM 2796 C CA . LEU A 1 372 ? 2.534 -5.365 -2.935 1.00 95.12 372 LEU A CA 1
ATOM 2797 C C . LEU A 1 372 ? 1.413 -5.294 -1.880 1.00 95.12 372 LEU A C 1
ATOM 2799 O O . LEU A 1 372 ? 1.672 -4.966 -0.722 1.00 95.12 372 LEU A O 1
ATOM 2803 N N . ALA A 1 373 ? 0.172 -5.633 -2.243 1.00 94.19 373 ALA A N 1
ATOM 2804 C CA . ALA A 1 373 ? -0.970 -5.672 -1.324 1.00 94.19 373 ALA A CA 1
ATOM 2805 C C . ALA A 1 373 ? -0.823 -6.716 -0.200 1.00 94.19 373 ALA A C 1
ATOM 2807 O O . ALA A 1 373 ? -1.437 -6.560 0.855 1.00 94.19 373 ALA A O 1
ATOM 2808 N N . ALA A 1 374 ? 0.024 -7.734 -0.376 1.00 94.50 374 ALA A N 1
ATOM 2809 C CA . ALA A 1 374 ? 0.322 -8.728 0.654 1.00 94.50 374 ALA A CA 1
ATOM 2810 C C . ALA A 1 374 ? 1.166 -8.167 1.816 1.00 94.50 374 ALA A C 1
ATOM 2812 O O . ALA A 1 374 ? 1.226 -8.781 2.885 1.00 94.50 374 ALA A O 1
ATOM 2813 N N . ARG A 1 375 ? 1.818 -7.006 1.641 1.00 94.38 375 ARG A N 1
ATOM 2814 C CA . ARG A 1 375 ? 2.779 -6.457 2.610 1.00 94.38 375 ARG A CA 1
ATOM 2815 C C . ARG A 1 375 ? 2.212 -6.275 4.024 1.00 94.38 375 ARG A C 1
ATOM 2817 O O . ARG A 1 375 ? 2.867 -6.758 4.944 1.00 94.38 375 ARG A O 1
ATOM 2824 N N . PRO A 1 376 ? 1.029 -5.665 4.248 1.00 94.50 376 PRO A N 1
ATOM 2825 C CA . PRO A 1 376 ? 0.468 -5.512 5.598 1.00 94.50 376 PRO A CA 1
ATOM 2826 C C . PRO A 1 376 ? 0.267 -6.837 6.353 1.00 94.50 376 PRO A C 1
ATOM 2828 O O . PRO A 1 376 ? 0.147 -6.847 7.575 1.00 94.50 376 PRO A O 1
ATOM 2831 N N . PHE A 1 377 ? 0.252 -7.969 5.642 1.00 94.69 377 PHE A N 1
ATOM 2832 C CA . PHE A 1 377 ? 0.099 -9.311 6.202 1.00 94.69 377 PHE A CA 1
ATOM 2833 C C . PHE A 1 377 ? 1.443 -10.011 6.481 1.00 94.69 377 PHE A C 1
ATOM 2835 O O . PHE A 1 377 ? 1.455 -11.192 6.833 1.00 94.69 377 PHE A O 1
ATOM 2842 N N . ALA A 1 378 ? 2.585 -9.328 6.331 1.00 95.38 378 ALA A N 1
ATOM 2843 C CA . ALA A 1 378 ? 3.907 -9.929 6.526 1.00 95.38 378 ALA A CA 1
ATOM 2844 C C . ALA A 1 378 ? 4.145 -10.401 7.974 1.00 95.38 378 ALA A C 1
ATOM 2846 O O . ALA A 1 378 ? 4.723 -11.467 8.185 1.00 95.38 378 ALA A O 1
ATOM 2847 N N . GLN A 1 379 ? 3.628 -9.662 8.962 1.00 95.06 379 GLN A N 1
ATOM 2848 C CA . GLN A 1 379 ? 3.713 -10.026 10.384 1.00 95.06 379 GLN A CA 1
ATOM 2849 C C . GLN A 1 379 ? 2.602 -10.975 10.851 1.00 95.06 379 GLN A C 1
ATOM 2851 O O . GLN A 1 379 ? 2.601 -11.380 12.012 1.00 95.06 379 GLN A O 1
ATOM 2856 N N . ALA A 1 380 ? 1.656 -11.343 9.978 1.00 92.12 380 ALA A N 1
ATOM 2857 C CA . ALA A 1 380 ? 0.576 -12.235 10.374 1.00 92.12 380 ALA A CA 1
ATOM 2858 C C . ALA A 1 380 ? 1.151 -13.592 10.835 1.00 92.12 380 ALA A C 1
ATOM 2860 O O . ALA A 1 380 ? 2.039 -14.144 10.158 1.00 92.12 380 ALA A O 1
ATOM 2861 N N . PRO A 1 381 ? 0.657 -14.143 11.959 1.00 88.12 381 PRO A N 1
ATOM 2862 C CA . PRO A 1 381 ? 1.126 -15.426 12.460 1.00 88.12 381 PRO A CA 1
ATOM 2863 C C . PRO A 1 381 ? 0.832 -16.537 11.449 1.00 88.12 381 PRO A C 1
ATOM 2865 O O . PRO A 1 381 ? -0.138 -16.477 10.685 1.00 88.12 381 PRO A O 1
ATOM 2868 N N . VAL A 1 382 ? 1.680 -17.564 11.432 1.00 85.75 382 VAL A N 1
ATOM 2869 C CA . VAL A 1 382 ? 1.373 -18.803 10.715 1.00 85.75 382 VAL A CA 1
ATOM 2870 C C . VAL A 1 382 ? 0.384 -19.592 11.570 1.00 85.75 382 VAL A C 1
ATOM 2872 O O . VAL A 1 382 ? 0.662 -19.925 12.719 1.00 85.75 382 VAL A O 1
ATOM 2875 N N . VAL A 1 383 ? -0.810 -19.842 11.032 1.00 75.44 383 VAL A N 1
ATOM 2876 C CA . VAL A 1 383 ? -1.885 -20.545 11.739 1.00 75.44 383 VAL A CA 1
ATOM 2877 C C . VAL A 1 383 ? -2.050 -21.944 11.159 1.00 75.44 383 VAL A C 1
ATOM 2879 O O . VAL A 1 383 ? -2.477 -22.091 10.016 1.00 75.44 383 VAL A O 1
ATOM 2882 N N . ASN A 1 384 ? -1.795 -22.963 11.981 1.00 68.12 384 ASN A N 1
ATOM 2883 C CA . ASN A 1 384 ? -2.145 -24.347 11.664 1.00 68.12 384 ASN A CA 1
ATOM 2884 C C . ASN A 1 384 ? -3.629 -24.574 11.981 1.00 68.12 384 ASN A C 1
ATOM 2886 O O . ASN A 1 384 ? -4.065 -24.389 13.119 1.00 68.12 384 ASN A O 1
ATOM 2890 N N . VAL A 1 385 ? -4.410 -24.918 10.955 1.00 59.91 385 VAL A N 1
ATOM 2891 C CA . VAL A 1 385 ? -5.883 -24.990 11.011 1.00 59.91 385 VAL A CA 1
ATOM 2892 C C . VAL A 1 385 ? -6.382 -26.300 11.644 1.00 59.91 385 VAL A C 1
ATOM 2894 O O . VAL A 1 385 ? -7.527 -26.375 12.076 1.00 59.91 385 VAL A O 1
ATOM 2897 N N . GLU A 1 386 ? -5.523 -27.312 11.785 1.00 57.78 386 GLU A N 1
ATOM 2898 C CA . GLU A 1 386 ? -5.913 -28.674 12.192 1.00 57.78 386 GLU A CA 1
ATOM 2899 C C . GLU A 1 386 ? -6.371 -28.820 13.659 1.00 57.78 386 GLU A C 1
ATOM 2901 O O . GLU A 1 386 ? -6.880 -29.871 14.041 1.00 57.78 386 GLU A O 1
ATOM 2906 N N . THR A 1 387 ? -6.230 -27.792 14.504 1.00 52.34 387 THR A N 1
ATOM 2907 C CA . THR A 1 387 ? -6.301 -27.958 15.971 1.00 52.34 387 THR A CA 1
ATOM 2908 C C . THR A 1 387 ? -7.539 -27.409 16.678 1.00 52.34 387 THR A C 1
ATOM 2910 O O . THR A 1 387 ? -7.616 -27.521 17.898 1.00 52.34 387 THR A O 1
ATOM 2913 N N . ALA A 1 388 ? -8.537 -26.851 15.991 1.00 55.66 388 ALA A N 1
ATOM 2914 C CA . ALA A 1 388 ? -9.654 -26.207 16.690 1.00 55.66 388 ALA A CA 1
ATOM 2915 C C . ALA A 1 388 ? -10.990 -26.928 16.470 1.00 55.66 388 ALA A C 1
ATOM 2917 O O . ALA A 1 388 ? -11.643 -26.749 15.445 1.00 55.66 388 ALA A O 1
ATOM 2918 N N . ARG A 1 389 ? -11.383 -27.754 17.451 1.00 61.50 389 ARG A N 1
ATOM 2919 C CA . ARG A 1 389 ? -12.617 -28.560 17.406 1.00 61.50 389 ARG A CA 1
ATOM 2920 C C . ARG A 1 389 ? -13.864 -27.860 17.964 1.00 61.50 389 ARG A C 1
ATOM 2922 O O . ARG A 1 389 ? -14.949 -28.386 17.765 1.00 61.50 389 ARG A O 1
ATOM 2929 N N . ASP A 1 390 ? -13.738 -26.692 18.597 1.00 83.62 390 ASP A N 1
ATOM 2930 C CA . ASP A 1 390 ? -14.871 -25.990 19.220 1.00 83.62 390 ASP A CA 1
ATOM 2931 C C . ASP A 1 390 ? -14.875 -24.496 18.846 1.00 83.62 390 ASP A C 1
ATOM 2933 O O . ASP A 1 390 ? -14.145 -23.683 19.415 1.00 83.62 390 ASP A O 1
ATOM 2937 N N . VAL A 1 391 ? -15.643 -24.142 17.811 1.00 87.38 391 VAL A N 1
ATOM 2938 C CA . VAL A 1 391 ? -15.731 -22.764 17.297 1.00 87.38 391 VAL A CA 1
ATOM 2939 C C . VAL A 1 391 ? -16.509 -21.881 18.267 1.00 87.38 391 VAL A C 1
ATOM 2941 O O . VAL A 1 391 ? -16.131 -20.726 18.473 1.00 87.38 391 VAL A O 1
ATOM 2944 N N . GLU A 1 392 ? -17.588 -22.414 18.837 1.00 89.12 392 GLU A N 1
ATOM 2945 C CA . GLU A 1 392 ? -18.459 -21.728 19.782 1.00 89.12 392 GLU A CA 1
ATOM 2946 C C . GLU A 1 392 ? -17.683 -21.315 21.037 1.00 89.12 392 GLU A C 1
ATOM 2948 O O . GLU A 1 392 ? -17.685 -20.135 21.384 1.00 89.12 392 GLU A O 1
ATOM 2953 N N . SER A 1 393 ? -16.915 -22.228 21.636 1.00 89.31 393 SER A N 1
ATOM 2954 C CA . SER A 1 393 ? -16.072 -21.925 22.800 1.00 89.31 393 SER A CA 1
ATOM 2955 C C . SER A 1 393 ? -15.023 -20.850 22.506 1.00 89.31 393 SER A C 1
ATOM 2957 O O . SER A 1 393 ? -14.839 -19.921 23.295 1.00 89.31 393 SER A O 1
ATOM 2959 N N . VAL A 1 394 ? -14.370 -20.895 21.335 1.00 90.50 394 VAL A N 1
ATOM 2960 C CA . VAL A 1 394 ? -13.408 -19.851 20.934 1.00 90.50 394 VAL A CA 1
ATOM 2961 C C . VAL A 1 394 ? -14.105 -18.499 20.754 1.00 90.50 394 VAL A C 1
ATOM 2963 O O . VAL A 1 394 ? -13.569 -17.472 21.179 1.00 90.50 394 VAL A O 1
ATOM 2966 N N . ALA A 1 395 ? -15.294 -18.479 20.145 1.00 93.56 395 ALA A N 1
ATOM 2967 C CA . ALA A 1 395 ? -16.069 -17.259 19.947 1.00 93.56 395 ALA A CA 1
ATOM 2968 C C . ALA A 1 395 ? -16.554 -16.666 21.278 1.00 93.56 395 ALA A C 1
ATOM 2970 O O . ALA A 1 395 ? -16.430 -15.458 21.485 1.00 93.56 395 ALA A O 1
ATOM 2971 N N . ASP A 1 396 ? -17.052 -17.489 22.198 1.00 94.00 396 ASP A N 1
ATOM 2972 C CA . ASP A 1 396 ? -17.511 -17.043 23.514 1.00 94.00 396 ASP A CA 1
ATOM 2973 C C . ASP A 1 396 ? -16.349 -16.573 24.393 1.00 94.00 396 ASP A C 1
ATOM 2975 O O . ASP A 1 396 ? -16.439 -15.512 25.015 1.00 94.00 396 ASP A O 1
ATOM 2979 N N . ALA A 1 397 ? -15.208 -17.264 24.363 1.00 93.62 397 ALA A N 1
ATOM 2980 C CA . ALA A 1 397 ? -13.999 -16.808 25.041 1.00 93.62 397 ALA A CA 1
ATOM 2981 C C . ALA A 1 397 ? -13.513 -15.454 24.492 1.00 93.62 397 ALA A C 1
ATOM 2983 O O . ALA A 1 397 ? -13.118 -14.576 25.265 1.00 93.62 397 ALA A O 1
ATOM 2984 N N . LEU A 1 398 ? -13.569 -15.253 23.169 1.00 95.00 398 LEU A N 1
ATOM 2985 C CA . LEU A 1 398 ? -13.243 -13.967 22.555 1.00 95.00 398 LEU A CA 1
ATOM 2986 C C . LEU A 1 398 ? -14.229 -12.876 22.992 1.00 95.00 398 LEU A C 1
ATOM 2988 O O . LEU A 1 398 ? -13.791 -11.784 23.356 1.00 95.00 398 LEU A O 1
ATOM 2992 N N . ARG A 1 399 ? -15.538 -13.160 23.016 1.00 96.88 399 ARG A N 1
ATOM 2993 C CA . ARG A 1 399 ? -16.570 -12.217 23.485 1.00 96.88 399 ARG A CA 1
ATOM 2994 C C . ARG A 1 399 ? -16.326 -11.777 24.918 1.00 96.88 399 ARG A C 1
ATOM 2996 O O . ARG A 1 399 ? -16.263 -10.578 25.169 1.00 96.88 399 ARG A O 1
ATOM 3003 N N . LEU A 1 400 ? -16.104 -12.725 25.825 1.00 95.44 400 LEU A N 1
ATOM 3004 C CA . LEU A 1 400 ? -15.845 -12.441 27.237 1.00 95.44 400 LEU A CA 1
ATOM 3005 C C . LEU A 1 400 ? -14.594 -11.571 27.436 1.00 95.44 400 LEU A C 1
ATOM 3007 O O . LEU A 1 400 ? -14.633 -10.621 28.210 1.00 95.44 400 LEU A O 1
ATOM 3011 N N . ARG A 1 401 ? -13.500 -11.833 26.704 1.00 95.06 401 ARG A N 1
ATOM 3012 C CA . ARG A 1 401 ? -12.263 -11.027 26.795 1.00 95.06 401 ARG A CA 1
ATOM 3013 C C . ARG A 1 401 ? -12.375 -9.635 26.169 1.00 95.06 401 ARG A C 1
ATOM 3015 O O . ARG A 1 401 ? -11.607 -8.731 26.510 1.00 95.06 401 ARG A O 1
ATOM 3022 N N . THR A 1 402 ? -13.247 -9.469 25.179 1.00 95.38 402 THR A N 1
ATOM 3023 C CA . THR A 1 402 ? -13.311 -8.237 24.377 1.00 95.38 402 THR A CA 1
ATOM 3024 C C . THR A 1 402 ? -14.493 -7.340 24.715 1.00 95.38 402 THR A C 1
ATOM 3026 O O . THR A 1 402 ? -14.417 -6.156 24.405 1.00 95.38 402 THR A O 1
ATOM 3029 N N . GLY A 1 403 ? -15.537 -7.865 25.358 1.00 95.75 403 GLY A N 1
ATOM 3030 C CA . GLY A 1 403 ? -16.801 -7.160 25.593 1.00 95.75 403 GLY A CA 1
ATOM 3031 C C . GLY A 1 403 ? -17.796 -7.277 24.431 1.00 95.75 403 GLY A C 1
ATOM 3032 O O . GLY A 1 403 ? -18.910 -6.758 24.508 1.00 95.75 403 GLY A O 1
ATOM 3033 N N . LEU A 1 404 ? -17.440 -7.976 23.344 1.00 97.56 404 LEU A N 1
ATOM 3034 C CA . LEU A 1 404 ? -18.322 -8.125 22.186 1.00 97.56 404 LEU A CA 1
ATOM 3035 C C . LEU A 1 404 ? -19.663 -8.754 22.585 1.00 97.56 404 LEU A C 1
ATOM 3037 O O . LEU A 1 404 ? -19.728 -9.849 23.148 1.00 97.56 404 LEU A O 1
ATOM 3041 N N . GLY A 1 405 ? -20.751 -8.081 22.211 1.00 97.25 405 GLY A N 1
ATOM 3042 C CA . GLY A 1 405 ? -22.105 -8.521 22.527 1.00 97.25 405 GLY A CA 1
ATOM 3043 C C . GLY A 1 405 ? -22.460 -9.829 21.830 1.00 97.25 405 GLY A C 1
ATOM 3044 O O . GLY A 1 405 ? -23.078 -10.702 22.435 1.00 97.25 405 GLY A O 1
ATOM 3045 N N . ARG A 1 406 ? -22.043 -9.999 20.569 1.00 97.06 406 ARG A N 1
ATOM 3046 C CA . ARG A 1 406 ? -22.308 -11.205 19.773 1.00 97.06 406 ARG A CA 1
ATOM 3047 C C . ARG A 1 406 ? -21.260 -11.388 18.680 1.00 97.06 406 ARG A C 1
ATOM 3049 O O . ARG A 1 406 ? -20.887 -10.419 18.029 1.00 97.06 406 ARG A O 1
ATOM 3056 N N . ILE A 1 407 ? -20.876 -12.636 18.418 1.00 97.69 407 ILE A N 1
ATOM 3057 C CA . ILE A 1 407 ? -20.160 -13.032 17.200 1.00 97.69 407 ILE A CA 1
ATOM 3058 C C . ILE A 1 407 ? -21.021 -14.061 16.468 1.00 97.69 407 ILE A C 1
ATOM 3060 O O . ILE A 1 407 ? -21.522 -14.999 17.084 1.00 97.69 407 ILE A O 1
ATOM 3064 N N . ALA A 1 408 ? -21.252 -13.867 15.172 1.00 96.31 408 ALA A N 1
ATOM 3065 C CA . ALA A 1 408 ? -22.046 -14.774 14.350 1.00 96.31 408 ALA A CA 1
ATOM 3066 C C . ALA A 1 408 ? -21.374 -15.039 13.001 1.00 96.31 408 ALA A C 1
ATOM 3068 O O . ALA A 1 408 ? -20.675 -14.181 12.467 1.00 96.31 408 ALA A O 1
ATOM 3069 N N . PHE A 1 409 ? -21.644 -16.209 12.428 1.00 95.75 409 PHE A N 1
ATOM 3070 C CA . PHE A 1 409 ? -21.188 -16.596 11.095 1.00 95.75 409 PHE A CA 1
ATOM 3071 C C . PHE A 1 409 ? -22.380 -16.780 10.161 1.00 95.75 409 PHE A C 1
ATOM 3073 O O . PHE A 1 409 ? -23.460 -17.196 10.592 1.00 95.75 409 PHE A O 1
ATOM 3080 N N . ASP A 1 410 ? -22.182 -16.525 8.872 1.00 93.81 410 ASP A N 1
ATOM 3081 C CA . ASP A 1 410 ? -23.159 -16.929 7.864 1.00 93.81 410 ASP A CA 1
ATOM 3082 C C . ASP A 1 410 ? -23.296 -18.452 7.788 1.00 93.81 410 ASP A C 1
ATOM 3084 O O . ASP A 1 410 ? -22.316 -19.191 7.903 1.00 93.81 410 ASP A O 1
ATOM 3088 N N . ARG A 1 411 ? -24.520 -18.927 7.514 1.00 90.06 411 ARG A N 1
ATOM 3089 C CA . ARG A 1 411 ? -24.824 -20.365 7.400 1.00 90.06 411 ARG A CA 1
ATOM 3090 C C . ARG A 1 411 ? -23.936 -21.076 6.373 1.00 90.06 411 ARG A C 1
ATOM 3092 O O . ARG A 1 411 ? -23.550 -22.216 6.597 1.00 90.06 411 ARG A O 1
ATOM 3099 N N . GLY A 1 412 ? -23.595 -20.398 5.276 1.00 88.31 412 GLY A N 1
ATOM 3100 C CA . GLY A 1 412 ? -22.755 -20.941 4.205 1.00 88.31 412 GLY A CA 1
ATOM 3101 C C . GLY A 1 412 ? -21.248 -20.892 4.472 1.00 88.31 412 GLY A C 1
ATOM 3102 O O . GLY A 1 412 ? -20.484 -21.352 3.628 1.00 88.31 412 GLY A O 1
ATOM 3103 N N . MET A 1 413 ? -20.793 -20.332 5.600 1.00 90.50 413 MET A N 1
ATOM 3104 C CA . MET A 1 413 ? -19.363 -20.196 5.872 1.00 90.50 413 MET A CA 1
ATOM 3105 C C . MET A 1 413 ? -18.743 -21.551 6.264 1.00 90.50 413 MET A C 1
ATOM 3107 O O . MET A 1 413 ? -19.150 -22.122 7.289 1.00 90.50 413 MET A O 1
ATOM 3111 N N . PRO A 1 414 ? -17.733 -22.044 5.514 1.00 89.88 414 PRO A N 1
ATOM 3112 C CA . PRO A 1 414 ? -17.050 -23.298 5.820 1.00 89.88 414 PRO A CA 1
ATOM 3113 C C . PRO A 1 414 ? -16.481 -23.319 7.240 1.00 89.88 414 PRO A C 1
ATOM 3115 O O . PRO A 1 414 ? -15.874 -22.344 7.688 1.00 89.88 414 PRO A O 1
ATOM 3118 N N . ALA A 1 415 ? -16.634 -24.447 7.940 1.00 86.56 415 ALA A N 1
ATOM 3119 C CA . ALA A 1 415 ? -16.165 -24.605 9.320 1.00 86.56 415 ALA A CA 1
ATOM 3120 C C . ALA A 1 415 ? -14.658 -24.322 9.461 1.00 86.56 415 ALA A C 1
ATOM 3122 O O . ALA A 1 415 ? -14.248 -23.594 10.364 1.00 86.56 415 ALA A O 1
ATOM 3123 N N . ALA A 1 416 ? -13.858 -24.786 8.494 1.00 85.44 416 ALA A N 1
ATOM 3124 C CA . ALA A 1 416 ? -12.410 -24.571 8.443 1.00 85.44 416 ALA A CA 1
ATOM 3125 C C . ALA A 1 416 ? -11.994 -23.085 8.401 1.00 85.44 416 ALA A C 1
ATOM 3127 O O . ALA A 1 416 ? -10.848 -22.757 8.695 1.00 85.44 416 ALA A O 1
ATOM 3128 N N . TRP A 1 417 ? -12.898 -22.165 8.042 1.00 89.75 417 TRP A N 1
ATOM 3129 C CA . TRP A 1 417 ? -12.593 -20.731 7.970 1.00 89.75 417 TRP A CA 1
ATOM 3130 C C . TRP A 1 417 ? -12.878 -19.990 9.277 1.00 89.75 417 TRP A C 1
ATOM 3132 O O . TRP A 1 417 ? -12.339 -18.902 9.485 1.00 89.75 417 TRP A O 1
ATOM 3142 N N . ARG A 1 418 ? -13.734 -20.542 10.146 1.00 91.00 418 ARG A N 1
ATOM 3143 C CA . ARG A 1 418 ? -14.288 -19.818 11.300 1.00 91.00 418 ARG A CA 1
ATOM 3144 C C . ARG A 1 418 ? -13.223 -19.496 12.340 1.00 91.00 418 ARG A C 1
ATOM 3146 O O . ARG A 1 418 ? -13.104 -18.346 12.746 1.00 91.00 418 ARG A O 1
ATOM 3153 N N . VAL A 1 419 ? -12.399 -20.472 12.718 1.00 89.38 419 VAL A N 1
ATOM 3154 C CA . VAL A 1 419 ? -11.351 -20.262 13.733 1.00 89.38 419 VAL A CA 1
ATOM 3155 C C . VAL A 1 419 ? -10.254 -19.313 13.252 1.00 89.38 419 VAL A C 1
ATOM 3157 O O . VAL A 1 419 ? -9.933 -18.382 13.992 1.00 89.38 419 VAL A O 1
ATOM 3160 N N . PRO A 1 420 ? -9.709 -19.449 12.026 1.00 88.44 420 PRO A N 1
ATOM 3161 C CA . PRO A 1 420 ? -8.819 -18.429 11.480 1.00 88.44 420 PRO A CA 1
ATOM 3162 C C . PRO A 1 420 ? -9.441 -17.026 11.485 1.00 88.44 420 PRO A C 1
ATOM 3164 O O . PRO A 1 420 ? -8.763 -16.069 11.835 1.00 88.44 420 PRO A O 1
ATOM 3167 N N . ALA A 1 421 ? -10.732 -16.892 11.158 1.00 91.69 421 ALA A N 1
ATOM 3168 C CA . ALA A 1 421 ? -11.404 -15.593 11.171 1.00 91.69 421 ALA A CA 1
ATOM 3169 C C . ALA A 1 421 ? -11.557 -15.008 12.589 1.00 91.69 421 ALA A C 1
ATOM 3171 O O . ALA A 1 421 ? -11.405 -13.802 12.768 1.00 91.69 421 ALA A O 1
ATOM 3172 N N . LEU A 1 422 ? -11.799 -15.845 13.605 1.00 92.75 422 LEU A N 1
ATOM 3173 C CA . LEU A 1 422 ? -11.811 -15.411 15.008 1.00 92.75 422 LEU A CA 1
ATOM 3174 C C . LEU A 1 422 ? -10.428 -14.949 15.475 1.00 92.75 422 LEU A C 1
ATOM 3176 O O . LEU A 1 422 ? -10.335 -13.934 16.154 1.00 92.75 422 LEU A O 1
ATOM 3180 N N . ARG A 1 423 ? -9.357 -15.653 15.085 1.00 91.12 423 ARG A N 1
ATOM 3181 C CA . ARG A 1 423 ? -7.975 -15.259 15.413 1.00 91.12 423 ARG A CA 1
ATOM 3182 C C . ARG A 1 423 ? -7.576 -13.947 14.743 1.00 91.12 423 ARG A C 1
ATOM 3184 O O . ARG A 1 423 ? -6.947 -13.105 15.378 1.00 91.12 423 ARG A O 1
ATOM 3191 N N . ASP A 1 424 ? -7.970 -13.759 13.488 1.00 92.38 424 ASP A N 1
ATOM 3192 C CA . ASP A 1 424 ? -7.780 -12.501 12.765 1.00 92.38 424 ASP A CA 1
ATOM 3193 C C . ASP A 1 424 ? -8.486 -11.340 13.482 1.00 92.38 424 ASP A C 1
ATOM 3195 O O . ASP A 1 424 ? -7.879 -10.292 13.711 1.00 92.38 424 ASP A O 1
ATOM 3199 N N . LEU A 1 425 ? -9.748 -11.542 13.882 1.00 94.94 425 LEU A N 1
ATOM 3200 C CA . LEU A 1 425 ? -10.528 -10.558 14.634 1.00 94.94 425 LEU A CA 1
ATOM 3201 C C . LEU A 1 425 ? -9.896 -10.257 15.998 1.00 94.94 425 LEU A C 1
ATOM 3203 O O . LEU A 1 425 ? -9.753 -9.094 16.365 1.00 94.94 425 LEU A O 1
ATOM 3207 N N . GLU A 1 426 ? -9.482 -11.288 16.733 1.00 94.62 426 GLU A N 1
ATOM 3208 C CA . GLU A 1 426 ? -8.795 -11.142 18.016 1.00 94.62 426 GLU A CA 1
ATOM 3209 C C . GLU A 1 426 ? -7.510 -10.323 17.878 1.00 94.62 426 GLU A C 1
ATOM 3211 O O . GLU A 1 426 ? -7.310 -9.357 18.617 1.00 94.62 426 GLU A O 1
ATOM 3216 N N . SER A 1 427 ? -6.665 -10.661 16.900 1.00 94.38 427 SER A N 1
ATOM 3217 C CA . SER A 1 427 ? -5.424 -9.934 16.636 1.00 94.38 427 SER A CA 1
ATOM 3218 C C . SER A 1 427 ? -5.699 -8.478 16.265 1.00 94.38 427 SER A C 1
ATOM 3220 O O . SER A 1 427 ? -4.996 -7.588 16.738 1.00 94.38 427 SER A O 1
ATOM 3222 N N . ALA A 1 428 ? -6.715 -8.221 15.434 1.00 95.50 428 ALA A N 1
ATOM 3223 C CA . ALA A 1 428 ? -7.105 -6.868 15.051 1.00 95.50 428 ALA A CA 1
ATOM 3224 C C . ALA A 1 428 ? -7.602 -6.051 16.255 1.00 95.50 428 ALA A C 1
ATOM 3226 O O . ALA A 1 428 ? -7.199 -4.903 16.419 1.00 95.50 428 ALA A O 1
ATOM 3227 N N . ILE A 1 429 ? -8.412 -6.635 17.141 1.00 96.00 429 ILE A N 1
ATOM 3228 C CA . ILE A 1 429 ? -8.892 -5.958 18.357 1.00 96.00 429 ILE A CA 1
ATOM 3229 C C . ILE A 1 429 ? -7.737 -5.666 19.321 1.00 96.00 429 ILE A C 1
ATOM 3231 O O . ILE A 1 429 ? -7.658 -4.567 19.874 1.00 96.00 429 ILE A O 1
ATOM 3235 N N . ALA A 1 430 ? -6.832 -6.627 19.522 1.00 95.38 430 ALA A N 1
ATOM 3236 C CA . ALA A 1 430 ? -5.669 -6.447 20.385 1.00 95.38 430 ALA A CA 1
ATOM 3237 C C . ALA A 1 430 ? -4.771 -5.304 19.887 1.00 95.38 430 ALA A C 1
ATOM 3239 O O . ALA A 1 430 ? -4.358 -4.457 20.677 1.00 95.38 430 ALA A O 1
ATOM 3240 N N . ASP A 1 431 ? -4.522 -5.240 18.578 1.00 96.81 431 ASP A N 1
ATOM 3241 C CA . ASP A 1 431 ? -3.744 -4.166 17.961 1.00 96.81 431 ASP A CA 1
ATOM 3242 C C . ASP A 1 431 ? -4.471 -2.817 18.001 1.00 96.81 431 ASP A C 1
ATOM 3244 O O . ASP A 1 431 ? -3.851 -1.796 18.299 1.00 96.81 431 ASP A O 1
ATOM 3248 N N . LEU A 1 432 ? -5.789 -2.793 17.792 1.00 95.81 432 LEU A N 1
ATOM 3249 C CA . LEU A 1 432 ? -6.565 -1.560 17.903 1.00 95.81 432 LEU A CA 1
ATOM 3250 C C . LEU A 1 432 ? -6.463 -0.955 19.307 1.00 95.81 432 LEU A C 1
ATOM 3252 O O . LEU A 1 432 ? -6.282 0.253 19.432 1.00 95.81 432 LEU A O 1
ATOM 3256 N N . ARG A 1 433 ? -6.513 -1.782 20.357 1.00 95.19 433 ARG A N 1
ATOM 3257 C CA . ARG A 1 433 ? -6.372 -1.331 21.753 1.00 95.19 433 ARG A CA 1
ATOM 3258 C C . ARG A 1 433 ? -4.997 -0.734 22.061 1.00 95.19 433 ARG A C 1
ATOM 3260 O O . ARG A 1 433 ? -4.893 0.077 22.974 1.00 95.19 433 ARG A O 1
ATOM 3267 N N . LEU A 1 434 ? -3.954 -1.077 21.302 1.00 94.25 434 LEU A N 1
ATOM 3268 C CA . LEU A 1 434 ? -2.653 -0.404 21.415 1.00 94.25 434 LEU A CA 1
ATOM 3269 C C . LEU A 1 434 ? -2.712 1.027 20.865 1.00 94.25 434 LEU A C 1
ATOM 3271 O O . LEU A 1 434 ? -2.099 1.929 21.431 1.00 94.25 434 LEU A O 1
ATOM 3275 N N . ALA A 1 435 ? -3.451 1.238 19.773 1.00 95.12 435 ALA A N 1
ATOM 3276 C CA . ALA A 1 435 ? -3.606 2.551 19.151 1.00 95.12 435 ALA A CA 1
ATOM 3277 C C . ALA A 1 435 ? -4.630 3.440 19.879 1.00 95.12 435 ALA A C 1
ATOM 3279 O O . ALA A 1 435 ? -4.408 4.642 20.024 1.00 95.12 435 ALA A O 1
ATOM 3280 N N . LEU A 1 436 ? -5.737 2.852 20.342 1.00 95.19 436 LEU A N 1
ATOM 3281 C CA . LEU A 1 436 ? -6.862 3.518 21.002 1.00 95.19 436 LEU A CA 1
ATOM 3282 C C . LEU A 1 436 ? -7.235 2.775 22.303 1.00 95.19 436 LEU A C 1
ATOM 3284 O O . LEU A 1 436 ? -8.212 2.026 22.328 1.00 95.19 436 LEU A O 1
ATOM 3288 N N . PRO A 1 437 ? -6.490 2.977 23.407 1.00 92.88 437 PRO A N 1
ATOM 3289 C CA . PRO A 1 437 ? -6.680 2.209 24.645 1.00 92.88 437 PRO A CA 1
ATOM 3290 C C . PRO A 1 437 ? -8.045 2.392 25.317 1.00 92.88 437 PRO A C 1
ATOM 3292 O O . PRO A 1 437 ? -8.501 1.505 26.031 1.00 92.88 437 PRO A O 1
ATOM 3295 N N . ALA A 1 438 ? -8.699 3.535 25.091 1.00 91.06 438 ALA A N 1
ATOM 3296 C CA . ALA A 1 438 ? -10.015 3.844 25.648 1.00 91.06 438 ALA A CA 1
ATOM 3297 C C . ALA A 1 438 ? -11.183 3.248 24.836 1.00 91.06 438 ALA A C 1
ATOM 3299 O O . ALA A 1 438 ? -12.339 3.395 25.229 1.00 91.06 438 ALA A O 1
ATOM 3300 N N . PHE A 1 439 ? -10.907 2.600 23.700 1.00 91.12 439 PHE A N 1
ATOM 3301 C CA . PHE A 1 439 ? -11.948 2.052 22.840 1.00 91.12 439 PHE A CA 1
ATOM 3302 C C . PHE A 1 439 ? -12.578 0.793 23.456 1.00 91.12 439 PHE A C 1
ATOM 3304 O O . PHE A 1 439 ? -11.901 -0.214 23.691 1.00 91.12 439 PHE A O 1
ATOM 3311 N N . THR A 1 440 ? -13.891 0.844 23.691 1.00 93.06 440 THR A N 1
ATOM 3312 C CA . THR A 1 440 ? -14.689 -0.293 24.167 1.00 93.06 440 THR A CA 1
ATOM 3313 C C . THR A 1 440 ? -15.483 -0.925 23.026 1.00 93.06 440 THR A C 1
ATOM 3315 O O . THR A 1 440 ? -15.923 -0.246 22.103 1.00 93.06 440 THR A O 1
ATOM 3318 N N . LEU A 1 441 ? -15.685 -2.239 23.109 1.00 96.19 441 LEU A N 1
ATOM 3319 C CA . LEU A 1 441 ? -16.500 -3.029 22.185 1.00 96.19 441 LEU A CA 1
ATOM 3320 C C . LEU A 1 441 ? -17.808 -3.509 22.833 1.00 96.19 441 LEU A C 1
ATOM 3322 O O . LEU A 1 441 ? -18.517 -4.330 22.248 1.00 96.19 441 LEU A O 1
ATOM 3326 N N . ASP A 1 442 ? -18.129 -3.014 24.032 1.00 95.75 442 ASP A N 1
ATOM 3327 C CA . ASP A 1 442 ? -19.218 -3.535 24.857 1.00 95.75 442 ASP A CA 1
ATOM 3328 C C . ASP A 1 442 ? -20.553 -3.490 24.123 1.00 95.75 442 ASP A C 1
ATOM 3330 O O . ASP A 1 442 ? -21.065 -2.417 23.791 1.00 95.75 442 ASP A O 1
ATOM 3334 N N . GLY A 1 443 ? -21.125 -4.665 23.863 1.00 94.62 443 GLY A N 1
ATOM 3335 C CA . GLY A 1 443 ? -22.407 -4.803 23.173 1.00 94.62 443 GLY A CA 1
ATOM 3336 C C . GLY A 1 443 ? -22.357 -4.622 21.651 1.00 94.62 443 GLY A C 1
ATOM 3337 O O . GLY A 1 443 ? -23.413 -4.649 21.024 1.00 94.62 443 GLY A O 1
ATOM 3338 N N . LEU A 1 444 ? -21.179 -4.458 21.037 1.00 97.94 444 LEU A N 1
ATOM 3339 C CA . LEU A 1 444 ? -21.030 -4.499 19.578 1.00 97.94 444 LEU A CA 1
ATOM 3340 C C . LEU A 1 444 ? -21.257 -5.929 19.067 1.00 97.94 444 LEU A C 1
ATOM 3342 O O . LEU A 1 444 ? -20.701 -6.889 19.610 1.00 97.94 444 LEU A O 1
ATOM 3346 N N . ALA A 1 445 ? -22.052 -6.079 18.009 1.00 98.12 445 ALA A N 1
ATOM 3347 C CA . ALA A 1 445 ? -22.188 -7.349 17.307 1.00 98.12 445 ALA A CA 1
ATOM 3348 C C . ALA A 1 445 ? -21.230 -7.416 16.110 1.00 98.12 445 ALA A C 1
ATOM 3350 O O . ALA A 1 445 ? -21.103 -6.462 15.346 1.00 98.12 445 ALA A O 1
ATOM 3351 N N . VAL A 1 446 ? -20.596 -8.567 15.903 1.00 98.00 446 VAL A N 1
ATOM 3352 C CA . VAL A 1 446 ? -19.781 -8.849 14.717 1.00 98.00 446 VAL A CA 1
ATOM 3353 C C . VAL A 1 446 ? -20.375 -10.038 13.979 1.00 98.00 446 VAL A C 1
ATOM 3355 O O . VAL A 1 446 ? -20.606 -11.102 14.556 1.00 98.00 446 VAL A O 1
ATOM 3358 N N . ARG A 1 447 ? -20.614 -9.872 12.682 1.00 96.94 447 ARG A N 1
ATOM 3359 C CA . ARG A 1 447 ? -21.045 -10.938 11.786 1.00 96.94 447 ARG A CA 1
ATOM 3360 C C . ARG A 1 447 ? -19.980 -11.177 10.726 1.00 96.94 447 ARG A C 1
ATOM 3362 O O . ARG A 1 447 ? -19.703 -10.304 9.913 1.00 96.94 447 ARG A O 1
ATOM 3369 N N . ILE A 1 448 ? -19.409 -12.373 10.710 1.00 95.50 448 ILE A N 1
ATOM 3370 C CA . ILE A 1 448 ? -18.424 -12.788 9.712 1.00 95.50 448 ILE A CA 1
ATOM 3371 C C . ILE A 1 448 ? -19.183 -13.473 8.574 1.00 95.50 448 ILE A C 1
ATOM 3373 O O . ILE A 1 448 ? -19.684 -14.592 8.718 1.00 95.50 448 ILE A O 1
ATOM 3377 N N . GLY A 1 449 ? -19.333 -12.757 7.463 1.00 91.62 449 GLY A N 1
ATOM 3378 C CA . GLY A 1 449 ? -20.261 -13.119 6.398 1.00 91.62 449 GLY A CA 1
ATOM 3379 C C . GLY A 1 449 ? -20.606 -11.951 5.479 1.00 91.62 449 GLY A C 1
ATOM 3380 O O . GLY A 1 449 ? -20.065 -10.854 5.617 1.00 91.62 449 GLY A O 1
ATOM 3381 N N . SER A 1 450 ? -21.497 -12.202 4.528 1.00 86.88 450 SER A N 1
ATOM 3382 C CA . SER A 1 450 ? -21.999 -11.217 3.577 1.00 86.88 450 SER A CA 1
ATOM 3383 C C . SER A 1 450 ? -22.669 -10.040 4.284 1.00 86.88 450 SER A C 1
ATOM 3385 O O . SER A 1 450 ? -23.376 -10.197 5.283 1.00 86.88 450 SER A O 1
ATOM 3387 N N . SER A 1 451 ? -22.457 -8.842 3.736 1.00 84.38 451 SER A N 1
ATOM 3388 C CA . SER A 1 451 ? -23.137 -7.634 4.197 1.00 84.38 451 SER A CA 1
ATOM 3389 C C . SER A 1 451 ? -24.556 -7.543 3.602 1.00 84.38 451 SER A C 1
ATOM 3391 O O . SER A 1 451 ? -24.791 -8.064 2.507 1.00 84.38 451 SER A O 1
ATOM 3393 N N . PRO A 1 452 ? -25.497 -6.825 4.246 1.00 83.19 452 PRO A N 1
ATOM 3394 C CA . PRO A 1 452 ? -26.808 -6.514 3.667 1.00 83.19 452 PRO A CA 1
ATOM 3395 C C . PRO A 1 452 ? -26.726 -5.740 2.345 1.00 83.19 452 PRO A C 1
ATOM 3397 O O . PRO A 1 452 ? -27.656 -5.781 1.547 1.00 83.19 452 PRO A O 1
ATOM 3400 N N . LYS A 1 453 ? -25.610 -5.040 2.102 1.00 79.31 453 LYS A N 1
ATOM 3401 C CA . LYS A 1 453 ? -25.341 -4.291 0.866 1.00 79.31 453 LYS A CA 1
ATOM 3402 C C . LYS A 1 453 ? -24.665 -5.147 -0.218 1.00 79.31 453 LYS A C 1
ATOM 3404 O O . LYS A 1 453 ? -24.259 -4.614 -1.248 1.00 79.31 453 LYS A O 1
ATOM 3409 N N . GLY A 1 454 ? -24.532 -6.457 0.004 1.00 78.38 454 GLY A N 1
ATOM 3410 C CA . GLY A 1 454 ? -23.871 -7.380 -0.917 1.00 78.38 454 GLY A CA 1
ATOM 3411 C C . GLY A 1 454 ? -22.394 -7.036 -1.127 1.00 78.38 454 GLY A C 1
ATOM 3412 O O . GLY A 1 454 ? -21.705 -6.632 -0.187 1.00 78.38 454 GLY A O 1
ATOM 3413 N N . ASP A 1 455 ? -21.935 -7.175 -2.372 1.00 66.94 455 ASP A N 1
ATOM 3414 C CA . ASP A 1 455 ? -20.541 -6.966 -2.798 1.00 66.94 455 ASP A CA 1
ATOM 3415 C C . ASP A 1 455 ? -20.145 -5.479 -2.929 1.00 66.94 455 ASP A C 1
ATOM 3417 O O . 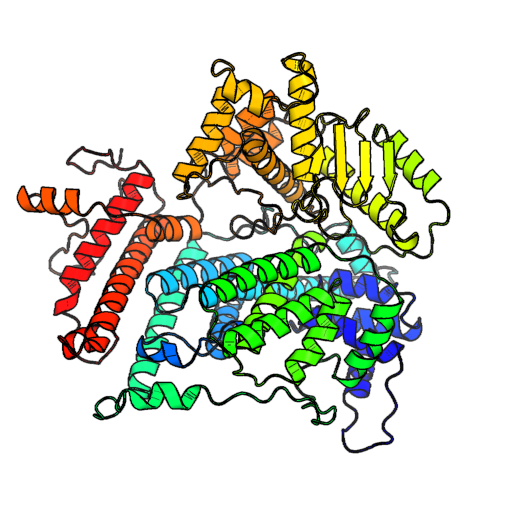ASP A 1 455 ? -19.016 -5.170 -3.309 1.00 66.94 455 ASP A O 1
ATOM 3421 N N . LEU A 1 456 ? -21.054 -4.538 -2.636 1.00 67.94 456 LEU A N 1
ATOM 3422 C CA . LEU A 1 456 ? -20.798 -3.098 -2.780 1.00 67.94 456 LEU A CA 1
ATOM 3423 C C . LEU A 1 456 ? -19.875 -2.526 -1.692 1.00 67.94 456 LEU A C 1
ATOM 3425 O O . LEU A 1 456 ? -19.350 -1.427 -1.862 1.00 67.94 456 LEU A O 1
ATOM 3429 N N . ALA A 1 457 ? -19.685 -3.238 -0.578 1.00 76.69 457 ALA A N 1
ATOM 3430 C CA . ALA A 1 457 ? -18.866 -2.788 0.543 1.00 76.69 457 ALA A CA 1
ATOM 3431 C C . ALA A 1 457 ? -17.874 -3.878 0.972 1.00 76.69 457 ALA A C 1
ATOM 3433 O O . ALA A 1 457 ? -18.247 -5.040 1.128 1.00 76.69 457 ALA A O 1
ATOM 3434 N N . LEU A 1 458 ? -16.608 -3.494 1.180 1.00 87.12 458 LEU A N 1
ATOM 3435 C CA . LEU A 1 458 ? -15.550 -4.412 1.625 1.00 87.12 458 LEU A CA 1
ATOM 3436 C C . LEU A 1 458 ? -15.843 -4.981 3.023 1.00 87.12 458 LEU A C 1
ATOM 3438 O O . LEU A 1 458 ? -15.617 -6.167 3.271 1.00 87.12 458 LEU A O 1
ATOM 3442 N N . ALA A 1 459 ? -16.385 -4.130 3.890 1.00 91.75 459 ALA A N 1
ATOM 3443 C CA . ALA A 1 459 ? -16.999 -4.415 5.177 1.00 91.75 459 ALA A CA 1
ATOM 3444 C C . ALA A 1 459 ? -18.076 -3.342 5.440 1.00 91.75 459 ALA A C 1
ATOM 3446 O O . ALA A 1 459 ? -18.236 -2.423 4.635 1.00 91.75 459 ALA A O 1
ATOM 3447 N N . LEU A 1 460 ? -18.870 -3.491 6.503 1.00 94.81 460 LEU A N 1
ATOM 3448 C CA . LEU A 1 460 ? -19.924 -2.523 6.821 1.00 94.81 460 LEU A CA 1
ATOM 3449 C C . LEU A 1 460 ? -20.229 -2.480 8.315 1.00 94.81 460 LEU A C 1
ATOM 3451 O O . LEU A 1 460 ? -20.619 -3.494 8.886 1.00 94.81 460 LEU A O 1
ATOM 3455 N N . HIS A 1 461 ? -20.195 -1.296 8.910 1.00 96.19 461 HIS A N 1
ATOM 3456 C CA . HIS A 1 461 ? -20.850 -0.997 10.175 1.00 96.19 461 HIS A CA 1
ATOM 3457 C C . HIS A 1 461 ? -22.302 -0.550 9.940 1.00 96.19 461 HIS A C 1
ATOM 3459 O O . HIS A 1 461 ? -22.555 0.490 9.335 1.00 96.19 461 HIS A O 1
ATOM 3465 N N . GLU A 1 462 ? -23.267 -1.314 10.449 1.00 96.19 462 GLU A N 1
ATOM 3466 C CA . GLU A 1 462 ? -24.692 -0.979 10.444 1.00 96.19 462 GLU A CA 1
ATOM 3467 C C . GLU A 1 462 ? -25.071 -0.288 11.766 1.00 96.19 462 GLU A C 1
ATOM 3469 O O . GLU A 1 462 ? -25.137 -0.950 12.808 1.00 96.19 462 GLU A O 1
ATOM 3474 N N . PRO A 1 463 ? -25.317 1.036 11.767 1.00 96.19 463 PRO A N 1
ATOM 3475 C CA . PRO A 1 463 ? -25.510 1.794 12.998 1.00 96.19 463 PRO A CA 1
ATOM 3476 C C . PRO A 1 463 ? -26.850 1.503 13.680 1.00 96.19 463 PRO A C 1
ATOM 3478 O O . PRO A 1 463 ? -26.945 1.660 14.898 1.00 96.19 463 PRO A O 1
ATOM 3481 N N . SER A 1 464 ? -27.878 1.079 12.937 1.00 95.25 464 SER A N 1
ATOM 3482 C CA . SER A 1 464 ? -29.208 0.799 13.499 1.00 95.25 464 SER A CA 1
ATOM 3483 C C . SER A 1 464 ? -29.196 -0.397 14.455 1.00 95.25 464 SER A C 1
ATOM 3485 O O . SER A 1 464 ? -29.780 -0.332 15.536 1.00 95.25 464 SER A O 1
ATOM 3487 N N . THR A 1 465 ? -28.471 -1.458 14.095 1.00 95.50 465 THR A N 1
ATOM 3488 C CA . THR A 1 465 ? -28.311 -2.672 14.910 1.00 95.50 465 THR A CA 1
ATOM 3489 C C . THR A 1 465 ? -26.979 -2.723 15.651 1.00 95.50 465 THR A C 1
ATOM 3491 O O . THR A 1 465 ? -26.721 -3.697 16.358 1.00 95.50 465 THR A O 1
ATOM 3494 N N . ARG A 1 466 ? -26.118 -1.713 15.458 1.00 96.56 466 ARG A N 1
ATOM 3495 C CA . ARG A 1 466 ? -24.730 -1.669 15.936 1.00 96.56 466 ARG A CA 1
ATOM 3496 C C . ARG A 1 466 ? -24.004 -2.986 15.640 1.00 96.56 466 ARG A C 1
ATOM 3498 O O . ARG A 1 466 ? -23.634 -3.748 16.536 1.00 96.56 466 ARG A O 1
ATOM 3505 N N . THR A 1 467 ? -23.911 -3.316 14.354 1.00 97.62 467 THR A N 1
ATOM 3506 C CA . THR A 1 467 ? -23.330 -4.577 13.873 1.00 97.62 467 THR A CA 1
ATOM 3507 C C . THR A 1 467 ? -22.280 -4.317 12.806 1.00 97.62 467 THR A C 1
ATOM 3509 O O . THR A 1 467 ? -22.572 -3.642 11.826 1.00 97.62 467 THR A O 1
ATOM 3512 N N . ILE A 1 468 ? -21.092 -4.909 12.944 1.00 97.12 468 ILE A N 1
ATOM 3513 C CA . ILE A 1 468 ? -20.088 -4.930 11.875 1.00 97.12 468 ILE A CA 1
ATOM 3514 C C . ILE A 1 468 ? -20.204 -6.228 11.082 1.00 97.12 468 ILE A C 1
ATOM 3516 O O . ILE A 1 468 ? -20.146 -7.321 11.644 1.00 97.12 468 ILE A O 1
ATOM 3520 N N . PHE A 1 469 ? -20.319 -6.102 9.766 1.00 97.06 469 PHE A N 1
ATOM 3521 C CA . PHE A 1 469 ? -20.269 -7.192 8.804 1.00 97.06 469 PHE A CA 1
ATOM 3522 C C . PHE A 1 469 ? -18.862 -7.289 8.218 1.00 97.06 469 PHE A C 1
ATOM 3524 O O . PHE A 1 469 ? -18.358 -6.328 7.637 1.00 97.06 469 PHE A O 1
ATOM 3531 N N . LEU A 1 470 ? -18.248 -8.464 8.352 1.00 95.56 470 LEU A N 1
ATOM 3532 C CA . LEU A 1 470 ? -16.899 -8.768 7.882 1.00 95.56 470 LEU A CA 1
ATOM 3533 C C . LEU A 1 470 ? -16.944 -9.908 6.849 1.00 95.56 470 LEU A C 1
ATOM 3535 O O . LEU A 1 470 ? -16.792 -11.078 7.221 1.00 95.56 470 LEU A O 1
ATOM 3539 N N . PRO A 1 471 ? -17.145 -9.612 5.552 1.00 93.25 471 PRO A N 1
ATOM 3540 C CA . PRO A 1 471 ? -17.052 -10.626 4.512 1.00 93.25 471 PRO A CA 1
ATOM 3541 C C . PRO A 1 471 ? -15.642 -11.244 4.467 1.00 93.25 471 PRO A C 1
ATOM 3543 O O . PRO A 1 471 ? -14.656 -10.513 4.328 1.00 93.25 471 PRO A O 1
ATOM 3546 N N . PRO A 1 472 ? -15.497 -12.585 4.520 1.00 88.50 472 PRO A N 1
ATOM 3547 C CA . PRO A 1 472 ? -14.185 -13.237 4.589 1.00 88.50 472 PRO A CA 1
ATOM 3548 C C . PRO A 1 472 ? -13.229 -12.874 3.449 1.00 88.50 472 PRO A C 1
ATOM 3550 O O . PRO A 1 472 ? -12.016 -12.916 3.637 1.00 88.50 472 PRO A O 1
ATOM 3553 N N . ALA A 1 473 ? -13.780 -12.535 2.281 1.00 86.88 473 ALA A N 1
ATOM 3554 C CA . ALA A 1 473 ? -13.029 -12.220 1.075 1.00 86.88 473 ALA A CA 1
ATOM 3555 C C . ALA A 1 473 ? -12.633 -10.746 0.942 1.00 86.88 473 ALA A C 1
ATOM 3557 O O . ALA A 1 473 ? -11.864 -10.434 0.046 1.00 86.88 473 ALA A O 1
ATOM 3558 N N . SER A 1 474 ? -13.145 -9.829 1.760 1.00 85.94 474 SER A N 1
ATOM 3559 C CA . SER A 1 474 ? -12.908 -8.394 1.535 1.00 85.94 474 SER A CA 1
ATOM 3560 C C . SER A 1 474 ? -12.699 -7.569 2.799 1.00 85.94 474 SER A C 1
ATOM 3562 O O . SER A 1 474 ? -12.218 -6.447 2.708 1.00 85.94 474 SER A O 1
ATOM 3564 N N . ALA A 1 475 ? -13.011 -8.114 3.974 1.00 83.81 475 ALA A N 1
ATOM 3565 C CA . ALA A 1 475 ? -12.972 -7.349 5.216 1.00 83.81 475 ALA A CA 1
ATOM 3566 C C . ALA A 1 475 ? -11.567 -7.156 5.802 1.00 83.81 475 ALA A C 1
ATOM 3568 O O . ALA A 1 475 ? -11.342 -6.260 6.614 1.00 83.81 475 ALA A O 1
ATOM 3569 N N . GLY A 1 476 ? -10.610 -8.021 5.454 1.00 88.88 476 GLY A N 1
ATOM 3570 C CA . GLY A 1 476 ? -9.247 -7.858 5.955 1.00 88.88 476 GLY A CA 1
ATOM 3571 C C . GLY A 1 476 ? -8.652 -6.584 5.382 1.00 88.88 476 GLY A C 1
ATOM 3572 O O . GLY A 1 476 ? -8.620 -6.448 4.169 1.00 88.88 476 GLY A O 1
ATOM 3573 N N . GLY A 1 477 ? -8.203 -5.685 6.248 1.00 89.75 477 GLY A N 1
ATOM 3574 C CA . GLY A 1 477 ? -7.620 -4.391 5.916 1.00 89.75 477 GLY A CA 1
ATOM 3575 C C . GLY A 1 477 ? -8.563 -3.218 6.151 1.00 89.75 477 GLY A C 1
ATOM 3576 O O . GLY A 1 477 ? -8.102 -2.085 6.063 1.00 89.75 477 GLY A O 1
ATOM 3577 N N . THR A 1 478 ? -9.838 -3.481 6.458 1.00 92.25 478 THR A N 1
ATOM 3578 C CA . THR A 1 478 ? -10.882 -2.465 6.675 1.00 92.25 478 THR A CA 1
ATOM 3579 C C . THR A 1 478 ? -11.448 -2.486 8.095 1.00 92.25 478 THR A C 1
ATOM 3581 O O . THR A 1 478 ? -12.317 -1.683 8.420 1.00 92.25 478 THR A O 1
ATOM 3584 N N . VAL A 1 479 ? -10.990 -3.393 8.966 1.00 95.12 479 VAL A N 1
ATOM 3585 C CA . VAL A 1 479 ? -11.548 -3.545 10.320 1.00 95.12 479 VAL A CA 1
ATOM 3586 C C . VAL A 1 479 ? -11.352 -2.273 11.153 1.00 95.12 479 VAL A C 1
ATOM 3588 O O . VAL A 1 479 ? -12.260 -1.892 11.883 1.00 95.12 479 VAL A O 1
ATOM 3591 N N . ALA A 1 480 ? -10.222 -1.573 11.014 1.00 95.81 480 ALA A N 1
ATOM 3592 C CA . ALA A 1 480 ? -9.991 -0.288 11.676 1.00 95.81 480 ALA A CA 1
ATOM 3593 C C . ALA A 1 480 ? -10.985 0.782 11.206 1.00 95.81 480 ALA A C 1
ATOM 3595 O O . ALA A 1 480 ? -11.492 1.541 12.028 1.00 95.81 480 ALA A O 1
ATOM 3596 N N . HIS A 1 481 ? -11.297 0.809 9.907 1.00 95.38 481 HIS A N 1
ATOM 3597 C CA . HIS A 1 481 ? -12.286 1.719 9.324 1.00 95.38 481 HIS A CA 1
ATOM 3598 C C . HIS A 1 481 ? -13.689 1.456 9.888 1.00 95.38 481 HIS A C 1
ATOM 3600 O O . HIS A 1 481 ? -14.340 2.376 10.375 1.00 95.38 481 HIS A O 1
ATOM 3606 N N . GLU A 1 482 ? -14.136 0.198 9.924 1.00 96.12 482 GLU A N 1
ATOM 3607 C CA . GLU A 1 482 ? -15.459 -0.133 10.479 1.00 96.12 482 GLU A CA 1
ATOM 3608 C C . GLU A 1 482 ? -15.546 0.073 11.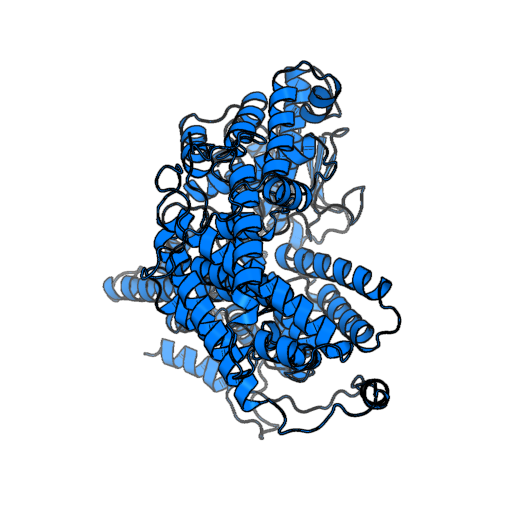997 1.00 96.12 482 GLU A C 1
ATOM 3610 O O . GLU A 1 482 ? -16.591 0.464 12.518 1.00 96.12 482 GLU A O 1
ATOM 3615 N N . LEU A 1 483 ? -14.455 -0.159 12.730 1.00 96.38 483 LEU A N 1
ATOM 3616 C CA . LEU A 1 483 ? -14.402 0.124 14.165 1.00 96.38 483 LEU A CA 1
ATOM 3617 C C . LEU A 1 483 ? -14.348 1.629 14.450 1.00 96.38 483 LEU A C 1
ATOM 3619 O O . LEU A 1 483 ? -14.874 2.066 15.470 1.00 96.38 483 LEU A O 1
ATOM 3623 N N . ALA A 1 484 ? -13.803 2.439 13.539 1.00 96.44 484 ALA A N 1
ATOM 3624 C CA . ALA A 1 484 ? -13.915 3.891 13.618 1.00 96.44 484 ALA A CA 1
ATOM 3625 C C . ALA A 1 484 ? -15.363 4.372 13.415 1.00 96.44 484 ALA A C 1
ATOM 3627 O O . ALA A 1 484 ? -15.787 5.313 14.085 1.00 96.44 484 ALA A O 1
ATOM 3628 N N . HIS A 1 485 ? -16.150 3.699 12.570 1.00 97.25 485 HIS A N 1
ATOM 3629 C CA . HIS A 1 485 ? -17.596 3.942 12.480 1.00 97.25 485 HIS A CA 1
ATOM 3630 C C . HIS A 1 485 ? -18.333 3.592 13.782 1.00 97.25 485 HIS A C 1
ATOM 3632 O O . HIS A 1 485 ? -19.199 4.360 14.204 1.00 97.25 485 HIS A O 1
ATOM 3638 N N . ASP A 1 486 ? -17.985 2.488 14.458 1.00 97.56 486 ASP A N 1
ATOM 3639 C CA . ASP A 1 486 ? -18.545 2.192 15.793 1.00 97.56 486 ASP A CA 1
ATOM 3640 C C . ASP A 1 486 ? -18.110 3.240 16.826 1.00 97.56 486 ASP A C 1
ATOM 3642 O O . ASP A 1 486 ? -18.917 3.671 17.644 1.00 97.56 486 ASP A O 1
ATOM 3646 N N . LEU A 1 487 ? -16.865 3.714 16.765 1.00 96.56 487 LEU A N 1
ATOM 3647 C CA . LEU A 1 487 ? -16.377 4.776 17.641 1.00 96.56 487 LEU A CA 1
ATOM 3648 C C . LEU A 1 487 ? -17.187 6.081 17.465 1.00 96.56 487 LEU A C 1
ATOM 3650 O O . LEU A 1 487 ? -17.598 6.697 18.449 1.00 96.56 487 LEU A O 1
ATOM 3654 N N . ASP A 1 488 ? -17.477 6.475 16.225 1.00 97.06 488 ASP A N 1
ATOM 3655 C CA . ASP A 1 488 ? -18.323 7.634 15.912 1.00 97.06 488 ASP A CA 1
ATOM 3656 C C . ASP A 1 488 ? -19.786 7.426 16.366 1.00 97.06 488 ASP A C 1
ATOM 3658 O O . ASP A 1 488 ? -20.434 8.326 16.909 1.00 97.06 488 ASP A O 1
ATOM 3662 N N . TRP A 1 489 ? -20.307 6.202 16.227 1.00 97.50 489 TRP A N 1
ATOM 3663 C CA . TRP A 1 489 ? -21.615 5.816 16.768 1.00 97.50 489 TRP A CA 1
ATOM 3664 C C . TRP A 1 489 ? -21.659 5.916 18.300 1.00 97.50 489 TRP A C 1
ATOM 3666 O O . TRP A 1 489 ? -22.637 6.409 18.869 1.00 97.50 489 TRP A O 1
ATOM 3676 N N . GLN A 1 490 ? -20.594 5.493 18.989 1.00 95.75 490 GLN A N 1
ATOM 3677 C CA . GLN A 1 490 ? -20.499 5.590 20.444 1.00 95.75 490 GLN A CA 1
ATOM 3678 C C . GLN A 1 490 ? -20.541 7.048 20.898 1.00 95.75 490 GLN A C 1
ATOM 3680 O O . GLN A 1 490 ? -21.292 7.352 21.825 1.00 95.75 490 GLN A O 1
ATOM 3685 N N . ALA A 1 491 ? -19.821 7.949 20.221 1.00 95.06 491 ALA A N 1
ATOM 3686 C CA . ALA A 1 491 ? -19.899 9.381 20.503 1.00 95.06 491 ALA A CA 1
ATOM 3687 C C . ALA A 1 491 ? -21.296 9.955 20.241 1.00 95.06 491 ALA A C 1
ATOM 3689 O O . ALA A 1 491 ? -21.770 10.775 21.025 1.00 95.06 491 ALA A O 1
ATOM 3690 N N . ALA A 1 492 ? -22.012 9.486 19.212 1.00 95.06 492 ALA A N 1
ATOM 3691 C CA . ALA A 1 492 ? -23.385 9.928 18.962 1.00 95.06 492 ALA A CA 1
ATOM 3692 C C . ALA A 1 492 ? -24.289 9.587 20.152 1.00 95.06 492 ALA A C 1
ATOM 3694 O O . ALA A 1 492 ? -25.105 10.403 20.586 1.00 95.06 492 ALA A O 1
ATOM 3695 N N . ARG A 1 493 ? -24.094 8.394 20.721 1.00 94.56 493 ARG A N 1
ATOM 3696 C CA . ARG A 1 493 ? -24.836 7.925 21.889 1.00 94.56 493 ARG A CA 1
ATOM 3697 C C . ARG A 1 493 ? -24.463 8.672 23.161 1.00 94.56 493 ARG A C 1
ATOM 3699 O O . ARG A 1 493 ? -25.359 9.059 23.902 1.00 94.56 493 ARG A O 1
ATOM 3706 N N . THR A 1 494 ? -23.174 8.827 23.446 1.00 92.38 494 THR A N 1
ATOM 3707 C CA . THR A 1 494 ? -22.709 9.361 24.735 1.00 92.38 494 THR A CA 1
ATOM 3708 C C . THR A 1 494 ? -22.730 10.883 24.794 1.00 92.38 494 THR A C 1
ATOM 3710 O O . THR A 1 494 ? -23.021 11.427 25.852 1.00 92.38 494 THR A O 1
ATOM 3713 N N . GLN A 1 495 ? -22.457 11.569 23.682 1.00 90.81 495 GLN A N 1
ATOM 3714 C CA . GLN A 1 495 ? -22.341 13.032 23.643 1.00 90.81 495 GLN A CA 1
ATOM 3715 C C . GLN A 1 495 ? -23.618 13.711 23.157 1.00 90.81 495 GLN A C 1
ATOM 3717 O O . GLN A 1 495 ? -23.937 14.800 23.618 1.00 90.81 495 GLN A O 1
ATOM 3722 N N . LEU A 1 496 ? -24.351 13.078 22.233 1.00 88.81 496 LEU A N 1
ATOM 3723 C CA . LEU A 1 496 ? -25.555 13.662 21.626 1.00 88.81 496 LEU A CA 1
ATOM 3724 C C . LEU A 1 496 ? -26.853 12.973 22.074 1.00 88.81 496 LEU A C 1
ATOM 3726 O O . LEU A 1 496 ? -27.935 13.417 21.698 1.00 88.81 496 LEU A O 1
ATOM 3730 N N . GLY A 1 497 ? -26.774 11.873 22.831 1.00 92.00 497 GLY A N 1
ATOM 3731 C CA . GLY A 1 497 ? -27.947 11.097 23.249 1.00 92.00 497 GLY A CA 1
ATOM 3732 C C . GLY A 1 4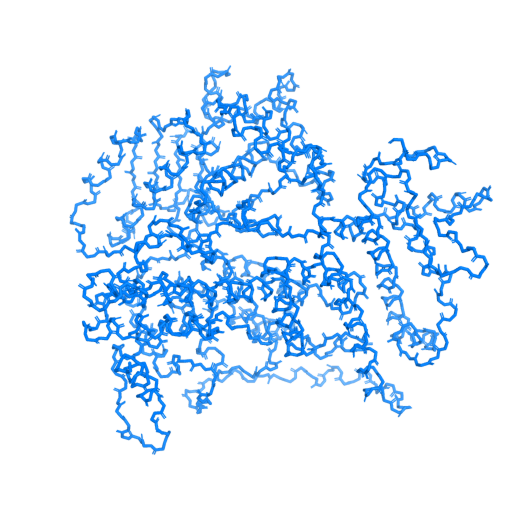97 ? -28.685 10.399 22.097 1.00 92.00 497 GLY A C 1
ATOM 3733 O O . GLY A 1 497 ? -29.833 9.989 22.259 1.00 92.00 497 GLY A O 1
ATOM 3734 N N . LEU A 1 498 ? -28.056 10.257 20.926 1.00 92.56 498 LEU A N 1
ATOM 3735 C CA . LEU A 1 498 ? -28.677 9.704 19.721 1.00 92.56 498 LEU A CA 1
ATOM 3736 C C . LEU A 1 498 ? -28.306 8.231 19.518 1.00 92.56 498 LEU A C 1
ATOM 3738 O O . LEU A 1 498 ? -27.198 7.796 19.814 1.00 92.56 498 LEU A O 1
ATOM 3742 N N . ARG A 1 499 ? -29.230 7.447 18.960 1.00 92.38 499 ARG A N 1
ATOM 3743 C CA . ARG A 1 499 ? -28.990 6.051 18.554 1.00 92.38 499 ARG A CA 1
ATOM 3744 C C . ARG A 1 499 ? -29.172 5.906 17.047 1.00 92.38 499 ARG A C 1
ATOM 3746 O O . ARG A 1 499 ? -29.877 6.699 16.430 1.00 92.38 499 ARG A O 1
ATOM 3753 N N . GLY A 1 500 ? -28.551 4.884 16.459 1.00 93.81 500 GLY A N 1
ATOM 3754 C CA . GLY A 1 500 ? -28.753 4.550 15.044 1.00 93.81 500 GLY A CA 1
ATOM 3755 C C . GLY A 1 500 ? -28.084 5.500 14.045 1.00 93.81 500 GLY A C 1
ATOM 3756 O O . GLY A 1 500 ? -28.428 5.479 12.869 1.00 93.81 500 GLY A O 1
ATOM 3757 N N . THR A 1 501 ? -27.147 6.343 14.487 1.00 95.62 501 THR A N 1
ATOM 3758 C CA . THR A 1 501 ? -26.480 7.356 13.653 1.00 95.62 501 THR A CA 1
ATOM 3759 C C . THR A 1 501 ? -25.038 7.574 14.109 1.00 95.62 501 THR A C 1
ATOM 3761 O O . THR A 1 501 ? -24.647 7.111 15.176 1.00 95.62 501 THR A O 1
ATOM 3764 N N . TYR A 1 502 ? -24.271 8.312 13.309 1.00 96.94 502 TYR A N 1
ATOM 3765 C CA . TYR A 1 502 ? -22.907 8.750 13.608 1.00 96.94 502 TYR A CA 1
ATOM 3766 C C . TYR A 1 502 ? -22.884 10.194 14.126 1.00 96.94 502 TYR A C 1
ATOM 3768 O O . TYR A 1 502 ? -23.715 11.008 13.702 1.00 96.94 502 TYR A O 1
ATOM 3776 N N . ALA A 1 503 ? -21.962 10.527 15.033 1.00 95.69 503 ALA A N 1
ATOM 3777 C CA . ALA A 1 503 ? -21.871 11.854 15.637 1.00 95.69 503 ALA A CA 1
ATOM 3778 C C . ALA A 1 503 ? -21.407 12.887 14.615 1.00 95.69 503 ALA A C 1
ATOM 3780 O O . ALA A 1 503 ? -21.979 13.973 14.547 1.00 95.69 503 ALA A O 1
ATOM 3781 N N . THR A 1 504 ? -20.422 12.546 13.782 1.00 95.19 504 THR A N 1
ATOM 3782 C CA . THR A 1 504 ? -19.868 13.458 12.770 1.00 95.19 504 THR A CA 1
ATOM 3783 C C . THR A 1 504 ? -20.902 13.863 11.718 1.00 95.19 504 THR A C 1
ATOM 3785 O O . THR A 1 504 ? -21.026 15.049 11.406 1.00 95.19 504 THR A O 1
ATOM 3788 N N . ASP A 1 505 ? -21.708 12.917 11.224 1.00 95.00 505 ASP A N 1
ATOM 3789 C CA . ASP A 1 505 ? -22.805 13.189 10.286 1.00 95.00 505 ASP A CA 1
ATOM 3790 C C . ASP A 1 505 ? -23.850 14.131 10.898 1.00 95.00 505 ASP A C 1
ATOM 3792 O O . ASP A 1 505 ? -24.367 15.024 10.222 1.00 95.00 505 ASP A O 1
ATOM 3796 N N . ARG A 1 506 ? -24.173 13.946 12.184 1.00 93.56 506 ARG A N 1
ATOM 3797 C CA . ARG A 1 506 ? -25.125 14.807 12.899 1.00 93.56 506 ARG A CA 1
ATOM 3798 C C . ARG A 1 506 ? -24.540 16.187 13.167 1.00 93.56 506 ARG A C 1
ATOM 3800 O O . ARG A 1 506 ? -25.202 17.178 12.875 1.00 93.56 506 ARG A O 1
ATOM 3807 N N . ALA A 1 507 ? -23.305 16.257 13.653 1.00 91.88 507 ALA A N 1
ATOM 3808 C CA . ALA A 1 507 ? -22.608 17.506 13.928 1.00 91.88 507 ALA A CA 1
ATOM 3809 C C . ALA A 1 507 ? -22.478 18.362 12.660 1.00 91.88 507 ALA A C 1
ATOM 3811 O O . ALA A 1 507 ? -22.786 19.552 12.689 1.00 91.88 507 ALA A O 1
ATOM 3812 N N . ALA A 1 508 ? -22.111 17.758 11.526 1.00 90.44 508 ALA A N 1
ATOM 3813 C CA . ALA A 1 508 ? -22.012 18.459 10.248 1.00 90.44 508 ALA A CA 1
ATOM 3814 C C . ALA A 1 508 ? -23.349 19.072 9.791 1.00 90.44 508 ALA A C 1
ATOM 3816 O O . ALA A 1 508 ? -23.347 20.173 9.246 1.00 90.44 508 ALA A O 1
ATOM 3817 N N . ARG A 1 509 ? -24.484 18.399 10.043 1.00 89.88 509 ARG A N 1
ATOM 3818 C CA . ARG A 1 509 ? -25.827 18.921 9.721 1.00 89.88 509 ARG A CA 1
ATOM 3819 C C . ARG A 1 509 ? -26.278 20.043 10.657 1.00 89.88 509 ARG A C 1
ATOM 3821 O O . ARG A 1 509 ? -26.952 20.956 10.203 1.00 89.88 509 ARG A O 1
ATOM 3828 N N . LEU A 1 510 ? -25.942 19.958 11.946 1.00 87.31 510 LEU A N 1
ATOM 3829 C CA . LEU A 1 510 ? -26.331 20.955 12.954 1.00 87.31 510 LEU A CA 1
ATOM 3830 C C . LEU A 1 510 ? -25.445 22.212 12.911 1.00 87.31 510 LEU A C 1
ATOM 3832 O O . LEU A 1 510 ? -25.890 23.297 13.261 1.00 87.31 510 LEU A O 1
ATOM 3836 N N . GLY A 1 511 ? -24.200 22.084 12.447 1.00 77.25 511 GLY A N 1
ATOM 3837 C CA . GLY A 1 511 ? -23.342 23.199 12.046 1.00 77.25 511 GLY A CA 1
ATOM 3838 C C . GLY A 1 511 ? -22.612 23.944 13.172 1.00 77.25 511 GLY A C 1
ATOM 3839 O O . GLY A 1 511 ? -21.556 24.520 12.890 1.00 77.25 511 GLY A O 1
ATOM 3840 N N . THR A 1 512 ? -23.097 23.893 14.415 1.00 66.62 512 THR A N 1
ATOM 3841 C CA . THR A 1 512 ? -22.631 24.750 15.528 1.00 66.62 512 THR A CA 1
ATOM 3842 C C . THR A 1 512 ? -21.687 24.080 16.532 1.00 66.62 512 THR A C 1
ATOM 3844 O O . THR A 1 512 ? -21.089 24.768 17.352 1.00 66.62 512 THR A O 1
ATOM 3847 N N . GLU A 1 513 ? -21.504 22.761 16.467 1.00 82.50 513 GLU A N 1
ATOM 3848 C CA . GLU A 1 513 ? -20.720 22.013 17.460 1.00 82.50 513 GLU A CA 1
ATOM 3849 C C . GLU A 1 513 ? -19.201 22.022 17.173 1.00 82.50 513 GLU A C 1
ATOM 3851 O O . GLU A 1 513 ? -18.796 21.999 16.003 1.00 82.50 513 GLU A O 1
ATOM 3856 N N . PRO A 1 514 ? -18.324 21.944 18.198 1.00 87.94 514 PRO A N 1
ATOM 3857 C CA . PRO A 1 514 ? -16.873 21.804 18.015 1.00 87.94 514 PRO A CA 1
ATOM 3858 C C . PRO A 1 514 ? -16.474 20.633 17.102 1.00 87.94 514 PRO A C 1
ATOM 3860 O O . PRO A 1 514 ? -15.567 20.762 16.280 1.00 87.94 514 PRO A O 1
ATOM 3863 N N . LEU A 1 515 ? -17.193 19.506 17.181 1.00 89.12 515 LEU A N 1
ATOM 3864 C CA . LEU A 1 515 ? -16.985 18.359 16.292 1.00 89.12 515 LEU A CA 1
ATOM 3865 C C . LEU A 1 515 ? -17.278 18.704 14.820 1.00 89.12 515 LEU A C 1
ATOM 3867 O O . LEU A 1 515 ? -16.563 18.251 13.927 1.00 89.12 515 LEU A O 1
ATOM 3871 N N . ALA A 1 516 ? -18.280 19.548 14.550 1.00 89.25 516 ALA A N 1
ATOM 3872 C CA . ALA A 1 516 ? -18.601 19.995 13.196 1.00 89.25 516 ALA A CA 1
ATOM 3873 C C . ALA A 1 516 ? -17.451 20.816 12.593 1.00 89.25 516 ALA A C 1
ATOM 3875 O O . ALA A 1 516 ? -17.122 20.662 11.416 1.00 89.25 516 ALA A O 1
ATOM 3876 N N . THR A 1 517 ? -16.801 21.660 13.400 1.00 90.00 517 THR A N 1
ATOM 3877 C CA . THR A 1 517 ? -15.613 22.421 12.986 1.00 90.00 517 THR A CA 1
ATOM 3878 C C . THR A 1 517 ? -14.436 21.505 12.666 1.00 90.00 517 THR A C 1
ATOM 3880 O O . THR A 1 517 ? -13.842 21.654 11.596 1.00 90.00 517 THR A O 1
ATOM 3883 N N . ALA A 1 518 ? -14.161 20.509 13.511 1.00 90.12 518 ALA A N 1
ATOM 3884 C CA . ALA A 1 518 ? -13.094 19.539 13.268 1.00 90.12 518 ALA A CA 1
ATOM 3885 C C . ALA A 1 518 ? -13.314 18.746 11.961 1.00 90.12 518 ALA A C 1
ATOM 3887 O O . ALA A 1 518 ? -12.414 18.627 11.127 1.00 90.12 518 ALA A O 1
ATOM 3888 N N . VAL A 1 519 ? -14.545 18.279 11.718 1.00 89.88 519 VAL A N 1
ATOM 3889 C CA . VAL A 1 519 ? -14.935 17.582 10.477 1.00 89.88 519 VAL A CA 1
ATOM 3890 C C . VAL A 1 519 ? -14.808 18.491 9.249 1.00 89.88 519 VAL A C 1
ATOM 3892 O O . VAL A 1 519 ? -14.294 18.063 8.213 1.00 89.88 519 VAL A O 1
ATOM 3895 N N . ARG A 1 520 ? -15.215 19.764 9.343 1.00 88.75 520 ARG A N 1
ATOM 3896 C CA . ARG A 1 520 ? -14.980 20.744 8.266 1.00 88.75 520 ARG A CA 1
ATOM 3897 C C . ARG A 1 520 ? -13.486 20.936 8.002 1.00 88.75 520 ARG A C 1
ATOM 3899 O O . ARG A 1 520 ? -13.089 21.050 6.844 1.00 88.75 520 ARG A O 1
ATOM 3906 N N . GLY A 1 521 ? -12.654 20.914 9.044 1.00 87.56 521 GLY A N 1
ATOM 3907 C CA . GLY A 1 521 ? -11.195 20.901 8.930 1.00 87.56 521 GLY A CA 1
ATOM 3908 C C . GLY A 1 521 ? -10.672 19.693 8.144 1.00 87.56 521 GLY A C 1
ATOM 3909 O O . GLY A 1 521 ? -9.844 19.852 7.241 1.00 87.56 521 GLY A O 1
ATOM 3910 N N . LEU A 1 522 ? -11.202 18.494 8.410 1.00 87.44 522 LEU A N 1
ATOM 3911 C CA . LEU A 1 522 ? -10.876 17.279 7.651 1.00 87.44 522 LEU A CA 1
ATOM 3912 C C . LEU A 1 522 ? -11.241 17.407 6.166 1.00 87.44 522 LEU A C 1
ATOM 3914 O O . LEU A 1 522 ? -10.425 17.085 5.302 1.00 87.44 522 LEU A O 1
ATOM 3918 N N . ALA A 1 523 ? -12.435 17.915 5.854 1.00 86.19 523 ALA A N 1
ATOM 3919 C CA . ALA A 1 523 ? -12.858 18.137 4.472 1.00 86.19 523 ALA A CA 1
ATOM 3920 C C . ALA A 1 523 ? -11.978 19.190 3.769 1.00 86.19 523 ALA A C 1
ATOM 3922 O O . ALA A 1 523 ? -11.450 18.950 2.682 1.00 86.19 523 ALA A O 1
ATOM 3923 N N . ALA A 1 524 ? -11.738 20.335 4.417 1.00 81.88 524 ALA A N 1
ATOM 3924 C CA . ALA A 1 524 ? -10.964 21.437 3.848 1.00 81.88 524 ALA A CA 1
ATOM 3925 C C . ALA A 1 524 ? -9.500 21.059 3.569 1.00 81.88 524 ALA A C 1
ATOM 3927 O O . ALA A 1 524 ? -8.915 21.502 2.579 1.00 81.88 524 ALA A O 1
ATOM 3928 N N . THR A 1 525 ? -8.885 20.247 4.433 1.00 76.88 525 THR A N 1
ATOM 3929 C CA . THR A 1 525 ? -7.489 19.814 4.255 1.00 76.88 525 THR A CA 1
ATOM 3930 C C . THR A 1 525 ? -7.318 18.817 3.108 1.00 76.88 525 THR A C 1
ATOM 3932 O O . THR A 1 525 ? -6.254 18.808 2.489 1.00 76.88 525 THR A O 1
ATOM 3935 N N . ARG A 1 526 ? -8.358 18.050 2.750 1.00 71.88 526 ARG A N 1
ATOM 3936 C CA . ARG A 1 526 ? -8.357 17.186 1.555 1.00 71.88 526 ARG A CA 1
ATOM 3937 C C . ARG A 1 526 ? -8.378 17.991 0.258 1.00 71.88 526 ARG A C 1
ATOM 3939 O O . ARG A 1 526 ? -7.596 17.685 -0.638 1.00 71.88 526 ARG A O 1
ATOM 3946 N N . THR A 1 527 ? -9.177 19.056 0.186 1.00 64.12 527 THR A N 1
ATOM 3947 C CA . THR A 1 527 ? -9.169 19.968 -0.972 1.00 64.12 527 THR A CA 1
ATOM 3948 C C . THR A 1 527 ? -7.788 20.601 -1.166 1.00 64.12 527 THR A C 1
ATOM 3950 O O . THR A 1 527 ? -7.272 20.641 -2.278 1.00 64.12 527 THR A O 1
ATOM 3953 N N . ARG A 1 528 ? -7.127 21.009 -0.070 1.00 57.50 528 ARG A N 1
ATOM 3954 C CA . ARG A 1 528 ? -5.745 21.540 -0.098 1.00 57.50 528 ARG A CA 1
ATOM 3955 C C . ARG A 1 528 ? -4.693 20.513 -0.516 1.00 57.50 528 ARG A C 1
ATOM 3957 O O . ARG A 1 528 ? -3.569 20.885 -0.833 1.00 57.50 528 ARG A O 1
ATOM 3964 N N . ALA A 1 529 ? -5.023 19.226 -0.476 1.00 54.22 529 ALA A N 1
ATOM 3965 C CA . ALA A 1 529 ? -4.152 18.156 -0.935 1.00 54.22 529 ALA A CA 1
ATOM 3966 C C . ALA A 1 529 ? -4.312 17.844 -2.432 1.00 54.22 529 ALA A C 1
ATOM 3968 O O . ALA A 1 529 ? -3.937 16.755 -2.852 1.00 54.22 529 ALA A O 1
ATOM 3969 N N . GLY A 1 530 ? -4.900 18.759 -3.216 1.00 51.16 530 GLY A N 1
ATOM 3970 C CA . GLY A 1 530 ? -5.078 18.599 -4.664 1.00 51.16 530 GLY A CA 1
ATOM 3971 C C . GLY A 1 530 ? -6.164 17.590 -5.052 1.00 51.16 530 GLY A C 1
ATOM 3972 O O . GLY A 1 530 ? -6.408 17.348 -6.234 1.00 51.16 530 GLY A O 1
ATOM 3973 N N . ARG A 1 531 ? -6.866 17.004 -4.072 1.00 55.62 531 ARG A N 1
ATOM 3974 C CA . ARG A 1 531 ? -7.966 16.074 -4.331 1.00 55.62 531 ARG A CA 1
ATOM 3975 C C . ARG A 1 531 ? -9.232 16.857 -4.650 1.00 55.62 531 ARG A C 1
ATOM 3977 O O . ARG A 1 531 ? -9.614 17.760 -3.907 1.00 55.62 531 ARG A O 1
ATOM 3984 N N . ARG A 1 532 ? -9.908 16.481 -5.743 1.00 52.06 532 ARG A N 1
ATOM 3985 C CA . ARG A 1 532 ? -11.253 16.993 -6.030 1.00 52.06 532 ARG A CA 1
ATOM 3986 C C . ARG A 1 532 ? -12.162 16.683 -4.834 1.00 52.06 532 ARG A C 1
ATOM 3988 O O . ARG A 1 532 ? -12.081 15.563 -4.324 1.00 52.06 532 ARG A O 1
ATOM 3995 N N . PRO A 1 533 ? -13.008 17.630 -4.397 1.00 53.25 533 PRO A N 1
ATOM 3996 C CA . PRO A 1 533 ? -14.010 17.353 -3.384 1.00 53.25 533 PRO A CA 1
ATOM 3997 C C . PRO A 1 533 ? -14.985 16.331 -3.967 1.00 53.25 533 PRO A C 1
ATOM 3999 O O . PRO A 1 533 ? -15.847 16.659 -4.775 1.00 53.25 533 PRO A O 1
ATOM 4002 N N . VAL A 1 534 ? -14.795 15.065 -3.616 1.00 56.03 534 VAL A N 1
ATOM 4003 C CA . VAL A 1 534 ? -15.882 14.095 -3.668 1.00 56.03 534 VAL A CA 1
ATOM 4004 C C . VAL A 1 534 ? -16.753 14.417 -2.460 1.00 56.03 534 VAL A C 1
ATOM 4006 O O . VAL A 1 534 ? -16.215 14.667 -1.379 1.00 56.03 534 VAL A O 1
ATOM 4009 N N . GLU A 1 535 ? -18.073 14.458 -2.638 1.00 66.69 535 GLU A N 1
ATOM 4010 C CA . GLU A 1 535 ? -19.028 14.568 -1.531 1.00 66.69 535 GLU A CA 1
ATOM 4011 C C . GLU A 1 535 ? -18.963 13.291 -0.677 1.00 66.69 535 GLU A C 1
ATOM 4013 O O . GLU A 1 535 ? -19.784 12.383 -0.776 1.00 66.69 535 GLU A O 1
ATOM 4018 N N . GLU A 1 536 ? -17.912 13.173 0.132 1.00 81.75 536 GLU A N 1
ATOM 4019 C CA . GLU A 1 536 ? -17.763 12.115 1.119 1.00 81.75 536 GLU A CA 1
ATOM 4020 C C . GLU A 1 536 ? -18.574 12.480 2.362 1.00 81.75 536 GLU A C 1
ATOM 4022 O O . GLU A 1 536 ? -18.558 13.620 2.838 1.00 81.75 536 GLU A O 1
ATOM 4027 N N . ARG A 1 537 ? -19.277 11.491 2.920 1.00 90.38 537 ARG A N 1
ATOM 4028 C CA . ARG A 1 537 ? -19.998 11.676 4.181 1.00 90.38 537 ARG A CA 1
ATOM 4029 C C . ARG A 1 537 ? -19.010 12.018 5.307 1.00 90.38 537 ARG A C 1
ATOM 4031 O O . ARG A 1 537 ? -17.948 11.396 5.370 1.00 90.38 537 ARG A O 1
ATOM 4038 N N . PRO A 1 538 ? -19.363 12.927 6.231 1.00 93.88 538 PRO A N 1
ATOM 4039 C CA . PRO A 1 538 ? -18.587 13.213 7.439 1.00 93.88 538 PRO A CA 1
ATOM 4040 C C . PRO A 1 538 ? -18.058 11.976 8.176 1.00 93.88 538 PRO A C 1
ATOM 4042 O O . PRO A 1 538 ? -16.869 11.930 8.494 1.00 93.88 538 PRO A O 1
ATOM 4045 N N . ALA A 1 539 ? -18.902 10.957 8.367 1.00 94.88 539 ALA A N 1
ATOM 4046 C CA . ALA A 1 539 ? -18.501 9.711 9.021 1.00 94.88 539 ALA A CA 1
ATOM 4047 C C . ALA A 1 539 ? -17.406 8.957 8.248 1.00 94.88 539 ALA A C 1
ATOM 4049 O O . ALA A 1 539 ? -16.467 8.439 8.842 1.00 94.88 539 ALA A O 1
ATOM 4050 N N . GLU A 1 540 ? -17.456 8.953 6.912 1.00 93.12 540 GLU A N 1
ATOM 4051 C CA . GLU A 1 540 ? -16.419 8.323 6.082 1.00 93.12 540 GLU A CA 1
ATOM 4052 C C . GLU A 1 540 ? -15.103 9.107 6.116 1.00 93.12 540 GLU A C 1
ATOM 4054 O O . GLU A 1 540 ? -14.020 8.516 6.170 1.00 93.12 540 GLU A O 1
ATOM 4059 N N . LEU A 1 541 ? -15.181 10.444 6.122 1.00 92.38 541 LEU A N 1
ATOM 4060 C CA . LEU A 1 541 ? -14.005 11.306 6.259 1.00 92.38 541 LEU A CA 1
ATOM 4061 C C . LEU A 1 541 ? -13.280 11.026 7.579 1.00 92.38 541 LEU A C 1
ATOM 4063 O O . LEU A 1 541 ? -12.048 10.945 7.572 1.00 92.38 541 LEU A O 1
ATOM 4067 N N . PHE A 1 542 ? -14.045 10.882 8.667 1.00 94.75 542 PHE A N 1
ATOM 4068 C CA . PHE A 1 542 ? -13.555 10.539 9.999 1.00 94.75 542 PHE A CA 1
ATOM 4069 C C . PHE A 1 542 ? -12.966 9.127 10.040 1.00 94.75 542 PHE A C 1
ATOM 4071 O O . PHE A 1 542 ? -11.807 8.976 10.428 1.00 94.75 542 PHE A O 1
ATOM 4078 N N . ALA A 1 543 ? -13.703 8.116 9.573 1.00 94.88 543 ALA A N 1
ATOM 4079 C CA . ALA A 1 543 ? -13.266 6.722 9.600 1.00 94.88 543 ALA A CA 1
ATOM 4080 C C . ALA A 1 543 ? -11.945 6.502 8.840 1.00 94.88 543 ALA A C 1
ATOM 4082 O O . ALA A 1 543 ? -11.019 5.895 9.378 1.00 94.88 543 ALA A O 1
ATOM 4083 N N . ARG A 1 544 ? -11.776 7.111 7.656 1.00 93.25 544 ARG A N 1
ATOM 4084 C CA . ARG A 1 544 ? -10.516 7.044 6.883 1.00 93.25 544 ARG A CA 1
ATOM 4085 C C . ARG A 1 544 ? -9.331 7.706 7.587 1.00 93.25 544 ARG A C 1
ATOM 4087 O O . ARG A 1 544 ? -8.191 7.281 7.395 1.00 93.25 544 ARG A O 1
ATOM 4094 N N . SER A 1 545 ? -9.582 8.783 8.332 1.00 93.75 545 SER A N 1
ATOM 4095 C CA . SER A 1 545 ? -8.557 9.479 9.118 1.00 93.75 545 SER A CA 1
ATOM 4096 C C . SER A 1 545 ? -8.185 8.687 10.374 1.00 93.75 545 SER A C 1
ATOM 4098 O O . SER A 1 545 ? -7.007 8.601 10.721 1.00 93.75 545 SER A O 1
ATOM 4100 N N . ALA A 1 546 ? -9.172 8.067 11.024 1.00 95.38 546 ALA A N 1
ATOM 4101 C CA . ALA A 1 546 ? -8.977 7.189 12.170 1.00 95.38 546 ALA A CA 1
ATOM 4102 C C . ALA A 1 546 ? -8.199 5.916 11.794 1.00 95.38 546 ALA A C 1
ATOM 4104 O O . ALA A 1 546 ? -7.241 5.576 12.483 1.00 95.38 546 ALA A O 1
ATOM 4105 N N . ASP A 1 547 ? -8.538 5.263 10.676 1.00 95.56 547 ASP A N 1
ATOM 4106 C CA . ASP A 1 547 ? -7.799 4.107 10.142 1.00 95.56 547 ASP A CA 1
ATOM 4107 C C . ASP A 1 547 ? -6.317 4.453 9.927 1.00 95.56 547 ASP A C 1
ATOM 4109 O O . ASP A 1 547 ? -5.417 3.773 10.428 1.00 95.56 547 ASP A O 1
ATOM 4113 N N . TRP A 1 548 ? -6.043 5.600 9.293 1.00 95.25 548 TRP A N 1
ATOM 4114 C CA . TRP A 1 548 ? -4.671 6.075 9.134 1.00 95.25 548 TRP A CA 1
ATOM 4115 C C . TRP A 1 548 ? -3.955 6.291 10.475 1.00 95.25 548 TRP A C 1
ATOM 4117 O O . TRP A 1 548 ? -2.797 5.896 10.635 1.00 95.25 548 TRP A O 1
ATOM 4127 N N . PHE A 1 549 ? -4.621 6.929 11.442 1.00 96.19 549 PHE A N 1
ATOM 4128 C CA . PHE A 1 549 ? -4.062 7.138 12.777 1.00 96.19 549 PHE A CA 1
ATOM 4129 C C . PHE A 1 549 ? -3.712 5.803 13.448 1.00 96.19 549 PHE A C 1
ATOM 4131 O O . PHE A 1 549 ? -2.600 5.653 13.955 1.00 96.19 549 PHE A O 1
ATOM 4138 N N . VAL A 1 550 ? -4.608 4.813 13.382 1.00 96.69 550 VAL A N 1
ATOM 4139 C CA . VAL A 1 550 ? -4.382 3.461 13.913 1.00 96.69 550 VAL A CA 1
ATOM 4140 C C . VAL A 1 550 ? -3.161 2.819 13.258 1.00 96.69 550 VAL A C 1
ATOM 4142 O O . VAL A 1 550 ? -2.252 2.382 13.965 1.00 96.69 550 VAL A O 1
ATOM 4145 N N . ALA A 1 551 ? -3.076 2.829 11.927 1.00 96.25 551 ALA A N 1
ATOM 4146 C CA . ALA A 1 551 ? -1.922 2.291 11.211 1.00 96.25 551 ALA A CA 1
ATOM 4147 C C . ALA A 1 551 ? -0.606 2.983 11.605 1.00 96.25 551 ALA A C 1
ATOM 4149 O O . ALA A 1 551 ? 0.420 2.323 11.783 1.00 96.25 551 ALA A O 1
ATOM 4150 N N . ALA A 1 552 ? -0.628 4.306 11.783 1.00 95.81 552 ALA A N 1
ATOM 4151 C CA . ALA A 1 552 ? 0.537 5.074 12.203 1.00 95.81 552 ALA A CA 1
ATOM 4152 C C . ALA A 1 552 ? 0.972 4.739 13.642 1.00 95.81 552 ALA A C 1
ATOM 4154 O O . ALA A 1 552 ? 2.170 4.608 13.896 1.00 95.81 552 ALA A O 1
ATOM 4155 N N . MET A 1 553 ? 0.024 4.553 14.568 1.00 97.00 553 MET A N 1
ATOM 4156 C CA . MET A 1 553 ? 0.324 4.140 15.944 1.00 97.00 553 MET A CA 1
ATOM 4157 C C . MET A 1 553 ? 0.912 2.731 16.003 1.00 97.00 553 MET A C 1
ATOM 4159 O O . MET A 1 553 ? 1.919 2.526 16.676 1.00 97.00 553 MET A O 1
ATOM 4163 N N . LEU A 1 554 ? 0.364 1.774 15.250 1.00 96.31 554 LEU A N 1
ATOM 4164 C CA . LEU A 1 554 ? 0.961 0.437 15.148 1.00 96.31 554 LEU A CA 1
ATOM 4165 C C . LEU A 1 554 ? 2.378 0.503 14.591 1.00 96.31 554 LEU A C 1
ATOM 4167 O O . LEU A 1 554 ? 3.283 -0.153 15.109 1.00 96.31 554 LEU A O 1
ATOM 4171 N N . ALA A 1 555 ? 2.587 1.340 13.574 1.00 95.81 555 ALA A N 1
ATOM 4172 C CA . ALA A 1 555 ? 3.890 1.488 12.961 1.00 95.81 555 ALA A CA 1
ATOM 4173 C C . ALA A 1 555 ? 4.949 2.046 13.913 1.00 95.81 555 ALA A C 1
ATOM 4175 O O . ALA A 1 555 ? 6.095 1.592 13.867 1.00 95.81 555 ALA A O 1
ATOM 4176 N N . ARG A 1 556 ? 4.563 2.964 14.806 1.00 95.12 556 ARG A N 1
ATOM 4177 C CA . ARG A 1 556 ? 5.421 3.456 15.891 1.00 95.12 556 ARG A CA 1
ATOM 4178 C C . ARG A 1 556 ? 5.907 2.315 16.791 1.00 95.12 556 ARG A C 1
ATOM 4180 O O . ARG A 1 556 ? 7.078 2.277 17.145 1.00 95.12 556 ARG A O 1
ATOM 4187 N N . GLU A 1 557 ? 5.043 1.342 17.071 1.00 94.50 557 GLU A N 1
ATOM 4188 C CA . GLU A 1 557 ? 5.371 0.139 17.853 1.00 94.50 557 GLU A CA 1
ATOM 4189 C C . GLU A 1 557 ? 6.060 -0.967 17.017 1.00 94.50 557 GLU A C 1
ATOM 4191 O O . GLU A 1 557 ? 6.269 -2.095 17.480 1.00 94.50 557 GLU A O 1
ATOM 4196 N N . GLY A 1 558 ? 6.392 -0.683 15.751 1.00 95.06 558 GLY A N 1
ATOM 4197 C CA . GLY A 1 558 ? 6.967 -1.643 14.808 1.00 95.06 558 GLY A CA 1
ATOM 4198 C C . GLY A 1 558 ? 6.000 -2.746 14.365 1.00 95.06 558 GLY A C 1
ATOM 4199 O O . GLY A 1 558 ? 6.451 -3.758 13.823 1.00 95.06 558 GLY A O 1
ATOM 4200 N N . ARG A 1 559 ? 4.695 -2.573 14.597 1.00 95.62 559 ARG A N 1
ATOM 4201 C CA . ARG A 1 559 ? 3.635 -3.540 14.289 1.00 95.62 559 ARG A CA 1
ATOM 4202 C C . ARG A 1 559 ? 2.922 -3.184 12.986 1.00 95.62 559 ARG A C 1
ATOM 4204 O O . ARG A 1 559 ? 2.690 -2.017 12.685 1.00 95.62 559 ARG A O 1
ATOM 4211 N N . MET A 1 560 ? 2.527 -4.198 12.231 1.00 95.19 560 MET A N 1
ATOM 4212 C CA . MET A 1 560 ? 1.542 -4.080 11.158 1.00 95.19 560 MET A CA 1
ATOM 4213 C C . MET A 1 560 ? 0.518 -5.198 11.301 1.00 95.19 560 MET A C 1
ATOM 4215 O O . MET A 1 560 ? 0.860 -6.313 11.693 1.00 95.19 560 MET A O 1
ATOM 4219 N N . ASN A 1 561 ? -0.728 -4.909 10.951 1.00 95.62 561 ASN A N 1
ATOM 4220 C CA . ASN A 1 561 ? -1.785 -5.902 10.949 1.00 95.62 561 ASN A CA 1
ATOM 4221 C C . ASN A 1 561 ? -2.687 -5.668 9.742 1.00 95.62 561 ASN A C 1
ATOM 4223 O O . ASN A 1 561 ? -3.567 -4.813 9.774 1.00 95.62 561 ASN A O 1
ATOM 4227 N N . GLY A 1 562 ? -2.457 -6.455 8.691 1.00 92.88 562 GLY A N 1
ATOM 4228 C CA . GLY A 1 562 ? -3.200 -6.373 7.439 1.00 92.88 562 GLY A CA 1
ATOM 4229 C C . GLY A 1 562 ? -4.681 -6.716 7.548 1.00 92.88 562 GLY A C 1
ATOM 4230 O O . GLY A 1 562 ? -5.426 -6.370 6.643 1.00 92.88 562 GLY A O 1
ATOM 4231 N N . VAL A 1 563 ? -5.132 -7.367 8.628 1.00 94.44 563 VAL A N 1
ATOM 4232 C CA . VAL A 1 563 ? -6.568 -7.544 8.908 1.00 94.44 563 VAL A CA 1
ATOM 4233 C C . VAL A 1 563 ? -7.155 -6.247 9.454 1.00 94.44 563 VAL A C 1
ATOM 4235 O O . VAL A 1 563 ? -8.248 -5.855 9.050 1.00 94.44 563 VAL A O 1
ATOM 4238 N N . LEU A 1 564 ? -6.429 -5.576 10.349 1.00 96.00 564 LEU A N 1
ATOM 4239 C CA . LEU A 1 564 ? -6.869 -4.333 10.967 1.00 96.00 564 LEU A CA 1
ATOM 4240 C C . LEU A 1 564 ? -6.860 -3.171 9.966 1.00 96.00 564 LEU A C 1
ATOM 4242 O O . LEU A 1 564 ? -7.890 -2.536 9.772 1.00 96.00 564 LEU A O 1
ATOM 4246 N N . SER A 1 565 ? -5.727 -2.928 9.307 1.00 94.50 565 SER A N 1
ATOM 4247 C CA . SER A 1 565 ? -5.548 -1.832 8.351 1.00 94.50 565 SER A CA 1
ATOM 4248 C C . SER A 1 565 ? -4.698 -2.274 7.162 1.00 94.50 565 SER A C 1
ATOM 4250 O O . SER A 1 565 ? -3.686 -2.959 7.318 1.00 94.50 565 SER A O 1
ATOM 4252 N N . SER A 1 566 ? -5.092 -1.859 5.958 1.00 91.00 566 SER A N 1
ATOM 4253 C CA . SER A 1 566 ? -4.327 -2.120 4.729 1.00 91.00 566 SER A CA 1
ATOM 4254 C C . SER A 1 566 ? -3.280 -1.046 4.402 1.00 91.00 566 SER A C 1
ATOM 4256 O O . SER A 1 566 ? -2.573 -1.180 3.399 1.00 91.00 566 SER A O 1
ATOM 4258 N N . VAL A 1 567 ? -3.146 -0.010 5.240 1.00 92.06 567 VAL A N 1
ATOM 4259 C CA . VAL A 1 567 ? -2.184 1.084 5.045 1.00 92.06 567 VAL A CA 1
ATOM 4260 C C . VAL A 1 567 ? -0.760 0.544 4.954 1.00 92.06 567 VAL A C 1
ATOM 4262 O O . VAL A 1 567 ? -0.278 -0.148 5.851 1.00 92.06 567 VAL A O 1
ATOM 4265 N N . GLN A 1 568 ? -0.058 0.903 3.877 1.00 87.62 568 GLN A N 1
ATOM 4266 C CA . GLN A 1 568 ? 1.339 0.516 3.680 1.00 87.62 568 GLN A CA 1
ATOM 4267 C C . GLN A 1 568 ? 2.268 1.705 3.890 1.00 87.62 568 GLN A C 1
ATOM 4269 O O . GLN A 1 568 ? 3.175 1.647 4.719 1.00 87.62 568 GLN A O 1
ATOM 4274 N N . ASP A 1 569 ? 2.043 2.784 3.135 1.00 89.81 569 ASP A N 1
ATOM 4275 C CA . ASP A 1 569 ? 2.771 4.042 3.260 1.00 89.81 569 ASP A CA 1
ATOM 4276 C C . ASP A 1 569 ? 1.959 5.251 2.768 1.00 89.81 569 ASP A C 1
ATOM 4278 O O . ASP A 1 569 ? 0.780 5.131 2.441 1.00 89.81 569 ASP A O 1
ATOM 4282 N N . LEU A 1 570 ? 2.599 6.430 2.749 1.00 85.00 570 LEU A N 1
ATOM 4283 C CA . LEU A 1 570 ? 1.990 7.722 2.395 1.00 85.00 570 LEU A CA 1
ATOM 4284 C C . LEU A 1 570 ? 1.389 7.784 0.988 1.00 85.00 570 LEU A C 1
ATOM 4286 O O . LEU A 1 570 ? 0.497 8.596 0.756 1.00 85.00 570 LEU A O 1
ATOM 4290 N N . ASP A 1 571 ? 1.860 6.954 0.062 1.00 82.88 571 ASP A N 1
ATOM 4291 C CA . ASP A 1 571 ? 1.415 6.962 -1.333 1.00 82.88 571 ASP A CA 1
ATOM 4292 C C . ASP A 1 571 ? 0.644 5.704 -1.720 1.00 82.88 571 ASP A C 1
ATOM 4294 O O . ASP A 1 571 ? -0.100 5.725 -2.698 1.00 82.88 571 ASP A O 1
ATOM 4298 N N . LEU A 1 572 ? 0.838 4.620 -0.971 1.00 81.19 572 LEU A N 1
ATOM 4299 C CA . LEU A 1 572 ? 0.208 3.324 -1.160 1.00 81.19 572 LEU A CA 1
ATOM 4300 C C . LEU A 1 572 ? -0.632 3.002 0.089 1.00 81.19 572 LEU A C 1
ATOM 4302 O O . LEU A 1 572 ? -0.191 2.244 0.957 1.00 81.19 572 LEU A O 1
ATOM 4306 N N . PRO A 1 573 ? -1.847 3.565 0.217 1.00 66.94 573 PRO A N 1
ATOM 4307 C CA . PRO A 1 573 ? -2.698 3.359 1.391 1.00 66.94 573 PRO A CA 1
ATOM 4308 C C . PRO A 1 573 ? -3.338 1.959 1.454 1.00 66.94 573 PRO A C 1
ATOM 4310 O O . PRO A 1 573 ? -4.142 1.703 2.342 1.00 66.94 573 PRO A O 1
ATOM 4313 N N . GLY A 1 574 ? -3.009 1.058 0.523 1.00 80.25 574 GLY A N 1
ATOM 4314 C CA . GLY A 1 574 ? -3.683 -0.229 0.375 1.00 80.25 574 GLY A CA 1
ATOM 4315 C C . GLY A 1 574 ? -5.037 -0.085 -0.319 1.00 80.25 574 GLY A C 1
ATOM 4316 O O . GLY A 1 574 ? -5.223 0.798 -1.156 1.00 80.25 574 GLY A O 1
ATOM 4317 N N . PHE A 1 575 ? -5.976 -0.969 0.009 1.00 78.94 575 PHE A N 1
ATOM 4318 C CA . PHE A 1 575 ? -7.283 -1.060 -0.651 1.00 78.94 575 PHE A CA 1
ATOM 4319 C C . PHE A 1 575 ? -8.455 -0.554 0.211 1.00 78.94 575 PHE A C 1
ATOM 4321 O O . PHE A 1 575 ? -9.562 -0.419 -0.298 1.00 78.94 575 PHE A O 1
ATOM 4328 N N . ALA A 1 576 ? -8.233 -0.233 1.491 1.00 68.94 576 ALA A N 1
ATOM 4329 C CA . ALA A 1 576 ? -9.278 0.211 2.424 1.00 68.94 576 ALA A CA 1
ATOM 4330 C C . ALA A 1 576 ? -9.609 1.714 2.356 1.00 68.94 576 ALA A C 1
ATOM 4332 O O . ALA A 1 576 ? -10.389 2.223 3.149 1.00 68.94 576 ALA A O 1
ATOM 4333 N N . GLY A 1 577 ? -9.023 2.458 1.413 1.00 73.38 577 GLY A N 1
ATOM 4334 C CA . GLY A 1 577 ? -9.361 3.869 1.201 1.00 73.38 577 GLY A CA 1
ATOM 4335 C C . GLY A 1 577 ? -8.883 4.839 2.293 1.00 73.38 577 GLY A C 1
ATOM 4336 O O . GLY A 1 577 ? -9.221 6.028 2.224 1.00 73.38 577 GLY A O 1
ATOM 4337 N N . ALA A 1 578 ? -8.078 4.380 3.258 1.00 83.56 578 ALA A N 1
ATOM 4338 C CA . ALA A 1 578 ? -7.408 5.225 4.243 1.00 83.56 578 ALA A CA 1
ATOM 4339 C C . ALA A 1 578 ? -6.707 6.416 3.571 1.00 83.56 578 ALA A C 1
ATOM 4341 O O . ALA A 1 578 ? -6.165 6.319 2.465 1.00 83.56 578 ALA A O 1
ATOM 4342 N N . THR A 1 579 ? -6.737 7.578 4.220 1.00 78.06 579 THR A N 1
ATOM 4343 C CA . THR A 1 579 ? -6.172 8.803 3.644 1.00 78.06 579 THR A CA 1
ATOM 4344 C C . THR A 1 579 ? -4.990 9.282 4.462 1.00 78.06 579 THR A C 1
ATOM 4346 O O . THR A 1 579 ? -5.148 9.661 5.618 1.00 78.06 579 THR A O 1
ATOM 4349 N N . ALA A 1 580 ? -3.818 9.314 3.829 1.00 84.62 580 ALA A N 1
ATOM 4350 C CA . ALA A 1 580 ? -2.629 9.901 4.420 1.00 84.62 580 ALA A CA 1
ATOM 4351 C C . ALA A 1 580 ? -2.851 11.396 4.717 1.00 84.62 580 ALA A C 1
ATOM 4353 O O . ALA A 1 580 ? -3.198 12.145 3.796 1.00 84.62 580 ALA A O 1
ATOM 4354 N N . PRO A 1 581 ? -2.615 11.866 5.955 1.00 86.06 581 PRO A N 1
ATOM 4355 C CA . PRO A 1 581 ? -2.529 13.281 6.238 1.00 86.06 581 PRO A CA 1
ATOM 4356 C C . PRO A 1 581 ? -1.293 13.827 5.526 1.00 86.06 581 PRO A C 1
ATOM 4358 O O . PRO A 1 581 ? -0.168 13.361 5.728 1.00 86.06 581 PRO A O 1
ATOM 4361 N N . MET A 1 582 ? -1.498 14.821 4.666 1.00 83.88 582 MET A N 1
ATOM 4362 C CA . MET A 1 582 ? -0.379 15.474 4.001 1.00 83.88 582 MET A CA 1
ATOM 4363 C C . MET A 1 582 ? 0.370 16.345 5.015 1.00 83.88 582 MET A C 1
ATOM 4365 O O . MET A 1 582 ? -0.198 17.281 5.578 1.00 83.88 582 MET A O 1
ATOM 4369 N N . ALA A 1 583 ? 1.651 16.041 5.233 1.00 86.44 583 ALA A N 1
ATOM 4370 C CA . ALA A 1 583 ? 2.523 16.849 6.080 1.00 86.44 583 ALA A CA 1
ATOM 4371 C C . ALA A 1 583 ? 2.500 18.318 5.628 1.00 86.44 583 ALA A C 1
ATOM 4373 O O . ALA A 1 583 ? 2.537 18.611 4.430 1.00 86.44 583 ALA A O 1
ATOM 4374 N N . GLY A 1 584 ? 2.411 19.247 6.578 1.00 83.44 584 GLY A N 1
ATOM 4375 C CA . GLY A 1 584 ? 2.420 20.676 6.273 1.00 83.44 584 GLY A CA 1
ATOM 4376 C C . GLY A 1 584 ? 1.106 21.253 5.726 1.00 83.44 584 GLY A C 1
ATOM 4377 O O . GLY A 1 584 ? 1.127 22.348 5.167 1.00 83.44 584 GLY A O 1
ATOM 4378 N N . THR A 1 585 ? -0.035 20.551 5.826 1.00 81.62 585 THR A N 1
ATOM 4379 C CA . THR A 1 585 ? -1.361 21.111 5.452 1.00 81.62 585 THR A CA 1
ATOM 4380 C C . THR A 1 585 ? -2.343 21.293 6.602 1.00 81.62 585 THR A C 1
ATOM 4382 O O . THR A 1 585 ? -3.429 21.844 6.394 1.00 81.62 585 THR A O 1
ATOM 4385 N N . GLY A 1 586 ? -1.986 20.814 7.795 1.00 85.88 586 GLY A N 1
ATOM 4386 C CA . GLY A 1 586 ? -2.879 20.753 8.954 1.00 85.88 586 GLY A CA 1
ATOM 4387 C C . GLY A 1 586 ? -3.868 19.581 8.924 1.00 85.88 586 GLY A C 1
ATOM 4388 O O . GLY A 1 586 ? -4.764 19.523 9.757 1.00 85.88 586 GLY A O 1
ATOM 4389 N N . SER A 1 587 ? -3.732 18.631 7.987 1.00 86.44 587 SER A N 1
ATOM 4390 C CA . SER A 1 587 ? -4.608 17.446 7.923 1.00 86.44 587 SER A CA 1
ATOM 4391 C C . SER A 1 587 ? -4.484 16.549 9.162 1.00 86.44 587 SER A C 1
ATOM 4393 O O . SER A 1 587 ? -5.486 16.034 9.662 1.00 86.44 587 SER A O 1
ATOM 4395 N N . ALA A 1 588 ? -3.270 16.399 9.700 1.00 91.94 588 ALA A N 1
ATOM 4396 C CA . ALA A 1 588 ? -3.062 15.678 10.951 1.00 91.94 588 ALA A CA 1
ATOM 4397 C C . ALA A 1 588 ? -3.637 16.427 12.155 1.00 91.94 588 ALA A C 1
ATOM 4399 O O . ALA A 1 588 ? -4.237 15.796 13.017 1.00 91.94 588 ALA A O 1
ATOM 4400 N N . ASP A 1 589 ? -3.510 17.755 12.173 1.00 92.75 589 ASP A N 1
ATOM 4401 C CA . ASP A 1 589 ? -4.050 18.610 13.232 1.00 92.75 589 ASP A CA 1
ATOM 4402 C C . ASP A 1 589 ? -5.581 18.449 13.288 1.00 92.75 589 ASP A C 1
ATOM 4404 O O . ASP A 1 589 ? -6.130 18.133 14.339 1.00 92.75 589 ASP A O 1
ATOM 4408 N N . ALA A 1 590 ? -6.252 18.511 12.130 1.00 91.94 590 ALA A N 1
ATOM 4409 C CA . ALA A 1 590 ? -7.691 18.258 12.012 1.00 91.94 590 ALA A CA 1
ATOM 4410 C C . ALA A 1 590 ? -8.086 16.814 12.385 1.00 91.94 590 ALA A C 1
ATOM 4412 O O . ALA A 1 590 ? -9.151 16.588 12.957 1.00 91.94 590 ALA A O 1
ATOM 4413 N N . THR A 1 591 ? -7.232 15.829 12.084 1.00 94.12 591 THR A N 1
ATOM 4414 C CA . THR A 1 591 ? -7.450 14.424 12.474 1.00 94.12 591 THR A CA 1
ATOM 4415 C C . THR A 1 591 ? -7.391 14.248 13.988 1.00 94.12 591 THR A C 1
ATOM 4417 O O . THR A 1 591 ? -8.281 13.621 14.557 1.00 94.12 591 THR A O 1
ATOM 4420 N N . LEU A 1 592 ? -6.383 14.821 14.649 1.00 95.81 592 LEU A N 1
ATOM 4421 C CA . LEU A 1 592 ? -6.253 14.780 16.106 1.00 95.81 592 LEU A CA 1
ATOM 4422 C C . LEU A 1 592 ? -7.378 15.557 16.789 1.00 95.81 592 LEU A C 1
ATOM 4424 O O . LEU A 1 592 ? -7.929 15.076 17.777 1.00 95.81 592 LEU A O 1
ATOM 4428 N N . GLU A 1 593 ? -7.757 16.715 16.245 1.00 95.06 593 GLU A N 1
ATOM 4429 C CA . GLU A 1 593 ? -8.893 17.483 16.746 1.00 95.06 593 GLU A CA 1
ATOM 4430 C C . GLU A 1 593 ? -10.172 16.642 16.686 1.00 95.06 593 GLU A C 1
ATOM 4432 O O . GLU A 1 593 ? -10.809 16.451 17.716 1.00 95.06 593 GLU A O 1
ATOM 4437 N N . ALA A 1 594 ? -10.505 16.053 15.533 1.00 94.75 594 ALA A N 1
ATOM 4438 C CA . ALA A 1 594 ? -11.701 15.224 15.392 1.00 94.75 594 ALA A CA 1
ATOM 4439 C C . ALA A 1 594 ? -11.666 13.985 16.303 1.00 94.75 594 ALA A C 1
ATOM 4441 O O . ALA A 1 594 ? -12.631 13.727 17.019 1.00 94.75 594 ALA A O 1
ATOM 4442 N N . LEU A 1 595 ? -10.555 13.240 16.328 1.00 95.50 595 LEU A N 1
ATOM 4443 C CA . LEU A 1 595 ? -10.419 12.037 17.155 1.00 95.50 595 LEU A CA 1
ATOM 4444 C C . LEU A 1 595 ? -10.510 12.348 18.651 1.00 95.50 595 LEU A C 1
ATOM 4446 O O . LEU A 1 595 ? -11.223 11.644 19.356 1.00 95.50 595 LEU A O 1
ATOM 4450 N N . SER A 1 596 ? -9.857 13.413 19.129 1.00 95.50 596 SER A N 1
ATOM 4451 C CA . SER A 1 596 ? -9.855 13.785 20.555 1.00 95.50 596 SER A CA 1
ATOM 4452 C C . SER A 1 596 ? -11.235 14.178 21.085 1.00 95.50 596 SER A C 1
ATOM 4454 O O . SER A 1 596 ? -11.486 14.088 22.286 1.00 95.50 596 SER A O 1
ATOM 4456 N N . ARG A 1 597 ? -12.148 14.590 20.194 1.00 93.94 597 ARG A N 1
ATOM 4457 C CA . ARG A 1 597 ? -13.551 14.836 20.540 1.00 93.94 597 ARG A CA 1
ATOM 4458 C C . ARG A 1 597 ? -14.339 13.549 20.701 1.00 93.94 597 ARG A C 1
ATOM 4460 O O . ARG A 1 597 ? -15.311 13.563 21.434 1.00 93.94 597 ARG A O 1
ATOM 4467 N N . VAL A 1 598 ? -13.949 12.463 20.039 1.00 94.12 598 VAL A N 1
ATOM 4468 C CA . VAL A 1 598 ? -14.699 11.198 20.007 1.00 94.12 598 VAL A CA 1
ATOM 4469 C C . VAL A 1 598 ? -14.131 10.184 21.009 1.00 94.12 598 VAL A C 1
ATOM 4471 O O . VAL A 1 598 ? -14.888 9.468 21.658 1.00 94.12 598 VAL A O 1
ATOM 4474 N N . THR A 1 599 ? -12.808 10.148 21.185 1.00 94.56 599 THR A N 1
ATOM 4475 C CA . THR A 1 599 ? -12.109 9.259 22.122 1.00 94.56 599 THR A CA 1
ATOM 4476 C C . THR A 1 599 ? -10.887 9.945 22.738 1.00 94.56 599 THR A C 1
ATOM 4478 O O . THR A 1 599 ? -10.207 10.715 22.056 1.00 94.56 599 THR A O 1
ATOM 4481 N N . PRO A 1 600 ? -10.523 9.631 23.995 1.00 94.88 600 PRO A N 1
ATOM 4482 C CA . PRO A 1 600 ? -9.233 10.024 24.546 1.00 94.88 600 PRO A CA 1
ATOM 4483 C C . PRO A 1 600 ? -8.067 9.503 23.693 1.00 94.88 600 PRO A C 1
ATOM 4485 O O . PRO A 1 600 ? -8.051 8.338 23.287 1.00 94.88 600 PRO A O 1
ATOM 4488 N N . ILE A 1 601 ? -7.068 10.360 23.470 1.00 94.75 601 ILE A N 1
ATOM 4489 C CA . ILE A 1 601 ? -5.795 10.022 22.820 1.00 94.75 601 ILE A CA 1
ATOM 4490 C C . ILE A 1 601 ? -4.673 10.322 23.811 1.00 94.75 601 ILE A C 1
ATOM 4492 O O . ILE A 1 601 ? -4.652 11.388 24.424 1.00 94.75 601 ILE A O 1
ATOM 4496 N N . SER A 1 602 ? -3.716 9.404 23.954 1.00 94.44 602 SER A N 1
ATOM 4497 C CA . SER A 1 602 ? -2.532 9.654 24.782 1.00 94.44 602 SER A CA 1
ATOM 4498 C C . SER A 1 602 ? -1.750 10.877 24.265 1.00 94.44 602 SER A C 1
ATOM 4500 O O . SER A 1 602 ? -1.487 10.951 23.058 1.00 94.44 602 SER A O 1
ATOM 4502 N N . PRO A 1 603 ? -1.296 11.799 25.138 1.00 95.12 603 PRO A N 1
ATOM 4503 C CA . PRO A 1 603 ? -0.485 12.949 24.730 1.00 95.12 603 PRO A CA 1
ATOM 4504 C C . PRO A 1 603 ? 0.757 12.559 23.917 1.00 95.12 603 PRO A C 1
ATOM 4506 O O . PRO A 1 603 ? 1.066 13.198 22.915 1.00 95.12 603 PRO A O 1
ATOM 4509 N N . THR A 1 604 ? 1.424 11.457 24.277 1.00 95.44 604 THR A N 1
ATOM 4510 C CA . THR A 1 604 ? 2.595 10.938 23.551 1.00 95.44 604 THR A CA 1
ATOM 4511 C C . THR A 1 604 ? 2.240 10.480 22.134 1.00 95.44 604 THR A C 1
ATOM 4513 O O . THR A 1 604 ? 3.007 10.691 21.195 1.00 95.44 604 THR A O 1
ATOM 4516 N N . ALA A 1 605 ? 1.068 9.862 21.952 1.00 94.75 605 ALA A N 1
ATOM 4517 C CA . ALA A 1 605 ? 0.559 9.467 20.637 1.00 94.75 605 ALA A CA 1
ATOM 4518 C C . ALA A 1 605 ? 0.228 10.684 19.768 1.00 94.75 605 ALA A C 1
ATOM 4520 O O . ALA A 1 605 ? 0.682 10.761 18.625 1.00 94.75 605 ALA A O 1
ATOM 4521 N N . ALA A 1 606 ? -0.484 11.663 20.331 1.00 95.50 606 ALA A N 1
ATOM 4522 C CA . ALA A 1 606 ? -0.815 12.903 19.639 1.00 95.50 606 ALA A CA 1
ATOM 4523 C C . ALA A 1 606 ? 0.446 13.684 19.230 1.00 95.50 606 ALA A C 1
ATOM 4525 O O . ALA A 1 606 ? 0.569 14.089 18.074 1.00 95.50 606 ALA A O 1
ATOM 4526 N N . GLN A 1 607 ? 1.419 13.832 20.135 1.00 95.31 607 GLN A N 1
ATOM 4527 C CA . GLN A 1 607 ? 2.669 14.546 19.865 1.00 95.31 607 GLN A CA 1
ATOM 4528 C C . GLN A 1 607 ? 3.500 13.866 18.770 1.00 95.31 607 GLN A C 1
ATOM 4530 O O . GLN A 1 607 ? 3.989 14.548 17.870 1.00 95.31 607 GLN A O 1
ATOM 4535 N N . TRP A 1 608 ? 3.640 12.535 18.810 1.00 94.94 608 TRP A N 1
ATOM 4536 C CA . TRP A 1 608 ? 4.363 11.797 17.769 1.00 94.94 608 TRP A CA 1
ATOM 4537 C C . TRP A 1 608 ? 3.656 11.896 16.409 1.00 94.94 608 TRP A C 1
ATOM 4539 O O . TRP A 1 608 ? 4.295 12.134 15.385 1.00 94.94 608 TRP A O 1
ATOM 4549 N N . PHE A 1 609 ? 2.326 11.778 16.378 1.00 95.31 609 PHE A N 1
ATOM 4550 C CA . PHE A 1 609 ? 1.566 11.903 15.133 1.00 95.31 609 PHE A CA 1
ATOM 4551 C C . PHE A 1 609 ? 1.681 13.315 14.540 1.00 95.31 609 PHE A C 1
ATOM 4553 O O . PHE A 1 609 ? 1.930 13.477 13.343 1.00 95.31 609 PHE A O 1
ATOM 4560 N N . HIS A 1 610 ? 1.574 14.344 15.386 1.00 93.69 610 HIS A N 1
ATOM 4561 C CA . HIS A 1 610 ? 1.716 15.740 14.985 1.00 93.69 610 HIS A CA 1
ATOM 4562 C C . HIS A 1 610 ? 3.143 16.069 14.522 1.00 93.69 610 HIS A C 1
ATOM 4564 O O . HIS A 1 610 ? 3.312 16.797 13.544 1.00 93.69 610 HIS A O 1
ATOM 4570 N N . SER A 1 611 ? 4.192 15.554 15.170 1.00 92.06 611 SER A N 1
ATOM 4571 C CA . SER A 1 611 ? 5.573 15.819 14.732 1.00 92.06 611 SER A CA 1
ATOM 4572 C C . SER A 1 611 ? 5.851 15.251 13.336 1.00 92.06 611 SER A C 1
ATOM 4574 O O . SER A 1 611 ? 6.655 15.803 12.584 1.00 92.06 611 SER A O 1
ATOM 4576 N N . ARG A 1 612 ? 5.146 14.176 12.964 1.00 90.25 612 ARG A N 1
ATOM 4577 C CA . ARG A 1 612 ? 5.317 13.490 11.683 1.00 90.25 612 ARG A CA 1
ATOM 4578 C C . ARG A 1 612 ? 4.442 14.040 10.561 1.00 90.25 612 ARG A C 1
ATOM 4580 O O . ARG A 1 612 ? 4.896 14.105 9.420 1.00 90.25 612 ARG A O 1
ATOM 4587 N N . PHE A 1 613 ? 3.201 14.406 10.867 1.00 92.06 613 PHE A N 1
ATOM 4588 C CA . PHE A 1 613 ? 2.191 14.740 9.857 1.00 92.06 613 PHE A CA 1
ATOM 4589 C C . PHE A 1 613 ? 1.548 16.121 10.040 1.00 92.06 613 PHE A C 1
ATOM 4591 O O . PHE A 1 613 ? 0.736 16.531 9.210 1.00 92.06 613 PHE A O 1
ATOM 4598 N N . GLY A 1 614 ? 1.885 16.832 11.116 1.00 90.44 614 GLY A N 1
ATOM 4599 C CA . GLY A 1 614 ? 1.289 18.118 11.471 1.00 90.44 614 GLY A CA 1
ATOM 4600 C C . GLY A 1 614 ? 1.606 19.245 10.494 1.00 90.44 614 GLY A C 1
ATOM 4601 O O . GLY A 1 614 ? 2.397 19.104 9.555 1.00 90.44 614 GLY A O 1
ATOM 4602 N N . SER A 1 615 ? 1.009 20.409 10.737 1.00 87.06 615 SER A N 1
ATOM 4603 C CA . SER A 1 615 ? 1.221 21.633 9.942 1.00 87.06 615 SER A CA 1
ATOM 4604 C C . SER A 1 615 ? 2.678 22.107 9.860 1.00 87.06 615 SER A C 1
ATOM 4606 O O . SER A 1 615 ? 3.037 22.782 8.900 1.00 87.06 615 SER A O 1
ATOM 4608 N N . ARG A 1 616 ? 3.529 21.731 10.820 1.00 86.25 616 ARG A N 1
ATOM 4609 C CA . ARG A 1 616 ? 4.966 22.065 10.835 1.00 86.25 616 ARG A CA 1
ATOM 4610 C C . ARG A 1 616 ? 5.867 20.968 10.258 1.00 86.25 616 ARG A C 1
ATOM 4612 O O . ARG A 1 616 ? 7.079 21.146 10.208 1.00 86.25 616 ARG A O 1
ATOM 4619 N N . ALA A 1 617 ? 5.307 19.826 9.859 1.00 88.00 617 ALA A N 1
ATOM 4620 C CA . ALA A 1 617 ? 6.096 18.719 9.333 1.00 88.00 617 ALA A CA 1
ATOM 4621 C C . ALA A 1 617 ? 6.579 19.005 7.901 1.00 88.00 617 ALA A C 1
ATOM 4623 O O . ALA A 1 617 ? 5.830 19.501 7.055 1.00 88.00 617 ALA A O 1
ATOM 4624 N N . THR A 1 618 ? 7.830 18.642 7.610 1.00 88.06 618 THR A N 1
ATOM 4625 C CA . THR A 1 618 ? 8.420 18.792 6.276 1.00 88.06 618 THR A CA 1
ATOM 4626 C C . THR A 1 618 ? 7.689 17.924 5.253 1.00 88.06 618 THR A C 1
ATOM 4628 O O . THR A 1 618 ? 7.526 16.715 5.436 1.00 88.06 618 THR A O 1
ATOM 4631 N N . ARG A 1 619 ? 7.292 18.532 4.130 1.00 89.88 619 ARG A N 1
ATOM 4632 C CA . ARG A 1 619 ? 6.659 17.815 3.016 1.00 89.88 619 ARG A CA 1
ATOM 4633 C C . ARG A 1 619 ? 7.607 16.774 2.399 1.00 89.88 619 ARG A C 1
ATOM 4635 O O . ARG A 1 619 ? 8.747 17.129 2.085 1.00 89.88 619 ARG A O 1
ATOM 4642 N N . PRO A 1 620 ? 7.143 15.532 2.157 1.00 92.44 620 PRO A N 1
ATOM 4643 C CA . PRO A 1 620 ? 7.902 14.526 1.417 1.00 92.44 620 PRO A CA 1
ATOM 4644 C C . PRO A 1 620 ? 8.234 14.973 -0.012 1.00 92.44 620 PRO A C 1
ATOM 4646 O O . PRO A 1 620 ? 7.455 15.690 -0.643 1.00 92.44 620 PRO A O 1
ATOM 4649 N N . ALA A 1 621 ? 9.351 14.489 -0.559 1.00 95.12 621 ALA A N 1
ATOM 4650 C CA . ALA A 1 621 ? 9.819 14.842 -1.898 1.00 95.12 621 ALA A CA 1
ATOM 4651 C C . ALA A 1 621 ? 8.786 14.531 -2.989 1.00 95.12 621 ALA A C 1
ATOM 4653 O O . ALA A 1 621 ? 8.505 15.372 -3.840 1.00 95.12 621 ALA A O 1
ATOM 4654 N N . LEU A 1 622 ? 8.144 13.362 -2.932 1.00 93.94 622 LEU A N 1
ATOM 4655 C CA . LEU A 1 622 ? 7.120 13.005 -3.913 1.00 93.94 622 LEU A CA 1
ATOM 4656 C C . LEU A 1 622 ? 5.896 13.934 -3.85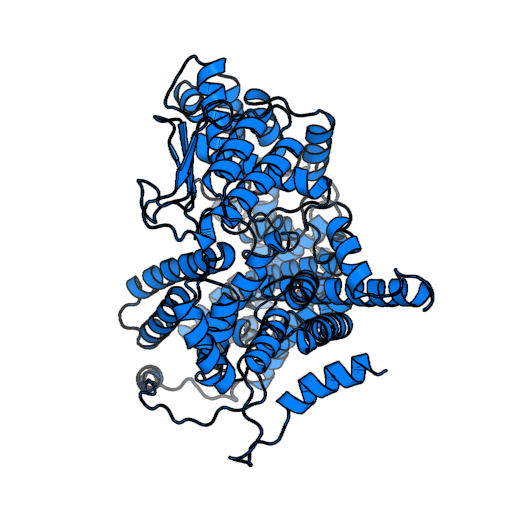5 1.00 93.94 622 LEU A C 1
ATOM 4658 O O . LEU A 1 622 ? 5.334 14.268 -4.897 1.00 93.94 622 LEU A O 1
ATOM 4662 N N . SER A 1 623 ? 5.511 14.401 -2.663 1.00 90.62 623 SER A N 1
ATOM 4663 C CA . SER A 1 623 ? 4.417 15.365 -2.498 1.00 90.62 623 SER A CA 1
ATOM 4664 C C . SER A 1 623 ? 4.739 16.710 -3.154 1.00 90.62 623 SER A C 1
ATOM 4666 O O . SER A 1 623 ? 3.844 17.338 -3.709 1.00 90.62 623 SER A O 1
ATOM 4668 N N . VAL A 1 624 ? 6.010 17.134 -3.150 1.00 92.38 624 VAL A N 1
ATOM 4669 C CA . VAL A 1 624 ? 6.462 18.345 -3.860 1.00 92.38 624 VAL A CA 1
ATOM 4670 C C . VAL A 1 624 ? 6.312 18.187 -5.377 1.00 92.38 624 VAL A C 1
ATOM 4672 O O . VAL A 1 624 ? 5.831 19.104 -6.037 1.00 92.38 624 VAL A O 1
ATOM 4675 N N . VAL A 1 625 ? 6.660 17.021 -5.934 1.00 94.50 625 VAL A N 1
ATOM 4676 C CA . VAL A 1 625 ? 6.475 16.750 -7.374 1.00 94.50 625 VAL A CA 1
ATOM 4677 C C . VAL A 1 625 ? 4.991 16.728 -7.747 1.00 94.50 625 VAL A C 1
ATOM 4679 O O . VAL A 1 625 ? 4.591 17.355 -8.729 1.00 94.50 625 VAL A O 1
ATOM 4682 N N . ARG A 1 626 ? 4.158 16.037 -6.954 1.00 91.06 626 ARG A N 1
ATOM 4683 C CA . ARG A 1 626 ? 2.705 15.947 -7.183 1.00 91.06 626 ARG A CA 1
ATOM 4684 C C . ARG A 1 626 ? 2.026 17.308 -7.144 1.00 91.06 626 ARG A C 1
ATOM 4686 O O . ARG A 1 626 ? 1.246 17.600 -8.041 1.00 91.06 626 ARG A O 1
ATOM 4693 N N . LEU A 1 627 ? 2.401 18.152 -6.181 1.00 89.38 627 LEU A N 1
ATOM 4694 C CA . LEU A 1 627 ? 1.906 19.522 -6.075 1.00 89.38 627 LEU A CA 1
ATOM 4695 C C . LEU A 1 627 ? 2.034 20.274 -7.407 1.00 89.38 627 LEU A C 1
ATOM 4697 O O . LEU A 1 627 ? 1.087 20.913 -7.845 1.00 89.38 627 LEU A O 1
ATOM 4701 N N . VAL A 1 628 ? 3.187 20.174 -8.076 1.00 91.56 628 VAL A N 1
ATOM 4702 C CA . VAL A 1 628 ? 3.409 20.844 -9.367 1.00 91.56 628 VAL A CA 1
ATOM 4703 C C . VAL A 1 628 ? 2.659 20.155 -10.508 1.00 91.56 628 VAL A C 1
ATOM 4705 O O . VAL A 1 628 ? 2.139 20.827 -11.397 1.00 91.56 628 VAL A O 1
ATOM 4708 N N . ALA A 1 629 ? 2.587 18.823 -10.498 1.00 89.44 629 ALA A N 1
ATOM 4709 C CA . ALA A 1 629 ? 1.875 18.061 -11.522 1.00 89.44 629 ALA A CA 1
ATOM 4710 C C . ALA A 1 629 ? 0.356 18.330 -11.518 1.00 89.44 629 ALA A C 1
ATOM 4712 O O . ALA A 1 629 ? -0.268 18.324 -12.585 1.00 89.44 629 ALA A O 1
ATOM 4713 N N . GLU A 1 630 ? -0.213 18.568 -10.335 1.00 86.94 630 GLU A N 1
ATOM 4714 C CA . GLU A 1 630 ? -1.636 18.838 -10.093 1.00 86.94 630 GLU A CA 1
ATOM 4715 C C . GLU A 1 630 ? -1.982 20.332 -10.162 1.00 86.94 630 GLU A C 1
ATOM 4717 O O . GLU A 1 630 ? -3.143 20.679 -10.378 1.00 86.94 630 GLU A O 1
ATOM 4722 N N . ALA A 1 631 ? -0.991 21.219 -10.034 1.00 87.12 631 ALA A N 1
ATOM 4723 C CA . ALA A 1 631 ? -1.200 22.657 -10.093 1.00 87.12 631 ALA A CA 1
ATOM 4724 C C . ALA A 1 631 ? -1.837 23.092 -11.424 1.00 87.12 631 ALA A C 1
ATOM 4726 O O . ALA A 1 631 ? -1.389 22.728 -12.516 1.00 87.12 631 ALA A O 1
ATOM 4727 N N . THR A 1 632 ? -2.864 23.937 -11.338 1.00 83.44 632 THR A N 1
ATOM 4728 C CA . THR A 1 632 ? -3.526 24.535 -12.501 1.00 83.44 632 THR A CA 1
ATOM 4729 C C . THR A 1 632 ? -3.079 25.988 -12.671 1.00 83.44 632 THR A C 1
ATOM 4731 O O . THR A 1 632 ? -3.536 26.859 -11.922 1.00 83.44 632 THR A O 1
ATOM 4734 N N . PRO A 1 633 ? -2.183 26.294 -13.629 1.00 81.31 633 PRO A N 1
ATOM 4735 C CA . PRO A 1 633 ? -1.790 27.670 -13.897 1.00 81.31 633 PRO A CA 1
ATOM 4736 C C . PRO A 1 633 ? -2.989 28.499 -14.366 1.00 81.31 633 PRO A C 1
ATOM 4738 O O . PRO A 1 633 ? -3.802 28.069 -15.183 1.00 81.31 633 PRO A O 1
ATOM 4741 N N . SER A 1 634 ? -3.091 29.718 -13.840 1.00 77.81 634 SER A N 1
ATOM 4742 C CA . SER A 1 634 ? -4.127 30.677 -14.219 1.00 77.81 634 SER A CA 1
ATOM 4743 C C . SER A 1 634 ? -3.637 31.519 -15.398 1.00 77.81 634 SER A C 1
ATOM 4745 O O . SER A 1 634 ? -3.071 32.595 -15.198 1.00 77.81 634 SER A O 1
ATOM 4747 N N . TRP A 1 635 ? -3.867 31.050 -16.625 1.00 74.12 635 TRP A N 1
ATOM 4748 C CA . TRP A 1 635 ? -3.436 31.745 -17.850 1.00 74.12 635 TRP A CA 1
ATOM 4749 C C . TRP A 1 635 ? -4.054 33.143 -18.012 1.00 74.12 635 TRP A C 1
ATOM 4751 O O . TRP A 1 635 ? -3.478 34.008 -18.662 1.00 74.12 635 TRP A O 1
ATOM 4761 N N . GLY A 1 636 ? -5.226 33.384 -17.409 1.00 67.38 636 GLY A N 1
ATOM 4762 C CA . GLY A 1 636 ? -5.841 34.713 -17.340 1.00 67.38 636 GLY A CA 1
ATOM 4763 C C . GLY A 1 636 ? -4.955 35.720 -16.607 1.00 67.38 636 GLY A C 1
ATOM 4764 O O . GLY A 1 636 ? -4.618 36.745 -17.182 1.00 67.38 636 GLY A O 1
ATOM 4765 N N . ALA A 1 637 ? -4.495 35.375 -15.401 1.00 64.25 637 ALA A N 1
ATOM 4766 C CA . ALA A 1 637 ? -3.606 36.229 -14.614 1.00 64.25 637 ALA A CA 1
ATOM 4767 C C . ALA A 1 637 ? -2.266 36.481 -15.325 1.00 64.25 637 ALA A C 1
ATOM 4769 O O . ALA A 1 637 ? -1.743 37.585 -15.273 1.00 64.25 637 ALA A O 1
ATOM 4770 N N . GLU A 1 638 ? -1.728 35.488 -16.039 1.00 63.97 638 GLU A N 1
ATOM 4771 C CA . GLU A 1 638 ? -0.492 35.657 -16.815 1.00 63.97 638 GLU A CA 1
ATOM 4772 C C . GLU A 1 638 ? -0.658 36.654 -17.969 1.00 63.97 638 GLU A C 1
ATOM 4774 O O . GLU A 1 638 ? 0.186 37.530 -18.164 1.00 63.97 638 GLU A O 1
ATOM 4779 N N . ARG A 1 639 ? -1.775 36.565 -18.703 1.00 67.62 639 ARG A N 1
ATOM 4780 C CA . ARG A 1 639 ? -2.126 37.542 -19.742 1.00 67.62 639 ARG A CA 1
ATOM 4781 C C . ARG A 1 639 ? -2.311 38.940 -19.156 1.00 67.62 639 ARG A C 1
ATOM 4783 O O . ARG A 1 639 ? -1.808 39.890 -19.743 1.00 67.62 639 ARG A O 1
ATOM 4790 N N . THR A 1 640 ? -2.955 39.054 -17.993 1.00 64.19 640 THR A N 1
ATOM 4791 C CA . THR A 1 640 ? -3.130 40.329 -17.283 1.00 64.19 640 THR A CA 1
ATOM 4792 C C . THR A 1 640 ? -1.787 40.938 -16.874 1.00 64.19 640 THR A C 1
ATOM 4794 O O . THR A 1 640 ? -1.516 42.077 -17.238 1.00 64.19 640 THR A O 1
ATOM 4797 N N . LEU A 1 641 ? -0.902 40.180 -16.219 1.00 64.94 641 LEU A N 1
ATOM 4798 C CA . LEU A 1 641 ? 0.436 40.657 -15.834 1.00 64.94 641 LEU A CA 1
ATOM 4799 C C . LEU A 1 641 ? 1.253 41.117 -17.050 1.00 64.94 641 LEU A C 1
ATOM 4801 O O . LEU A 1 641 ? 1.852 42.188 -17.025 1.00 64.94 641 LEU A O 1
ATOM 4805 N N . THR A 1 642 ? 1.199 40.349 -18.145 1.00 65.88 642 THR A N 1
ATOM 4806 C CA . THR A 1 642 ? 1.868 40.705 -19.406 1.00 65.88 642 THR A CA 1
ATOM 4807 C C . THR A 1 642 ? 1.296 42.000 -19.994 1.00 65.88 642 THR A C 1
ATOM 4809 O O . THR A 1 642 ? 2.052 42.861 -20.431 1.00 65.88 642 THR A O 1
ATOM 4812 N N . SER A 1 643 ? -0.034 42.164 -19.987 1.00 64.88 643 SER A N 1
ATOM 4813 C CA . SER A 1 643 ? -0.697 43.374 -20.498 1.00 64.88 643 SER A CA 1
ATOM 4814 C C . SER A 1 643 ? -0.404 44.627 -19.670 1.00 64.88 643 SER A C 1
ATOM 4816 O O . SER A 1 643 ? -0.451 45.729 -20.204 1.00 64.88 643 SER A O 1
ATOM 4818 N N . LEU A 1 644 ? -0.060 44.456 -18.390 1.00 65.12 644 LEU A N 1
ATOM 4819 C CA . LEU A 1 644 ? 0.338 45.532 -17.482 1.00 65.12 644 LEU A CA 1
ATOM 4820 C C . LEU A 1 644 ? 1.845 45.842 -17.539 1.00 65.12 644 LEU A C 1
ATOM 4822 O O . LEU A 1 644 ? 2.322 46.675 -16.775 1.00 65.12 644 LEU A O 1
ATOM 4826 N N . GLY A 1 645 ? 2.613 45.173 -18.410 1.00 62.03 645 GLY A N 1
ATOM 4827 C CA . GLY A 1 645 ? 4.066 45.354 -18.506 1.00 62.03 645 GLY A CA 1
ATOM 4828 C C . GLY A 1 645 ? 4.845 44.849 -17.285 1.00 62.03 645 GLY A C 1
ATOM 4829 O O . GLY A 1 645 ? 6.027 45.160 -17.146 1.00 62.03 645 GLY A O 1
ATOM 4830 N N . LEU A 1 646 ? 4.206 44.076 -16.401 1.00 63.59 646 LEU A N 1
ATOM 4831 C CA . LEU A 1 646 ? 4.840 43.531 -15.204 1.00 63.59 646 LEU A CA 1
ATOM 4832 C C . LEU A 1 646 ? 5.692 42.301 -15.559 1.00 63.59 646 LEU A C 1
ATOM 4834 O O . LEU A 1 646 ? 5.296 41.499 -16.413 1.00 63.59 646 LEU A O 1
ATOM 4838 N N . PRO A 1 647 ? 6.857 42.108 -14.911 1.00 58.72 647 PRO A N 1
ATOM 4839 C CA . PRO A 1 647 ? 7.706 40.956 -15.173 1.00 58.72 647 PRO A CA 1
ATOM 4840 C C . PRO A 1 647 ? 6.976 39.654 -14.817 1.00 58.72 647 PRO A C 1
ATOM 4842 O O . PRO A 1 647 ? 6.601 39.401 -13.676 1.00 58.72 647 PRO A O 1
ATOM 4845 N N . VAL A 1 648 ? 6.795 38.800 -15.825 1.00 57.47 648 VAL A N 1
ATOM 4846 C CA . VAL A 1 648 ? 6.174 37.468 -15.694 1.00 57.47 648 VAL A CA 1
ATOM 4847 C C . VAL A 1 648 ? 7.223 36.391 -15.382 1.00 57.47 648 VAL A C 1
ATOM 4849 O O . VAL A 1 648 ? 6.878 35.252 -15.067 1.00 57.47 648 VAL A O 1
ATOM 4852 N N . GLY A 1 649 ? 8.512 36.722 -15.460 1.00 58.06 649 GLY A N 1
ATOM 4853 C CA . GLY A 1 649 ? 9.598 35.791 -15.174 1.00 58.06 649 GLY A CA 1
ATOM 4854 C C . GLY A 1 649 ? 9.783 35.576 -13.671 1.00 58.06 649 GLY A C 1
ATOM 4855 O O . GLY A 1 649 ? 10.061 36.522 -12.949 1.00 58.06 649 GLY A O 1
ATOM 4856 N N . LEU A 1 650 ? 9.670 34.330 -13.201 1.00 57.34 650 LEU A N 1
ATOM 4857 C CA . LEU A 1 650 ? 10.285 33.898 -11.930 1.00 57.34 650 LEU A CA 1
ATOM 4858 C C . LEU A 1 650 ? 11.742 33.466 -12.132 1.00 57.34 650 LEU A C 1
ATOM 4860 O O . LEU A 1 650 ? 12.487 33.239 -11.179 1.00 57.34 650 LEU A O 1
ATOM 4864 N N . SER A 1 651 ? 12.126 33.297 -13.392 1.00 52.81 651 SER A N 1
ATOM 4865 C CA . SER A 1 651 ? 13.449 32.887 -13.814 1.00 52.81 651 SER A CA 1
ATOM 4866 C C . SER A 1 651 ? 14.260 34.106 -14.245 1.00 52.81 651 SER A C 1
ATOM 4868 O O . SER A 1 651 ? 14.291 34.427 -15.431 1.00 52.81 651 SER A O 1
ATOM 4870 N N . ASP A 1 652 ? 14.943 34.772 -13.315 1.00 45.81 652 ASP A N 1
ATOM 4871 C CA . ASP A 1 652 ? 15.962 35.749 -13.705 1.00 45.81 652 ASP A CA 1
ATOM 4872 C C . ASP A 1 652 ? 17.103 35.022 -14.420 1.00 45.81 652 ASP A C 1
ATOM 4874 O O . ASP A 1 652 ? 17.845 34.221 -13.841 1.00 45.81 652 ASP A O 1
ATOM 4878 N N . ARG A 1 653 ? 17.244 35.295 -15.717 1.00 44.09 653 ARG A N 1
ATOM 4879 C CA . ARG A 1 653 ? 18.467 34.995 -16.456 1.00 44.09 653 ARG A CA 1
ATOM 4880 C C . ARG A 1 653 ? 19.410 36.170 -16.217 1.00 44.09 653 ARG A C 1
ATOM 4882 O O . ARG A 1 653 ? 19.336 37.173 -16.919 1.00 44.09 653 ARG A O 1
ATOM 4889 N N . ALA A 1 654 ? 20.307 36.052 -15.241 1.00 38.50 654 ALA A N 1
ATOM 4890 C CA . ALA A 1 654 ? 21.481 36.917 -15.236 1.00 38.50 654 ALA A CA 1
ATOM 4891 C C . ALA A 1 654 ? 22.260 36.660 -16.548 1.00 38.50 654 ALA A C 1
ATOM 4893 O O . ALA A 1 654 ? 22.515 35.489 -16.865 1.00 38.50 654 ALA A O 1
ATOM 4894 N N . PRO A 1 655 ? 22.631 37.690 -17.330 1.00 34.53 655 PRO A N 1
ATOM 4895 C CA . PRO A 1 655 ? 23.452 37.499 -18.520 1.00 34.53 655 PRO A CA 1
ATOM 4896 C C . PRO A 1 655 ? 24.801 36.904 -18.090 1.00 34.53 655 PRO A C 1
ATOM 4898 O O . PRO A 1 655 ? 25.562 37.547 -17.375 1.00 34.53 655 PRO A O 1
ATOM 4901 N N . GLY A 1 656 ? 25.075 35.652 -18.467 1.00 40.94 656 GLY A N 1
ATOM 4902 C CA . GLY A 1 656 ? 26.348 34.968 -18.188 1.00 40.94 656 GLY A CA 1
ATOM 4903 C C . GLY A 1 656 ? 26.383 34.024 -16.974 1.00 40.94 656 GLY A C 1
ATOM 4904 O O . GLY A 1 656 ? 27.404 33.376 -16.759 1.00 40.94 656 GLY A O 1
ATOM 4905 N N . GLY A 1 657 ? 25.296 33.881 -16.206 1.00 35.88 657 GLY A N 1
ATOM 4906 C CA . GLY A 1 657 ? 25.207 32.922 -15.093 1.00 35.88 657 GLY A CA 1
ATOM 4907 C C . GLY A 1 657 ? 24.573 31.589 -15.504 1.00 35.88 657 GLY A C 1
ATOM 4908 O O . GLY A 1 657 ? 23.648 31.557 -16.316 1.00 35.88 657 GLY A O 1
ATOM 4909 N N . THR A 1 658 ? 25.034 30.472 -14.931 1.00 37.00 658 THR A N 1
ATOM 4910 C CA . THR A 1 658 ? 24.374 29.165 -15.084 1.00 37.00 658 THR A CA 1
ATOM 4911 C C . THR A 1 658 ? 22.887 29.287 -14.736 1.00 37.00 658 THR A C 1
ATOM 4913 O O . THR A 1 658 ? 22.522 29.797 -13.679 1.00 37.00 658 THR A O 1
ATOM 4916 N N . ALA A 1 659 ? 22.024 28.853 -15.660 1.00 37.97 659 ALA A N 1
ATOM 4917 C CA . ALA A 1 659 ? 20.573 28.969 -15.567 1.00 37.97 659 ALA A CA 1
ATOM 4918 C C . ALA A 1 659 ? 20.040 28.319 -14.279 1.00 37.97 659 ALA A C 1
ATOM 4920 O O . ALA A 1 659 ? 19.863 27.106 -14.199 1.00 37.97 659 ALA A O 1
ATOM 4921 N N . GLY A 1 660 ? 19.786 29.139 -13.265 1.00 43.34 660 GLY A N 1
ATOM 4922 C CA . GLY A 1 660 ? 19.185 28.730 -12.009 1.00 43.34 660 GLY A CA 1
ATOM 4923 C C . GLY A 1 660 ? 18.117 29.736 -11.628 1.00 43.34 660 GLY A C 1
ATOM 4924 O O . GLY A 1 660 ? 18.358 30.564 -10.758 1.00 43.34 660 GLY A O 1
ATOM 4925 N N . GLY A 1 661 ? 16.949 29.669 -12.273 1.00 48.78 661 GLY A N 1
ATOM 4926 C CA . GLY A 1 661 ? 15.758 30.355 -11.771 1.00 48.78 661 GLY A CA 1
ATOM 4927 C C . GLY A 1 661 ? 15.470 29.817 -10.372 1.00 48.78 661 GLY A C 1
ATOM 4928 O O . GLY A 1 661 ? 15.091 28.659 -10.214 1.00 48.78 661 GLY A O 1
ATOM 4929 N N . ARG A 1 662 ? 15.762 30.598 -9.334 1.00 59.12 662 ARG A N 1
ATOM 4930 C CA . ARG A 1 662 ? 15.602 30.158 -7.947 1.00 59.12 662 ARG A CA 1
ATOM 4931 C C . ARG A 1 662 ? 14.250 30.642 -7.448 1.00 59.12 662 ARG A C 1
ATOM 4933 O O . ARG A 1 662 ? 13.984 31.836 -7.455 1.00 59.12 662 ARG A O 1
ATOM 4940 N N . VAL A 1 663 ? 13.436 29.718 -6.931 1.00 65.25 663 VAL A N 1
ATOM 4941 C CA . VAL A 1 663 ? 12.435 30.081 -5.915 1.00 65.25 663 VAL A CA 1
ATOM 4942 C C . VAL A 1 663 ? 13.170 30.932 -4.864 1.00 65.25 663 VAL A C 1
ATOM 4944 O O . VAL A 1 663 ? 14.247 30.492 -4.437 1.00 65.25 663 VAL A O 1
ATOM 4947 N N . PRO A 1 664 ? 12.668 32.124 -4.482 1.00 67.62 664 PRO A N 1
ATOM 4948 C CA . PRO A 1 664 ? 13.400 33.044 -3.615 1.00 67.62 664 PRO A CA 1
ATOM 4949 C C . PRO A 1 664 ? 13.958 32.343 -2.373 1.00 67.62 664 PRO A C 1
ATOM 4951 O O . PRO A 1 664 ? 13.289 31.499 -1.775 1.00 67.62 664 PRO A O 1
ATOM 4954 N N . ALA A 1 665 ? 15.189 32.678 -1.970 1.00 67.81 665 ALA A N 1
ATOM 4955 C CA . ALA A 1 665 ? 15.807 32.090 -0.776 1.00 67.81 665 ALA A CA 1
ATOM 4956 C C . ALA A 1 665 ? 15.011 32.393 0.508 1.00 67.81 665 ALA A C 1
ATOM 4958 O O . ALA A 1 665 ? 15.098 31.635 1.468 1.00 67.81 665 ALA A O 1
ATOM 4959 N N . THR A 1 666 ? 14.206 33.457 0.482 1.00 68.06 666 THR A N 1
ATOM 4960 C CA . THR A 1 666 ? 13.266 33.872 1.531 1.00 68.06 666 THR A CA 1
ATOM 4961 C C . THR A 1 666 ? 12.054 32.946 1.670 1.00 68.06 666 THR A C 1
ATOM 4963 O O . THR A 1 666 ? 11.352 33.005 2.670 1.00 68.06 666 THR A O 1
ATOM 4966 N N . CYS A 1 667 ? 11.803 32.061 0.702 1.00 72.75 667 CYS A N 1
ATOM 4967 C CA . CYS A 1 667 ? 10.751 31.055 0.788 1.00 72.75 667 CYS A CA 1
ATOM 4968 C C . CYS A 1 667 ? 11.063 30.055 1.921 1.00 72.75 667 CYS A C 1
ATOM 4970 O O . CYS A 1 667 ? 12.160 29.479 1.890 1.00 72.75 667 CYS A O 1
ATOM 4972 N N . PRO A 1 668 ? 10.114 29.753 2.838 1.00 80.81 668 PRO A N 1
ATOM 4973 C CA . PRO A 1 668 ? 10.309 28.890 4.018 1.00 80.81 668 PRO A CA 1
ATOM 4974 C C . PRO A 1 668 ? 10.382 27.389 3.669 1.00 80.81 668 PRO A C 1
ATOM 4976 O O . PRO A 1 668 ? 9.868 26.522 4.371 1.00 80.81 668 PRO A O 1
ATOM 4979 N N . LEU A 1 669 ? 10.984 27.075 2.526 1.00 85.62 669 LEU A N 1
ATOM 4980 C CA . LEU A 1 669 ? 11.226 25.732 2.034 1.00 85.62 669 LEU A CA 1
ATOM 4981 C C . LEU A 1 669 ? 12.694 25.374 2.229 1.00 85.62 669 LEU A C 1
ATOM 4983 O O . LEU A 1 669 ? 13.582 26.220 2.136 1.00 85.62 669 LEU A O 1
ATOM 4987 N N . GLU A 1 670 ? 12.965 24.091 2.402 1.00 90.19 670 GLU A N 1
ATOM 4988 C CA . GLU A 1 670 ? 14.334 23.596 2.392 1.00 90.19 670 GLU A CA 1
ATOM 4989 C C . GLU A 1 670 ? 14.985 23.811 1.008 1.00 90.19 670 GLU A C 1
ATOM 4991 O O . GLU A 1 670 ? 14.295 23.769 -0.023 1.00 90.19 670 GLU A O 1
ATOM 4996 N N . PRO A 1 671 ? 16.319 23.981 0.921 1.00 90.75 671 PRO A N 1
ATOM 4997 C CA . PRO A 1 671 ? 17.011 24.171 -0.356 1.00 90.75 671 PRO A CA 1
ATOM 4998 C C . PRO A 1 671 ? 16.695 23.093 -1.401 1.00 90.75 671 PRO A C 1
ATOM 5000 O O . PRO A 1 671 ? 16.517 23.396 -2.584 1.00 90.75 671 PRO A O 1
ATOM 5003 N N . TRP A 1 672 ? 16.572 21.835 -0.970 1.00 93.19 672 TRP A N 1
ATOM 5004 C CA . TRP A 1 672 ? 16.243 20.721 -1.857 1.00 93.19 672 TRP A CA 1
ATOM 5005 C C . TRP A 1 672 ? 14.785 20.762 -2.342 1.00 93.19 672 TRP A C 1
ATOM 5007 O O . TRP A 1 672 ? 14.523 20.383 -3.482 1.00 93.19 672 TRP A O 1
ATOM 5017 N N . GLN A 1 673 ? 13.845 21.271 -1.534 1.00 93.19 673 GLN A N 1
ATOM 5018 C CA . GLN A 1 673 ? 12.439 21.430 -1.929 1.00 93.19 673 GLN A CA 1
ATOM 5019 C C . GLN A 1 673 ? 12.299 22.508 -3.000 1.00 93.19 673 GLN A C 1
ATOM 5021 O O . GLN A 1 673 ? 11.610 22.292 -3.994 1.00 93.19 673 GLN A O 1
ATOM 5026 N N . ARG A 1 674 ? 13.005 23.637 -2.844 1.00 91.12 674 ARG A N 1
ATOM 5027 C CA . ARG A 1 674 ? 13.054 24.696 -3.867 1.00 91.12 674 ARG A CA 1
ATOM 5028 C C . ARG A 1 674 ? 13.580 24.168 -5.201 1.00 91.12 674 ARG A C 1
ATOM 5030 O O . ARG A 1 674 ? 12.979 24.424 -6.242 1.00 91.12 674 ARG A O 1
ATOM 5037 N N . ARG A 1 675 ? 14.666 23.387 -5.170 1.00 93.38 675 ARG A N 1
ATOM 5038 C CA . ARG A 1 675 ? 15.216 22.739 -6.371 1.00 93.38 675 ARG A CA 1
ATOM 5039 C C . ARG A 1 675 ? 14.219 21.763 -6.992 1.00 93.38 675 ARG A C 1
ATOM 5041 O O . ARG A 1 675 ? 13.997 21.807 -8.197 1.00 93.38 675 ARG A O 1
ATOM 5048 N N . LEU A 1 676 ? 13.584 20.919 -6.181 1.00 94.94 676 LEU A N 1
ATOM 5049 C CA . LEU A 1 676 ? 12.637 19.924 -6.675 1.00 94.94 676 LEU A CA 1
ATOM 5050 C C . LEU A 1 676 ? 11.370 20.557 -7.270 1.00 94.94 676 LEU A C 1
ATOM 5052 O O . LEU A 1 676 ? 10.883 20.066 -8.287 1.00 94.94 676 LEU A O 1
ATOM 5056 N N . LEU A 1 677 ? 10.871 21.662 -6.703 1.00 93.88 677 LEU A N 1
ATOM 5057 C CA . LEU A 1 677 ? 9.789 22.457 -7.299 1.00 93.88 677 LEU A CA 1
ATOM 5058 C C . LEU A 1 677 ? 10.164 22.936 -8.703 1.00 93.88 677 LEU A C 1
ATOM 5060 O O . LEU A 1 677 ? 9.390 22.749 -9.642 1.00 93.88 677 LEU A O 1
ATOM 5064 N N . TRP A 1 678 ? 11.365 23.500 -8.855 1.00 93.38 678 TRP A N 1
ATOM 5065 C CA . TRP A 1 678 ? 11.860 23.971 -10.147 1.00 93.38 678 TRP A CA 1
ATOM 5066 C C . TRP A 1 678 ? 11.963 22.839 -11.170 1.00 93.38 678 TRP A C 1
ATOM 5068 O O . TRP A 1 678 ? 11.406 22.946 -12.261 1.00 93.38 678 TRP A O 1
ATOM 5078 N N . VAL A 1 679 ? 12.602 21.725 -10.797 1.00 94.94 679 VAL A N 1
ATOM 5079 C CA . VAL A 1 679 ? 12.766 20.555 -11.678 1.00 94.94 679 VAL A CA 1
ATOM 5080 C C . VAL A 1 679 ? 11.408 19.988 -12.094 1.00 94.94 679 VAL A C 1
ATOM 5082 O O . VAL A 1 679 ? 11.217 19.628 -13.254 1.00 94.94 679 VAL A O 1
ATOM 5085 N N . SER A 1 680 ? 10.444 19.950 -11.172 1.00 95.88 680 SER A N 1
ATOM 5086 C CA . SER A 1 680 ? 9.087 19.468 -11.454 1.00 95.88 680 SER A CA 1
ATOM 5087 C C . SER A 1 680 ? 8.345 20.380 -12.430 1.00 95.88 680 SER A C 1
ATOM 5089 O O . SER A 1 680 ? 7.690 19.890 -13.350 1.00 95.88 680 SER A O 1
ATOM 5091 N N . ALA A 1 681 ? 8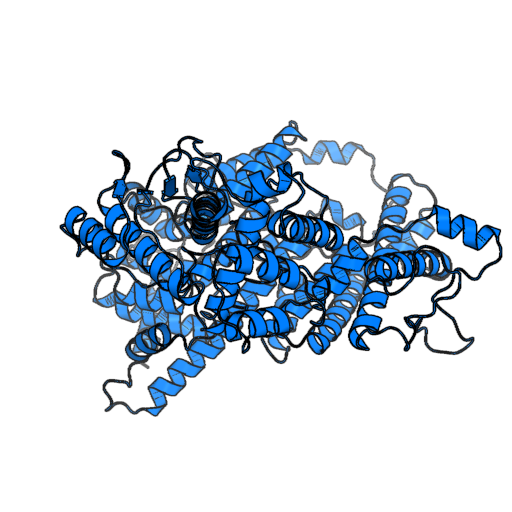.472 21.700 -12.271 1.00 93.56 681 ALA A N 1
ATOM 5092 C CA . ALA A 1 681 ? 7.842 22.668 -13.163 1.00 93.56 681 ALA A CA 1
ATOM 5093 C C . ALA A 1 681 ? 8.473 22.643 -14.561 1.00 93.56 681 ALA A C 1
ATOM 5095 O O . ALA A 1 681 ? 7.755 22.692 -15.560 1.00 93.56 681 ALA A O 1
ATOM 5096 N N . ASP A 1 682 ? 9.798 22.486 -14.641 1.00 93.19 682 ASP A N 1
ATOM 5097 C CA . ASP A 1 682 ? 10.521 22.323 -15.904 1.00 93.19 682 ASP A CA 1
ATOM 5098 C C . ASP A 1 682 ? 10.103 21.037 -16.632 1.00 93.19 682 ASP A C 1
ATOM 5100 O O . ASP A 1 682 ? 9.772 21.065 -17.820 1.00 93.19 682 ASP A O 1
ATOM 5104 N N . ALA A 1 683 ? 10.033 19.914 -15.908 1.00 93.06 683 ALA A N 1
ATOM 5105 C CA . ALA A 1 683 ? 9.552 18.646 -16.447 1.00 93.06 683 ALA A CA 1
ATOM 5106 C C . ALA A 1 683 ? 8.113 18.776 -16.977 1.00 93.06 683 ALA A C 1
ATOM 5108 O O . ALA A 1 683 ? 7.815 18.358 -18.096 1.00 93.06 683 ALA A O 1
ATOM 5109 N N . ARG A 1 684 ? 7.219 19.423 -16.220 1.00 92.81 684 ARG A N 1
ATOM 5110 C CA . ARG A 1 684 ? 5.830 19.643 -16.638 1.00 92.81 684 ARG A CA 1
ATOM 5111 C C . ARG A 1 684 ? 5.721 20.524 -17.886 1.00 92.81 684 ARG A C 1
ATOM 5113 O O . ARG A 1 684 ? 4.957 20.189 -18.794 1.00 92.81 684 ARG A O 1
ATOM 5120 N N . ALA A 1 685 ? 6.497 21.606 -17.956 1.00 89.62 685 ALA A N 1
ATOM 5121 C CA . ALA A 1 685 ? 6.560 22.490 -19.118 1.00 89.62 685 ALA A CA 1
ATOM 5122 C C . ALA A 1 685 ? 6.994 21.732 -20.382 1.00 89.62 685 ALA A C 1
ATOM 5124 O O . ALA A 1 685 ? 6.301 21.772 -21.401 1.00 89.62 685 ALA A O 1
ATOM 5125 N N . ARG A 1 686 ? 8.084 20.959 -20.299 1.00 89.50 686 ARG A N 1
ATOM 5126 C CA . ARG A 1 686 ? 8.557 20.101 -21.400 1.00 89.50 686 ARG A CA 1
ATOM 5127 C C . ARG A 1 686 ? 7.511 19.069 -21.819 1.00 89.50 686 ARG A C 1
ATOM 5129 O O . ARG A 1 686 ? 7.288 18.878 -23.011 1.00 89.50 686 ARG A O 1
ATOM 5136 N N . GLY A 1 687 ? 6.830 18.440 -20.862 1.00 87.88 687 GLY A N 1
ATOM 5137 C CA . GLY A 1 687 ? 5.774 17.468 -21.148 1.00 87.88 687 GLY A CA 1
ATOM 5138 C C . GLY A 1 687 ? 4.587 18.063 -21.912 1.00 87.88 687 GLY A C 1
ATOM 5139 O O . GLY A 1 687 ? 4.041 17.411 -22.804 1.00 87.88 687 GLY A O 1
ATOM 5140 N N . LEU A 1 688 ? 4.193 19.307 -21.619 1.00 86.12 688 LEU A N 1
ATOM 5141 C CA . LEU A 1 688 ? 3.172 20.008 -22.406 1.00 86.12 688 LEU A CA 1
ATOM 5142 C C . LEU A 1 688 ? 3.644 20.308 -23.827 1.00 86.12 688 LEU A C 1
ATOM 5144 O O . LEU A 1 688 ? 2.888 20.071 -24.769 1.00 86.12 688 LEU A O 1
ATOM 5148 N N . LEU A 1 689 ? 4.882 20.777 -23.986 1.00 84.25 689 LEU A N 1
ATOM 5149 C CA . LEU A 1 689 ? 5.455 21.047 -25.305 1.00 84.25 689 LEU A CA 1
ATOM 5150 C C . LEU A 1 689 ? 5.538 19.767 -26.145 1.00 84.25 689 LEU A C 1
ATOM 5152 O O . LEU A 1 689 ? 5.131 19.784 -27.303 1.00 84.25 689 LEU A O 1
ATOM 5156 N N . ARG A 1 690 ? 5.955 18.634 -25.561 1.00 82.12 690 ARG A N 1
ATOM 5157 C CA . ARG A 1 690 ? 5.940 17.327 -26.245 1.00 82.12 690 ARG A CA 1
ATOM 5158 C C . ARG A 1 690 ? 4.540 16.908 -26.671 1.00 82.12 690 ARG A C 1
ATOM 5160 O O . ARG A 1 690 ? 4.352 16.449 -27.791 1.00 82.12 690 ARG A O 1
ATOM 5167 N N . MET A 1 691 ? 3.544 17.092 -25.805 1.00 82.19 691 MET A N 1
ATOM 5168 C CA . MET A 1 691 ? 2.148 16.801 -26.144 1.00 82.19 691 MET A CA 1
ATOM 5169 C C . MET A 1 691 ? 1.652 17.659 -27.313 1.00 82.19 691 MET A C 1
ATOM 5171 O O . MET A 1 691 ? 0.949 17.157 -28.186 1.00 82.19 691 MET A O 1
ATOM 5175 N N . GLN A 1 692 ? 1.987 18.949 -27.322 1.00 79.25 692 GLN A N 1
ATOM 5176 C CA . GLN A 1 692 ? 1.624 19.853 -28.412 1.00 79.25 692 GLN A CA 1
ATOM 5177 C C . GLN A 1 692 ? 2.336 19.459 -29.709 1.00 79.25 692 GLN A C 1
ATOM 5179 O O . GLN A 1 692 ? 1.674 19.293 -30.728 1.00 79.25 692 GLN A O 1
ATOM 5184 N N . ALA A 1 693 ? 3.648 19.216 -29.654 1.00 74.56 693 ALA A N 1
ATOM 5185 C CA . ALA A 1 693 ? 4.448 18.758 -30.787 1.00 74.56 693 ALA A CA 1
ATOM 5186 C C . ALA A 1 693 ? 3.894 17.468 -31.405 1.00 74.56 693 ALA A C 1
ATOM 5188 O O . ALA A 1 693 ? 3.739 17.383 -32.619 1.00 74.56 693 ALA A O 1
ATOM 5189 N N . ALA A 1 694 ? 3.524 16.497 -30.571 1.00 72.50 694 ALA A N 1
ATOM 5190 C CA . ALA A 1 694 ? 2.904 15.252 -31.000 1.00 72.50 694 ALA A CA 1
ATOM 5191 C C . ALA A 1 694 ? 1.601 15.462 -31.778 1.00 72.50 694 ALA A C 1
ATOM 5193 O O . ALA A 1 694 ? 1.405 14.869 -32.836 1.00 72.50 694 ALA A O 1
ATOM 5194 N N . ARG A 1 695 ? 0.718 16.333 -31.273 1.00 70.56 695 ARG A N 1
ATOM 5195 C CA . ARG A 1 695 ? -0.542 16.669 -31.950 1.00 70.56 695 ARG A CA 1
ATOM 5196 C C . ARG A 1 695 ? -0.287 17.360 -33.289 1.00 70.56 695 ARG A C 1
ATOM 5198 O O . ARG A 1 695 ? -0.922 17.007 -34.276 1.00 70.56 695 ARG A O 1
ATOM 5205 N N . SER A 1 696 ? 0.664 18.292 -33.337 1.00 69.44 696 SER A N 1
ATOM 5206 C CA . SER A 1 696 ? 1.023 18.998 -34.572 1.00 69.44 696 SER A CA 1
ATOM 5207 C C . SER A 1 696 ? 1.660 18.077 -35.615 1.00 69.44 696 SER A C 1
ATOM 5209 O O . SER A 1 696 ? 1.368 18.211 -36.800 1.00 69.44 696 SER A O 1
ATOM 5211 N N . ALA A 1 697 ? 2.482 17.110 -35.187 1.00 66.62 697 ALA A N 1
ATOM 5212 C CA . ALA A 1 697 ? 3.101 16.131 -36.079 1.00 66.62 697 ALA A CA 1
ATOM 5213 C C . ALA A 1 697 ? 2.059 15.253 -36.790 1.00 66.62 697 ALA A C 1
ATOM 5215 O O . ALA A 1 697 ? 2.189 15.013 -37.987 1.00 66.62 697 ALA A O 1
ATOM 5216 N N . VAL A 1 698 ? 1.005 14.831 -36.081 1.00 65.50 698 VAL A N 1
ATOM 5217 C CA . VAL A 1 698 ? -0.123 14.085 -36.671 1.00 65.50 698 VAL A CA 1
ATOM 5218 C C . VAL A 1 698 ? -0.903 14.943 -37.675 1.00 65.50 698 VAL A C 1
ATOM 5220 O O . VAL A 1 698 ? -1.359 14.431 -38.689 1.00 65.50 698 VAL A O 1
ATOM 5223 N N . ALA A 1 699 ? -1.012 16.251 -37.434 1.00 60.31 699 ALA A N 1
ATOM 5224 C CA . ALA A 1 699 ? -1.719 17.184 -38.312 1.00 60.31 699 ALA A CA 1
ATOM 5225 C C . ALA A 1 699 ? -0.898 17.660 -39.534 1.00 60.31 699 ALA A C 1
ATOM 5227 O O . ALA A 1 699 ? -1.393 18.458 -40.325 1.00 60.31 699 ALA A O 1
ATOM 5228 N N . GLY A 1 700 ? 0.366 17.236 -39.683 1.00 59.41 700 GLY A N 1
ATOM 5229 C CA . GLY A 1 700 ? 1.258 17.666 -40.773 1.00 59.41 700 GLY A CA 1
ATOM 5230 C C . GLY A 1 700 ? 1.771 19.113 -40.671 1.00 59.41 700 GLY A C 1
ATOM 5231 O O . GLY A 1 700 ? 2.579 19.542 -41.495 1.00 59.41 700 GLY A O 1
ATOM 5232 N N . TRP A 1 701 ? 1.356 19.875 -39.654 1.00 45.62 701 TRP A N 1
ATOM 5233 C CA . TRP A 1 701 ? 1.707 21.288 -39.477 1.00 45.62 701 TRP A CA 1
ATOM 5234 C C . TRP A 1 701 ? 3.030 21.437 -38.704 1.00 45.62 701 TRP A C 1
ATOM 5236 O O . TRP A 1 701 ? 3.217 20.830 -37.650 1.00 45.62 701 TRP A O 1
ATOM 5246 N N . ASN A 1 702 ? 3.958 22.269 -39.199 1.00 53.44 702 ASN A N 1
ATOM 5247 C CA . ASN A 1 702 ? 5.236 22.605 -38.539 1.00 53.44 702 ASN A CA 1
ATOM 5248 C C . ASN A 1 702 ? 6.070 21.385 -38.085 1.00 53.44 702 ASN A C 1
ATOM 5250 O O . ASN A 1 702 ? 6.634 21.354 -36.985 1.00 53.44 702 ASN A O 1
ATOM 5254 N N . SER A 1 703 ? 6.184 20.380 -38.958 1.00 62.50 703 SER A N 1
ATOM 5255 C CA . SER A 1 703 ? 6.828 19.090 -38.667 1.00 62.50 703 SER A CA 1
ATOM 5256 C C . SER A 1 703 ? 8.278 19.196 -38.176 1.00 62.50 703 SER A C 1
ATOM 5258 O O . SER A 1 703 ? 8.742 18.308 -37.468 1.00 62.50 703 SER A O 1
ATOM 5260 N N . TRP A 1 704 ? 9.025 20.250 -38.519 1.00 64.69 704 TRP A N 1
ATOM 5261 C CA . TRP A 1 704 ? 10.410 20.419 -38.061 1.00 64.69 704 TRP A CA 1
ATOM 5262 C C . TRP A 1 704 ? 10.504 20.897 -36.600 1.00 64.69 704 TRP A C 1
ATOM 5264 O O . TRP A 1 704 ? 11.315 20.360 -35.850 1.00 64.69 704 TRP A O 1
ATOM 5274 N N . GLN A 1 705 ? 9.643 21.826 -36.160 1.00 63.22 705 GLN A N 1
ATOM 5275 C CA . GLN A 1 705 ? 9.582 22.283 -34.760 1.00 63.22 705 GLN A CA 1
ATOM 5276 C C . GLN A 1 705 ? 9.074 21.168 -33.847 1.00 63.22 705 GLN A C 1
ATOM 5278 O O . GLN A 1 705 ? 9.630 20.935 -32.775 1.00 63.22 705 GLN A O 1
ATOM 5283 N N . ALA A 1 706 ? 8.050 20.441 -34.305 1.00 64.50 706 ALA A N 1
ATOM 5284 C CA . ALA A 1 706 ? 7.545 19.269 -33.607 1.00 64.50 706 ALA A CA 1
ATOM 5285 C C . ALA A 1 706 ? 8.640 18.200 -33.444 1.00 64.50 706 ALA A C 1
ATOM 5287 O O . ALA A 1 706 ? 8.852 17.702 -32.342 1.00 64.50 706 ALA A O 1
ATOM 5288 N N . ARG A 1 707 ? 9.403 17.914 -34.510 1.00 65.00 707 ARG A N 1
ATOM 5289 C CA . ARG A 1 707 ? 10.544 16.985 -34.464 1.00 65.00 707 ARG A CA 1
ATOM 5290 C C . ARG A 1 707 ? 11.657 17.464 -33.527 1.00 65.00 707 ARG A C 1
ATOM 5292 O O . ARG A 1 707 ? 12.170 16.653 -32.765 1.00 65.00 707 ARG A O 1
ATOM 5299 N N . ALA A 1 708 ? 11.997 18.755 -33.519 1.00 66.00 708 ALA A N 1
ATOM 5300 C CA . ALA A 1 708 ? 13.000 19.310 -32.601 1.00 66.00 708 ALA A CA 1
ATOM 5301 C C . ALA A 1 708 ? 12.594 19.144 -31.121 1.00 66.00 708 ALA A C 1
ATOM 5303 O O . ALA A 1 708 ? 13.403 18.724 -30.299 1.00 66.00 708 ALA A O 1
ATOM 5304 N N . ILE A 1 709 ? 11.321 19.383 -30.783 1.00 65.44 709 ILE A N 1
ATOM 5305 C CA . ILE A 1 709 ? 10.790 19.194 -29.417 1.00 65.44 709 ILE A CA 1
ATOM 5306 C C . ILE A 1 709 ? 10.788 17.711 -28.996 1.00 65.44 709 ILE A C 1
ATOM 5308 O O . ILE A 1 709 ? 10.967 17.399 -27.816 1.00 65.44 709 ILE A O 1
ATOM 5312 N N . LEU A 1 710 ? 10.602 16.793 -29.948 1.00 64.62 710 LEU A N 1
ATOM 5313 C CA . LEU A 1 710 ? 10.598 15.344 -29.717 1.00 64.62 710 LEU A CA 1
ATOM 5314 C C . LEU A 1 710 ? 12.003 14.713 -29.681 1.00 64.62 710 LEU A C 1
ATOM 5316 O O . LEU A 1 710 ? 12.109 13.512 -29.462 1.00 64.62 710 LEU A O 1
ATOM 5320 N N . GLY A 1 711 ? 13.073 15.505 -29.827 1.00 58.50 711 GLY A N 1
ATOM 5321 C CA . GLY A 1 711 ? 14.454 15.026 -29.700 1.00 58.50 711 GLY A CA 1
ATOM 5322 C C . GLY A 1 711 ? 15.222 14.889 -31.016 1.00 58.50 711 GLY A C 1
ATOM 5323 O O . GLY A 1 711 ? 16.295 14.290 -31.025 1.00 58.50 711 GLY A O 1
ATOM 5324 N N . ALA A 1 712 ? 14.726 15.452 -32.124 1.00 59.03 712 ALA A N 1
ATOM 5325 C CA . ALA A 1 712 ? 15.526 15.564 -33.341 1.00 59.03 712 ALA A CA 1
ATOM 5326 C C . ALA A 1 712 ? 16.745 16.481 -33.116 1.00 59.03 712 ALA A C 1
ATOM 5328 O O . ALA A 1 712 ? 16.635 17.468 -32.389 1.00 59.03 712 ALA A O 1
ATOM 5329 N N . PRO A 1 713 ? 17.885 16.218 -33.779 1.00 51.50 713 PRO A N 1
ATOM 5330 C CA . PRO A 1 713 ? 19.162 16.908 -33.543 1.00 51.50 713 PRO A CA 1
ATOM 5331 C C . PRO A 1 713 ? 19.198 18.403 -33.939 1.00 51.50 713 PRO A C 1
ATOM 5333 O O . PRO A 1 713 ? 20.264 19.014 -33.940 1.00 51.50 713 PRO A O 1
ATOM 5336 N N . TRP A 1 714 ? 18.061 19.020 -34.274 1.00 45.69 714 TRP A N 1
ATOM 5337 C CA . TRP A 1 714 ? 17.973 20.417 -34.710 1.00 45.69 714 TRP A CA 1
ATOM 5338 C C . TRP A 1 714 ? 17.707 21.364 -33.523 1.00 45.69 714 TRP A C 1
ATOM 5340 O O . TRP A 1 714 ? 16.970 21.032 -32.598 1.00 45.69 714 TRP A O 1
ATOM 5350 N N . ARG A 1 715 ? 18.342 22.548 -33.549 1.00 47.03 715 ARG A N 1
ATOM 5351 C CA . ARG A 1 715 ? 18.514 23.498 -32.425 1.00 47.03 715 ARG A CA 1
ATOM 5352 C C . ARG A 1 715 ? 17.248 23.736 -31.575 1.00 47.03 715 ARG A C 1
ATOM 5354 O O . ARG A 1 715 ? 16.223 24.184 -32.078 1.00 47.03 715 ARG A O 1
ATOM 5361 N N . LEU A 1 716 ? 17.384 23.547 -30.256 1.00 50.69 716 LEU A N 1
ATOM 5362 C CA . LEU A 1 716 ? 16.346 23.736 -29.222 1.00 50.69 716 LEU A CA 1
ATOM 5363 C C . LEU A 1 716 ? 15.956 25.204 -28.950 1.00 50.69 716 LEU A C 1
ATOM 5365 O O . LEU A 1 716 ? 14.963 25.453 -28.259 1.00 50.69 716 LEU A O 1
ATOM 5369 N N . GLU A 1 717 ? 16.711 26.173 -29.474 1.00 53.28 717 GLU A N 1
ATOM 5370 C CA . GLU A 1 717 ? 16.566 27.603 -29.151 1.00 53.28 717 GLU A CA 1
ATOM 5371 C C . GLU A 1 717 ? 15.148 28.188 -29.318 1.00 53.28 717 GLU A C 1
ATOM 5373 O O . GLU A 1 717 ? 14.734 28.933 -28.428 1.00 53.28 717 GLU A O 1
ATOM 5378 N N . PRO A 1 718 ? 14.337 27.827 -30.339 1.00 54.94 718 PRO A N 1
ATOM 5379 C CA . PRO A 1 718 ? 12.988 28.387 -30.496 1.00 54.94 718 PRO A CA 1
ATOM 5380 C C . PRO A 1 718 ? 12.004 27.971 -29.390 1.00 54.94 718 PRO A C 1
ATOM 5382 O O . PRO A 1 718 ? 11.000 28.644 -29.167 1.00 54.94 718 PRO A O 1
ATOM 5385 N N . SER A 1 719 ? 12.262 26.855 -28.697 1.00 67.44 719 SER A N 1
ATOM 5386 C CA . SER A 1 719 ? 11.347 26.298 -27.686 1.00 67.44 719 SER A CA 1
ATOM 5387 C C . SER A 1 719 ? 11.603 26.820 -26.267 1.00 67.44 719 SER A C 1
ATOM 5389 O O . SER A 1 719 ? 10.708 26.767 -25.419 1.00 67.44 719 SER A O 1
ATOM 5391 N N . GLN A 1 720 ? 12.793 27.376 -26.017 1.00 77.50 720 GLN A N 1
ATOM 5392 C CA . GLN A 1 720 ? 13.233 27.783 -24.683 1.00 77.50 720 GLN A CA 1
ATOM 5393 C C . GLN A 1 720 ? 12.348 28.884 -24.061 1.00 77.50 720 GLN A C 1
ATOM 5395 O O . GLN A 1 720 ? 11.922 28.699 -22.921 1.00 77.50 720 GLN A O 1
ATOM 5400 N N . PRO A 1 721 ? 11.956 29.962 -24.778 1.00 80.12 721 PRO A N 1
ATOM 5401 C CA . PRO A 1 721 ? 11.087 30.996 -24.202 1.00 80.12 721 PRO A CA 1
ATOM 5402 C C . PRO A 1 721 ? 9.681 30.490 -23.855 1.00 80.12 721 PRO A C 1
ATOM 5404 O O . PRO A 1 721 ? 9.035 31.003 -22.942 1.00 80.12 721 PRO A O 1
ATOM 5407 N N . SER A 1 722 ? 9.169 29.504 -24.597 1.00 79.50 722 SER A N 1
ATOM 5408 C CA . SER A 1 722 ? 7.873 28.878 -24.307 1.00 79.50 722 SER A CA 1
ATOM 5409 C C . SER A 1 722 ? 7.970 27.960 -23.093 1.00 79.50 722 SER A C 1
ATOM 5411 O O . SER A 1 722 ? 7.091 27.978 -22.235 1.00 79.50 722 SER A O 1
ATOM 5413 N N . GLN A 1 723 ? 9.059 27.200 -22.981 1.00 84.62 723 GLN A N 1
ATOM 5414 C CA . GLN A 1 723 ? 9.321 26.360 -21.818 1.00 84.62 723 GLN A CA 1
ATOM 5415 C C . GLN A 1 723 ? 9.486 27.191 -20.542 1.00 84.62 723 GLN A C 1
ATOM 5417 O O . GLN A 1 723 ? 8.877 26.857 -19.528 1.00 84.62 723 GLN A O 1
ATOM 5422 N N . ASP A 1 724 ? 10.267 28.273 -20.594 1.00 84.06 724 ASP A N 1
ATOM 5423 C CA . ASP A 1 724 ? 10.510 29.152 -19.447 1.00 84.06 724 ASP A CA 1
ATOM 5424 C C . ASP A 1 724 ? 9.198 29.782 -18.942 1.00 84.06 724 ASP A C 1
ATOM 5426 O O . ASP A 1 724 ? 8.911 29.723 -17.746 1.00 84.06 724 ASP A O 1
ATOM 5430 N N . ARG A 1 725 ? 8.343 30.274 -19.854 1.00 82.69 725 ARG A N 1
ATOM 5431 C CA . ARG A 1 725 ? 7.007 30.800 -19.512 1.00 82.69 725 ARG A CA 1
ATOM 5432 C C . ARG A 1 725 ? 6.113 29.753 -18.846 1.00 82.69 725 ARG A C 1
ATOM 5434 O O . ARG A 1 725 ? 5.575 29.997 -17.766 1.00 82.69 725 ARG A O 1
ATOM 5441 N N . LEU A 1 726 ? 5.995 28.565 -19.448 1.00 86.12 726 LEU A N 1
ATOM 5442 C CA . LEU A 1 726 ? 5.205 27.464 -18.883 1.00 86.12 726 LEU A CA 1
ATOM 5443 C C . LEU A 1 726 ? 5.727 27.053 -17.498 1.00 86.12 726 LEU A C 1
ATOM 5445 O O . LEU A 1 726 ? 4.932 26.855 -16.579 1.00 86.12 726 LEU A O 1
ATOM 5449 N N . ARG A 1 727 ? 7.051 26.943 -17.331 1.00 89.94 727 ARG A N 1
ATOM 5450 C CA . ARG A 1 727 ? 7.687 26.604 -16.051 1.00 89.94 727 ARG A CA 1
ATOM 5451 C C . ARG A 1 727 ? 7.309 27.616 -14.974 1.00 89.94 727 ARG A C 1
ATOM 5453 O O . ARG A 1 727 ? 6.856 27.218 -13.902 1.00 89.94 727 ARG A O 1
ATOM 5460 N N . ASP A 1 728 ? 7.457 28.904 -15.259 1.00 85.25 728 ASP A N 1
ATOM 5461 C CA . ASP A 1 728 ? 7.175 29.969 -14.295 1.00 85.25 728 ASP A CA 1
ATOM 5462 C C . ASP A 1 728 ? 5.683 30.014 -13.919 1.00 85.25 728 ASP A C 1
ATOM 5464 O O . ASP A 1 728 ? 5.341 30.215 -12.749 1.00 85.25 728 ASP A O 1
ATOM 5468 N N . ALA A 1 729 ? 4.783 29.731 -14.868 1.00 85.31 729 ALA A N 1
ATOM 5469 C CA . ALA A 1 729 ? 3.351 29.604 -14.601 1.00 85.31 729 ALA A CA 1
ATOM 5470 C C . ALA A 1 729 ? 3.034 28.452 -13.626 1.00 85.31 729 ALA A C 1
ATOM 5472 O O . ALA A 1 729 ? 2.255 28.633 -12.684 1.00 85.31 729 ALA A O 1
ATOM 5473 N N . TYR A 1 730 ? 3.666 27.287 -13.806 1.00 88.88 730 TYR A N 1
ATOM 5474 C CA . TYR A 1 730 ? 3.524 26.150 -12.889 1.00 88.88 730 TYR A CA 1
ATOM 5475 C C . TYR A 1 730 ? 4.135 26.417 -11.512 1.00 88.88 730 TYR A C 1
ATOM 5477 O O . TYR A 1 730 ? 3.529 26.059 -10.501 1.00 88.88 730 TYR A O 1
ATOM 5485 N N . LEU A 1 731 ? 5.290 27.085 -11.452 1.00 88.00 731 LEU A N 1
ATOM 5486 C CA . LEU A 1 731 ? 5.913 27.490 -10.190 1.00 88.00 731 LEU A CA 1
ATOM 5487 C C . LEU A 1 731 ? 5.006 28.425 -9.385 1.00 88.00 731 LEU A C 1
ATOM 5489 O O . LEU A 1 731 ? 4.763 28.162 -8.207 1.00 88.00 731 LEU A O 1
ATOM 5493 N N . ARG A 1 732 ? 4.444 29.468 -10.012 1.00 84.56 732 ARG A N 1
ATOM 5494 C CA . ARG A 1 732 ? 3.474 30.361 -9.351 1.00 84.56 732 ARG A CA 1
ATOM 5495 C C . ARG A 1 732 ? 2.262 29.600 -8.836 1.00 84.56 732 ARG A C 1
ATOM 5497 O O . ARG A 1 732 ? 1.838 29.814 -7.704 1.00 84.56 732 ARG A O 1
ATOM 5504 N N . ALA A 1 733 ? 1.702 28.713 -9.657 1.00 85.31 733 ALA A N 1
ATOM 5505 C CA . ALA A 1 733 ? 0.547 27.918 -9.264 1.00 85.31 733 ALA A CA 1
ATOM 5506 C C . ALA A 1 733 ? 0.854 27.054 -8.029 1.00 85.31 733 ALA A C 1
ATOM 5508 O O . ALA A 1 733 ? 0.109 27.114 -7.056 1.00 85.31 733 ALA A O 1
ATOM 5509 N N . ALA A 1 734 ? 1.991 26.355 -8.012 1.00 87.50 734 ALA A N 1
ATOM 5510 C CA . ALA A 1 734 ? 2.408 25.546 -6.869 1.00 87.50 734 ALA A CA 1
ATOM 5511 C C . ALA A 1 734 ? 2.695 26.380 -5.603 1.00 87.50 734 ALA A C 1
ATOM 5513 O O . ALA A 1 734 ? 2.311 25.981 -4.505 1.00 87.50 734 ALA A O 1
ATOM 5514 N N . LEU A 1 735 ? 3.333 27.549 -5.727 1.00 85.31 735 LEU A N 1
ATOM 5515 C CA . LEU A 1 735 ? 3.614 28.432 -4.584 1.00 85.31 735 LEU A CA 1
ATOM 5516 C C . LEU A 1 735 ? 2.339 29.038 -3.972 1.00 85.31 735 LEU A C 1
ATOM 5518 O O . LEU A 1 735 ? 2.269 29.205 -2.752 1.00 85.31 735 LEU A O 1
ATOM 5522 N N . ARG A 1 736 ? 1.310 29.310 -4.788 1.00 82.50 736 ARG A N 1
ATOM 5523 C CA . ARG A 1 736 ? -0.020 29.717 -4.298 1.00 82.50 736 ARG A CA 1
ATOM 5524 C C . ARG A 1 736 ? -0.696 28.608 -3.497 1.00 82.50 736 ARG A C 1
ATOM 5526 O O . ARG A 1 736 ? -1.217 28.878 -2.420 1.00 82.50 736 ARG A O 1
ATOM 5533 N N . GLU A 1 737 ? -0.622 27.361 -3.962 1.00 80.69 737 GLU A N 1
ATOM 5534 C CA . GLU A 1 737 ? -1.135 26.201 -3.212 1.00 80.69 737 GLU A CA 1
ATOM 5535 C C . GLU A 1 737 ? -0.397 25.993 -1.878 1.00 80.69 737 GLU A C 1
ATOM 5537 O O . GLU A 1 737 ? -0.972 25.530 -0.891 1.00 80.69 737 GLU A O 1
ATOM 5542 N N . LEU A 1 738 ? 0.878 26.388 -1.808 1.00 76.12 738 LEU A N 1
ATOM 5543 C CA . LEU A 1 738 ? 1.639 26.413 -0.557 1.00 76.12 738 LEU A CA 1
ATOM 5544 C C . LEU A 1 738 ? 1.253 27.565 0.377 1.00 76.12 738 LEU A C 1
ATOM 5546 O O . LEU A 1 738 ? 1.717 27.575 1.514 1.00 76.12 738 LEU A O 1
ATOM 5550 N N . ARG A 1 739 ? 0.412 28.509 -0.071 1.00 71.88 739 ARG A N 1
ATOM 5551 C CA . ARG A 1 739 ? 0.096 29.769 0.627 1.00 71.88 739 ARG A CA 1
ATOM 5552 C C . ARG A 1 739 ? 1.333 30.594 0.984 1.00 71.88 739 ARG A C 1
ATOM 5554 O O . ARG A 1 739 ? 1.293 31.394 1.908 1.00 71.88 739 ARG A O 1
ATOM 5561 N N . ILE A 1 740 ? 2.417 30.400 0.239 1.00 59.34 740 ILE A N 1
ATOM 5562 C CA . ILE A 1 740 ? 3.650 31.185 0.372 1.00 59.34 740 ILE A CA 1
ATOM 5563 C C . ILE A 1 740 ? 3.504 32.525 -0.365 1.00 59.34 740 ILE A C 1
ATOM 5565 O O . ILE A 1 740 ? 4.226 33.474 -0.094 1.00 59.34 740 ILE A O 1
ATOM 5569 N N . VAL A 1 741 ? 2.548 32.611 -1.294 1.00 51.22 741 VAL A N 1
ATOM 5570 C CA . VAL A 1 741 ? 2.234 33.824 -2.050 1.00 51.22 741 VAL A CA 1
ATOM 5571 C C . VAL A 1 741 ? 0.751 34.137 -1.867 1.00 51.22 741 VAL A C 1
ATOM 5573 O O . VAL A 1 741 ? -0.095 33.257 -2.062 1.00 51.22 741 VAL A O 1
ATOM 5576 N N . ALA A 1 742 ? 0.431 35.376 -1.484 1.00 46.16 742 ALA A N 1
ATOM 5577 C CA . ALA A 1 742 ? -0.948 35.841 -1.380 1.00 46.16 742 ALA A CA 1
ATOM 5578 C C . ALA A 1 742 ? -1.626 35.841 -2.767 1.00 46.16 742 ALA A C 1
ATOM 5580 O O . ALA A 1 742 ? -0.959 36.027 -3.784 1.00 46.16 742 ALA A O 1
ATOM 5581 N N . PRO A 1 743 ? -2.954 35.647 -2.846 1.00 47.28 743 PRO A N 1
ATOM 5582 C CA . PRO A 1 743 ? -3.641 35.462 -4.123 1.00 47.28 743 PRO A CA 1
ATOM 5583 C C . PRO A 1 743 ? -3.593 36.680 -5.069 1.00 47.28 743 PRO A C 1
ATOM 5585 O O . PRO A 1 743 ? -3.873 36.491 -6.250 1.00 47.28 743 PRO A O 1
ATOM 5588 N N . PHE A 1 744 ? -3.221 37.881 -4.590 1.00 43.34 744 PHE A N 1
ATOM 5589 C CA . PHE A 1 744 ? -3.319 39.136 -5.358 1.00 43.34 744 PHE A CA 1
ATOM 5590 C C . PHE A 1 744 ? -2.278 40.241 -5.044 1.00 43.34 744 PHE A C 1
ATOM 5592 O O . PHE A 1 744 ? -2.468 41.365 -5.493 1.00 43.34 744 PHE A O 1
ATOM 5599 N N . SER A 1 745 ? -1.192 39.996 -4.296 1.00 41.38 745 SER A N 1
ATOM 5600 C CA . SER A 1 745 ? -0.183 41.050 -4.050 1.00 41.38 745 SER A CA 1
ATOM 5601 C C . SER A 1 745 ? 0.989 40.958 -5.035 1.00 41.38 745 SER A C 1
ATOM 5603 O O . SER A 1 745 ? 1.750 39.992 -4.996 1.00 41.38 745 SER A O 1
ATOM 5605 N N . ASP A 1 746 ? 1.151 41.987 -5.871 1.00 40.19 746 ASP A N 1
ATOM 5606 C CA . ASP A 1 746 ? 2.144 42.127 -6.957 1.00 40.19 746 ASP A CA 1
ATOM 5607 C C . ASP A 1 746 ? 3.615 42.282 -6.515 1.00 40.19 746 ASP A C 1
ATOM 5609 O O . ASP A 1 746 ? 4.469 42.759 -7.257 1.00 40.19 746 ASP A O 1
ATOM 5613 N N . VAL A 1 747 ? 3.970 41.808 -5.324 1.00 44.62 747 VAL A N 1
ATOM 5614 C CA . VAL A 1 747 ? 5.366 41.647 -4.913 1.00 44.62 747 VAL A CA 1
ATOM 5615 C C . VAL A 1 747 ? 5.468 40.292 -4.231 1.00 44.62 747 VAL A C 1
ATOM 5617 O O . VAL A 1 747 ? 4.801 40.052 -3.226 1.00 44.62 747 VAL A O 1
ATOM 5620 N N . MET A 1 748 ? 6.278 39.380 -4.783 1.00 45.94 748 MET A N 1
ATOM 5621 C CA . MET A 1 748 ? 6.634 38.124 -4.115 1.00 45.94 748 MET A CA 1
ATOM 5622 C C . MET A 1 748 ? 7.485 38.419 -2.874 1.00 45.94 748 MET A C 1
ATOM 5624 O O . MET A 1 748 ? 8.697 38.217 -2.869 1.00 45.94 748 MET A O 1
ATOM 5628 N N . THR A 1 749 ? 6.862 38.870 -1.794 1.00 43.97 749 THR A N 1
ATOM 5629 C CA . THR A 1 749 ? 7.419 38.700 -0.459 1.00 43.97 749 THR A CA 1
ATOM 5630 C C . THR A 1 749 ? 6.947 37.336 0.032 1.00 43.97 749 THR A C 1
ATOM 5632 O O . THR A 1 749 ? 5.785 37.140 0.367 1.00 43.97 749 THR A O 1
ATOM 5635 N N . CYS A 1 750 ? 7.839 36.342 -0.010 1.00 40.03 750 CYS A N 1
ATOM 5636 C CA . CYS A 1 750 ? 7.640 35.135 0.789 1.00 40.03 750 CYS A CA 1
ATOM 5637 C C . CYS A 1 750 ? 7.728 35.584 2.254 1.00 40.03 750 CYS A C 1
ATOM 5639 O O . CYS A 1 750 ? 8.831 35.894 2.706 1.00 40.03 750 CYS A O 1
ATOM 5641 N N . SER A 1 751 ? 6.584 35.732 2.924 1.00 39.19 751 SER A N 1
ATOM 5642 C CA . SER A 1 751 ? 6.491 36.089 4.343 1.00 39.19 751 SER A CA 1
ATOM 5643 C C . SER A 1 751 ? 6.500 34.871 5.256 1.00 39.19 751 SER A C 1
ATOM 5645 O O . SER A 1 751 ? 5.958 33.809 4.865 1.00 39.19 751 SER A O 1
#

Secondary structure (DSSP, 8-state):
-HHHHHHHHHHHHHH--TT-TTS----HHHHHHHHHHHHHHHTSS-HHHH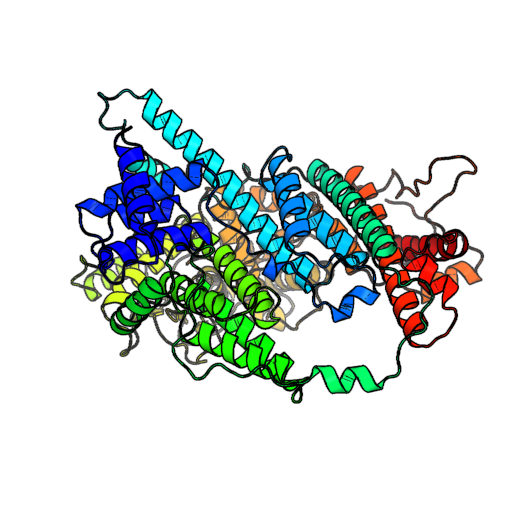HHHHHH-TTS-HHHHHHHHHHHHHHHHHT-SSPPPGGGGPPPGGGGGG-----HHHHHHHHHHHHHHSSSHHHHHHHHHHHHHHHHHTTSS-HHHHHHHHHHHHHHHHHHHHHHHHHHHHHHHHTT-TTSGGG-HHHHHHHHHHTT--GGGS-TTSSTT---HHHHHHHHHHHHHHHHHHHHHHHHHH--SSPPPPPGGGTTGGG--------S--PPPTTS-SS-HHHHHHHHHHHHHHTPPPPHHHHHHHHHHHHHHHHHHHH-TT-HHHHHHHHHHHHHHHH-SSHHHHHHHHHHHHHHS-TT-HHHHHHHHHHHHHHHHTGGGTTPPP--GGG---HHHHHHHHHHHHTBSEEEE-TTS-HHHHHHHHHHHHHHHHHHHHH-TT---BT-EEEES--TTGGG-SSEEETTTTEEEE-TTT-TTTHHHHHHHHHHHHHHHHHH---SS-HHHHHHHH--SHHHHHHHHHHHHHHTTT-------HHHHHHHHHHHHHHHHHHHTT---TTT----SSS---SS---PPPTTTTHHHHHHHHHHHHS---HHHHHHHHHHHSTTSPPPHHHHHHHHHH----HHHHHHHHHTT----SS---TTS----PPPTTSSS-HHHHHHHHHHHHHHHHHHHHHHHHHHHHTTTTHHHHHHHTT-SS--GGGHHHHHHHHHHHHHHHHHHTTSS-SS-SS----

Radius of gyration: 27.78 Å; chains: 1; bounding box: 58×87×73 Å

Sequence (751 aa):
MDSLRAVARVEDRSAATPDDTTGPRLGDAGARALLYLERAQLGLGSPFRLAERAASDALLPVELRRPVAWALLGRAARGEGYRVDPAALSESPDLWRLGTITDGTELRDVIDSVIARAPSARTGEVAVRVGLALARSERLVTARVAESGVVAAALTRDRRLAREDAVRLLKAASARGSAAADSDALTLLERWRRERRLASERPLLADDLRPDQTVAAQIGERMLLDLRSRSAQRYVSTAPASSLPPDSAMLDTMVAAVPVPTGPTVGCPVSEAELGCRAAARLAHEEAERRMRPEPYVTITLGGFRSTITTEDALFPDSAVLANESVLVRRLAARARTADALAIEWTRLRATLPPDAPARRRLAALVHSVALAARPFAQAPVVNVETARDVESVADALRLRTGLGRIAFDRGMPAAWRVPALRDLESAIADLRLALPAFTLDGLAVRIGSSPKGDLALALHEPSTRTIFLPPASAGGTVAHELAHDLDWQAARTQLGLRGTYATDRAARLGTEPLATAVRGLAATRTRAGRRPVEERPAELFARSADWFVAAMLAREGRMNGVLSSVQDLDLPGFAGATAPMAGTGSADATLEALSRVTPISPTAAQWFHSRFGSRATRPALSVVRLVAEATPSWGAERTLTSLGLPVGLSDRAPGGTAGGRVPATCPLEPWQRRLLWVSADARARGLLRMQAARSAVAGWNSWQARAILGAPWRLEPSQPSQDRLRDAYLRAALRELRIVAPFSDVMTCS